Protein 2C7B (pdb70)

CATH classification: 3.40.50.1820

B-factor: mean 18.0, std 7.68, range [2.54, 51.83]

Structure (mmCIF, N/CA/C/O backbone):
data_2C7B
#
_entry.id   2C7B
#
_cell.length_a   73.710
_cell.length_b   73.710
_cell.length_c   234.230
_cell.angle_alpha   90.00
_cell.angle_beta   90.00
_cell.angle_gamma   90.00
#
_symmetry.space_group_name_H-M   'P 41 21 2'
#
loop_
_entity.id
_entity.type
_entity.pdbx_description
1 polymer CARBOXYLESTERASE
2 water water
#
loop_
_atom_site.group_PDB
_atom_site.id
_atom_site.type_symbol
_atom_site.label_atom_id
_atom_site.label_alt_id
_atom_site.label_comp_id
_atom_site.label_asym_id
_atom_site.label_entity_id
_atom_site.label_seq_id
_atom_site.pdbx_PDB_ins_code
_atom_site.Cartn_x
_atom_site.Cartn_y
_atom_site.Cartn_z
_atom_site.occupancy
_atom_site.B_iso_or_equiv
_atom_site.auth_seq_id
_atom_site.auth_comp_id
_atom_site.auth_asym_id
_atom_site.auth_atom_id
_atom_site.pdbx_PDB_model_num
ATOM 1 N N . LEU A 1 17 ? 36.288 64.690 97.653 1.00 40.09 17 LEU A N 1
ATOM 2 C CA . LEU A 1 17 ? 36.955 64.835 96.332 1.00 39.96 17 LEU A CA 1
ATOM 3 C C . LEU A 1 17 ? 36.047 64.603 95.139 1.00 40.52 17 LEU A C 1
ATOM 4 O O . LEU A 1 17 ? 35.549 65.569 94.544 1.00 42.22 17 LEU A O 1
ATOM 9 N N . SER A 1 18 ? 35.864 63.325 94.800 1.00 39.76 18 SER A N 1
ATOM 10 C CA . SER A 1 18 ? 35.049 62.858 93.670 1.00 39.18 18 SER A CA 1
ATOM 11 C C . SER A 1 18 ? 35.863 62.550 92.421 1.00 37.86 18 SER A C 1
ATOM 12 O O . SER A 1 18 ? 36.197 63.449 91.637 1.00 38.27 18 SER A O 1
ATOM 15 N N . ILE A 1 19 ? 36.145 61.262 92.237 1.00 35.62 19 ILE A N 1
ATOM 16 C CA . ILE A 1 19 ? 36.909 60.746 91.101 1.00 34.06 19 ILE A CA 1
ATOM 17 C C . ILE A 1 19 ? 35.982 60.773 89.878 1.00 32.26 19 ILE A C 1
ATOM 18 O O . ILE A 1 19 ? 36.377 60.454 88.739 1.00 31.65 19 ILE A O 1
ATOM 23 N N . ALA A 1 20 ? 34.714 61.090 90.142 1.00 29.80 20 ALA A N 1
ATOM 24 C CA . ALA A 1 20 ? 33.750 61.212 89.060 1.00 27.38 20 ALA A CA 1
ATOM 25 C C . ALA A 1 20 ? 34.388 62.281 88.143 1.00 26.00 20 ALA A C 1
ATOM 26 O O . ALA A 1 20 ? 34.228 62.244 86.914 1.00 24.53 20 ALA A O 1
ATOM 28 N N . ALA A 1 21 ? 35.136 63.210 88.748 1.00 24.00 21 ALA A N 1
ATOM 29 C CA . ALA A 1 21 ? 35.810 64.276 88.000 1.00 23.75 21 ALA A CA 1
ATOM 30 C C . ALA A 1 21 ? 37.173 63.834 87.437 1.00 21.74 21 ALA A C 1
ATOM 31 O O . ALA A 1 21 ? 37.712 62.796 87.849 1.00 22.82 21 ALA A O 1
ATOM 33 N N . SER A 1 22 ? 37.737 64.647 86.535 1.00 19.52 22 SER A N 1
ATOM 34 C CA . SER A 1 22 ? 39.035 64.350 85.914 1.00 18.50 22 SER A CA 1
ATOM 35 C C . SER A 1 22 ? 40.191 64.510 86.903 1.00 17.66 22 SER A C 1
ATOM 36 O O . SER A 1 22 ? 40.075 65.204 87.905 1.00 16.19 22 SER A O 1
ATOM 39 N N . PRO A 1 23 ? 41.332 63.865 86.613 1.00 18.16 23 PRO A N 1
ATOM 40 C CA . PRO A 1 23 ? 42.566 63.870 87.409 1.00 18.37 23 PRO A CA 1
ATOM 41 C C . PRO A 1 23 ? 43.165 65.270 87.501 1.00 18.74 23 PRO A C 1
ATOM 42 O O . PRO A 1 23 ? 43.614 65.708 88.559 1.00 19.44 23 PRO A O 1
ATOM 46 N N . GLN A 1 24 ? 43.161 65.974 86.379 1.00 19.90 24 GLN A N 1
ATOM 47 C CA . GLN A 1 24 ? 43.742 67.2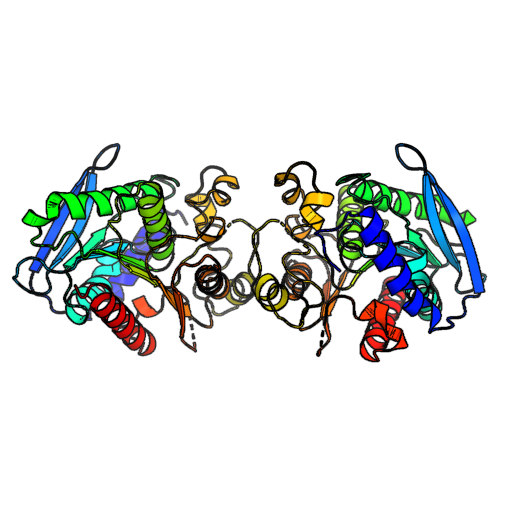98 86.344 1.00 20.71 24 GLN A CA 1
ATOM 48 C C . GLN A 1 24 ? 42.973 68.287 87.217 1.00 22.46 24 GLN A C 1
ATOM 49 O O . GLN A 1 24 ? 43.552 69.164 87.881 1.00 22.83 24 GLN A O 1
ATOM 55 N N . GLU A 1 25 ? 41.654 68.168 87.213 1.00 23.18 25 GLU A N 1
ATOM 56 C CA . GLU A 1 25 ? 40.882 69.089 88.023 1.00 23.44 25 GLU A CA 1
ATOM 57 C C . GLU A 1 25 ? 40.939 68.645 89.470 1.00 22.10 25 GLU A C 1
ATOM 58 O O . GLU A 1 25 ? 40.863 69.468 90.393 1.00 20.60 25 GLU A O 1
ATOM 64 N N . LEU A 1 26 ? 41.078 67.341 89.682 1.00 20.81 26 LEU A N 1
ATOM 65 C CA . LEU A 1 26 ? 41.154 66.847 91.042 1.00 19.77 26 LEU A CA 1
ATOM 66 C C . LEU A 1 26 ? 42.549 67.264 91.535 1.00 18.76 26 LEU A C 1
ATOM 67 O O . LEU A 1 26 ? 42.753 67.563 92.719 1.00 17.69 26 LEU A O 1
ATOM 72 N N . ARG A 1 27 ? 43.503 67.320 90.614 1.00 16.49 27 ARG A N 1
ATOM 73 C CA . ARG A 1 27 ? 44.842 67.712 90.989 1.00 17.53 27 ARG A CA 1
ATOM 74 C C . ARG A 1 27 ? 44.858 69.157 91.441 1.00 18.90 27 ARG A C 1
ATOM 75 O O . ARG A 1 27 ? 45.713 69.571 92.229 1.00 20.29 27 ARG A O 1
ATOM 83 N N . ARG A 1 28 ? 43.913 69.923 90.911 1.00 20.37 28 ARG A N 1
ATOM 84 C CA . ARG A 1 28 ? 43.807 71.332 91.214 1.00 21.06 28 ARG A CA 1
ATOM 85 C C . ARG A 1 28 ? 43.152 71.575 92.536 1.00 20.32 28 ARG A C 1
ATOM 86 O O . ARG A 1 28 ? 43.596 72.426 93.297 1.00 21.28 28 ARG A O 1
ATOM 94 N N . GLN A 1 29 ? 42.077 70.842 92.798 1.00 19.56 29 GLN A N 1
ATOM 95 C CA . GLN A 1 29 ? 41.346 70.991 94.047 1.00 18.63 29 GLN A CA 1
ATOM 96 C C . GLN A 1 29 ? 42.310 70.616 95.185 1.00 19.30 29 GLN A C 1
ATOM 97 O O . GLN A 1 29 ? 42.387 71.289 96.216 1.00 19.42 29 GLN A O 1
ATOM 103 N N . VAL A 1 30 ? 43.058 69.545 94.966 1.00 17.86 30 VAL A N 1
ATOM 104 C CA . VAL A 1 30 ? 44.019 69.071 95.937 1.00 18.35 30 VAL A CA 1
ATOM 105 C C . VAL A 1 30 ? 45.133 70.101 96.164 1.00 18.27 30 VAL A C 1
ATOM 106 O O . VAL A 1 30 ? 45.518 70.370 97.302 1.00 16.53 30 VAL A O 1
ATOM 110 N N . GLU A 1 31 ? 45.638 70.678 95.077 1.00 18.81 31 GLU A N 1
ATOM 111 C CA . GLU A 1 31 ? 46.698 71.672 95.151 1.00 20.12 31 GLU A CA 1
ATOM 112 C C . GLU A 1 31 ? 46.264 72.861 96.038 1.00 21.21 31 GLU A C 1
ATOM 113 O O . GLU A 1 31 ? 47.031 73.294 96.918 1.00 21.88 31 GLU A O 1
ATOM 119 N N . GLU A 1 32 ? 45.058 73.399 95.800 1.00 21.76 32 GLU A N 1
ATOM 120 C CA . GLU A 1 32 ? 44.523 74.506 96.591 1.00 24.03 32 GLU A CA 1
ATOM 121 C C . GLU A 1 32 ? 44.382 74.032 98.053 1.00 23.19 32 GLU A C 1
ATOM 122 O O . GLU A 1 32 ? 44.864 74.692 98.971 1.00 22.99 32 GLU A O 1
ATOM 128 N N . GLN A 1 33 ? 43.737 72.886 98.260 1.00 24.08 33 GLN A N 1
ATOM 129 C CA . GLN A 1 33 ? 43.543 72.312 99.578 1.00 24.11 33 GLN A CA 1
ATOM 130 C C . GLN A 1 33 ? 44.847 72.217 100.393 1.00 22.11 33 GLN A C 1
ATOM 131 O O . GLN A 1 33 ? 44.869 72.603 101.586 1.00 20.73 33 GLN A O 1
ATOM 137 N N . SER A 1 34 ? 45.906 71.653 99.777 1.00 20.31 34 SER A N 1
ATOM 138 C CA . SER A 1 34 ? 47.186 71.436 100.436 1.00 20.68 34 SER A CA 1
ATOM 139 C C . SER A 1 34 ? 47.849 72.788 100.692 1.00 20.56 34 SER A C 1
ATOM 140 O O . SER A 1 34 ? 48.469 72.898 101.802 1.00 20.28 34 SER A O 1
ATOM 143 N N . ARG A 1 35 ? 47.818 73.784 99.758 1.00 20.81 35 ARG A N 1
ATOM 144 C CA . ARG A 1 35 ? 48.483 75.017 100.078 1.00 22.15 35 ARG A CA 1
ATOM 145 C C . ARG A 1 35 ? 47.895 75.860 101.202 1.00 21.56 35 ARG A C 1
ATOM 146 O O . ARG A 1 35 ? 48.574 76.789 101.657 1.00 20.64 35 ARG A O 1
ATOM 154 N N . LEU A 1 36 ? 46.637 75.586 101.606 1.00 21.32 36 LEU A N 1
ATOM 155 C CA . LEU A 1 36 ? 46.009 76.269 102.761 1.00 21.61 36 LEU A CA 1
ATOM 156 C C . LEU A 1 36 ? 46.857 75.739 103.953 1.00 21.95 36 LEU A C 1
ATOM 157 O O . LEU A 1 36 ? 47.103 76.449 104.956 1.00 22.69 36 LEU A O 1
ATOM 162 N N . LEU A 1 37 ? 47.334 74.495 103.821 1.00 20.52 37 LEU A N 1
ATOM 163 C CA . LEU A 1 37 ? 48.196 73.904 104.838 1.00 20.09 37 LEU A CA 1
ATOM 164 C C . LEU A 1 37 ? 49.574 74.579 104.906 1.00 19.82 37 LEU A C 1
ATOM 165 O O . LEU A 1 37 ? 50.011 74.927 105.996 1.00 18.69 37 LEU A O 1
ATOM 170 N N . THR A 1 38 ? 50.281 74.731 103.782 1.00 20.52 38 THR A N 1
ATOM 171 C CA . THR A 1 38 ? 51.599 75.374 103.818 1.00 20.28 38 THR A CA 1
ATOM 172 C C . THR A 1 38 ? 51.473 76.844 104.202 1.00 20.13 38 THR A C 1
ATOM 173 O O . THR A 1 38 ? 52.425 77.472 104.638 1.00 18.53 38 THR A O 1
ATOM 177 N N . ALA A 1 39 ? 50.295 77.406 104.003 1.00 19.66 39 ALA A N 1
ATOM 178 C CA . ALA A 1 39 ? 50.109 78.819 104.317 1.00 19.47 39 ALA A CA 1
ATOM 179 C C . ALA A 1 39 ? 50.084 79.127 105.817 1.00 19.58 39 ALA A C 1
ATOM 180 O O . ALA A 1 39 ? 50.579 80.157 106.285 1.00 17.60 39 ALA A O 1
ATOM 182 N N . ALA A 1 40 ? 49.552 78.184 106.571 1.00 20.70 40 ALA A N 1
ATOM 183 C CA . ALA A 1 40 ? 49.408 78.335 108.008 1.00 21.85 40 ALA A CA 1
ATOM 184 C C . ALA A 1 40 ? 50.701 78.384 108.825 1.00 23.43 40 ALA A C 1
ATOM 185 O O . ALA A 1 40 ? 50.710 78.879 109.949 1.00 23.41 40 ALA A O 1
ATOM 187 N N . VAL A 1 41 ? 51.800 77.905 108.258 1.00 23.88 41 VAL A N 1
ATOM 188 C CA . VAL A 1 41 ? 53.040 77.864 109.014 1.00 23.85 41 VAL A CA 1
ATOM 189 C C . VAL A 1 41 ? 54.220 78.588 108.391 1.00 25.53 41 VAL A C 1
ATOM 190 O O . VAL A 1 41 ? 54.451 78.518 107.175 1.00 25.06 41 VAL A O 1
ATOM 194 N N . GLN A 1 42 ? 54.953 79.301 109.236 1.00 27.07 42 GLN A N 1
ATOM 195 C CA . GLN A 1 42 ? 56.139 80.008 108.800 1.00 28.75 42 GLN A CA 1
ATOM 196 C C . GLN A 1 42 ? 57.281 79.135 109.300 1.00 28.56 42 GLN A C 1
ATOM 197 O O . GLN A 1 42 ? 57.443 78.923 110.510 1.00 28.49 42 GLN A O 1
ATOM 203 N N . GLU A 1 43 ? 58.045 78.588 108.369 1.00 27.28 43 GLU A N 1
ATOM 204 C CA . GLU A 1 43 ? 59.160 77.737 108.723 1.00 26.35 43 GLU A CA 1
ATOM 205 C C . GLU A 1 43 ? 60.427 78.366 108.176 1.00 27.24 43 GLU A C 1
ATOM 206 O O . GLU A 1 43 ? 60.643 78.348 106.976 1.00 28.47 43 GLU A O 1
ATOM 212 N N . PRO A 1 44 ? 61.278 78.948 109.042 1.00 27.45 44 PRO A N 1
ATOM 213 C CA . PRO A 1 44 ? 62.507 79.557 108.528 1.00 27.17 44 PRO A CA 1
ATOM 214 C C . PRO A 1 44 ? 63.481 78.575 107.896 1.00 26.61 44 PRO A C 1
ATOM 215 O O . PRO A 1 44 ? 63.564 77.419 108.311 1.00 26.31 44 PRO A O 1
ATOM 219 N N . ILE A 1 45 ? 64.231 79.044 106.906 1.00 26.07 45 ILE A N 1
ATOM 220 C CA . ILE A 1 45 ? 65.227 78.216 106.242 1.00 26.24 45 ILE A CA 1
ATOM 221 C C . ILE A 1 45 ? 66.249 79.222 105.705 1.00 27.52 45 ILE A C 1
ATOM 222 O O . ILE A 1 45 ? 65.883 80.269 105.154 1.00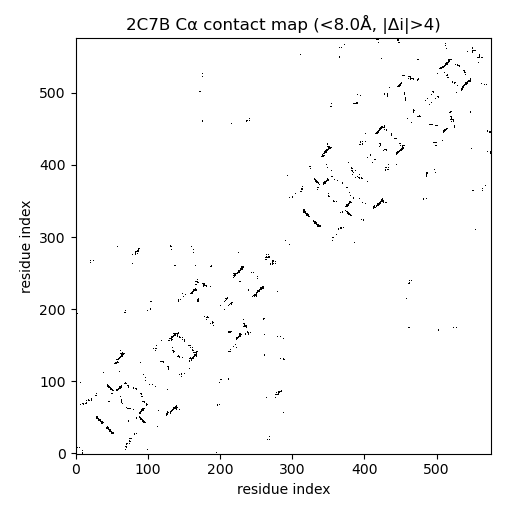 27.38 45 ILE A O 1
ATOM 227 N N . ALA A 1 46 ? 67.531 78.935 105.891 1.00 27.36 46 ALA A N 1
ATOM 228 C CA . ALA A 1 46 ? 68.554 79.854 105.439 1.00 27.99 46 ALA A CA 1
ATOM 229 C C . ALA A 1 46 ? 68.456 80.178 103.954 1.00 29.59 46 ALA A C 1
ATOM 230 O O . ALA A 1 46 ? 68.838 81.267 103.537 1.00 29.62 46 ALA A O 1
ATOM 232 N N . GLU A 1 47 ? 67.919 79.271 103.142 1.00 30.22 47 GLU A N 1
ATOM 233 C CA . GLU A 1 47 ? 67.896 79.568 101.710 1.00 30.15 47 GLU A CA 1
ATOM 234 C C . GLU A 1 47 ? 67.149 78.567 100.821 1.00 29.21 47 GLU A C 1
ATOM 235 O O . GLU A 1 47 ? 66.865 77.451 101.247 1.00 29.02 47 GLU A O 1
ATOM 241 N N . THR A 1 48 ? 66.834 78.960 99.587 1.00 28.80 48 THR A N 1
ATOM 242 C CA . THR A 1 48 ? 66.220 78.025 98.625 1.00 28.73 48 THR A CA 1
ATOM 243 C C . THR A 1 48 ? 66.732 78.328 97.249 1.00 28.59 48 THR A C 1
ATOM 244 O O . THR A 1 48 ? 67.181 79.444 97.003 1.00 28.05 48 THR A O 1
ATOM 248 N N . ARG A 1 49 ? 66.639 77.347 96.357 1.00 28.96 49 ARG A N 1
ATOM 249 C CA . ARG A 1 49 ? 67.102 77.499 94.989 1.00 29.23 49 ARG A CA 1
ATOM 250 C C . ARG A 1 49 ? 66.176 76.551 94.233 1.00 29.91 49 ARG A C 1
ATOM 251 O O . ARG A 1 49 ? 66.104 75.363 94.583 1.00 29.73 49 ARG A O 1
ATOM 259 N N . ASP A 1 50 ? 65.420 77.054 93.254 1.00 29.34 50 ASP A N 1
ATOM 260 C CA . ASP A 1 50 ? 64.582 76.161 92.444 1.00 28.61 50 ASP A CA 1
ATOM 261 C C . ASP A 1 50 ? 65.503 75.654 91.357 1.00 27.88 50 ASP A C 1
ATOM 262 O O . ASP A 1 50 ? 66.193 76.438 90.694 1.00 25.89 50 ASP A O 1
ATOM 267 N N . VAL A 1 51 ? 65.557 74.339 91.196 1.00 26.95 51 VAL A N 1
ATOM 268 C CA . VAL A 1 51 ? 66.434 73.776 90.187 1.00 24.93 51 VAL A CA 1
ATOM 269 C C . VAL A 1 51 ? 65.692 72.977 89.132 1.00 24.67 51 VAL A C 1
ATOM 270 O O . VAL A 1 51 ? 64.513 72.600 89.296 1.00 24.44 51 VAL A O 1
ATOM 274 N N . HIS A 1 52 ? 66.409 72.709 88.040 1.00 23.67 52 HIS A N 1
ATOM 275 C CA . HIS A 1 52 ? 65.883 71.916 86.928 1.00 22.29 52 HIS A CA 1
ATOM 276 C C . HIS A 1 52 ? 66.762 70.685 86.660 1.00 21.09 52 HIS A C 1
ATOM 277 O O . HIS A 1 52 ? 67.891 70.779 86.190 1.00 20.21 52 HIS A O 1
ATOM 284 N N . ILE A 1 53 ? 66.201 69.519 86.958 1.00 18.85 53 ILE A N 1
ATOM 285 C CA . ILE A 1 53 ? 66.911 68.262 86.821 1.00 18.32 53 ILE A CA 1
ATOM 286 C C . ILE A 1 53 ? 66.630 67.519 85.525 1.00 18.29 53 ILE A C 1
ATOM 287 O O . ILE A 1 53 ? 65.479 67.271 85.157 1.00 18.88 53 ILE A O 1
ATOM 292 N N . PRO A 1 54 ? 67.697 67.154 84.815 1.00 17.66 54 PRO A N 1
ATOM 293 C CA . PRO A 1 54 ? 67.571 66.431 83.550 1.00 18.48 54 PRO A CA 1
ATOM 294 C C . PRO A 1 54 ? 67.044 65.011 83.756 1.00 18.89 54 PRO A C 1
ATOM 295 O O . PRO A 1 54 ? 67.542 64.314 84.635 1.00 19.40 54 PRO A O 1
ATOM 299 N N . VAL A 1 55 ? 66.050 64.584 82.968 1.00 18.92 55 VAL A N 1
ATOM 300 C CA . VAL A 1 55 ? 65.501 63.201 83.023 1.00 19.20 55 VAL A CA 1
ATOM 301 C C . VAL A 1 55 ? 65.205 62.813 81.578 1.00 21.16 55 VAL A C 1
ATOM 302 O O . VAL A 1 55 ? 65.354 63.663 80.692 1.00 21.92 55 VAL A O 1
ATOM 306 N N . SER A 1 56 ? 64.798 61.556 81.341 1.00 22.92 56 SER A N 1
ATOM 307 C CA . SER A 1 56 ? 64.498 61.071 79.987 1.00 24.90 56 SER A CA 1
ATOM 308 C C . SER A 1 56 ? 63.315 61.851 79.498 1.00 24.97 56 SER A C 1
ATOM 309 O O . SER A 1 56 ? 62.265 61.828 80.110 1.00 25.73 56 SER A O 1
ATOM 312 N N . GLY A 1 57 ? 63.490 62.563 78.399 1.00 26.67 57 GLY A N 1
ATOM 313 C CA . GLY A 1 57 ? 62.393 63.343 77.859 1.00 27.23 57 GLY A CA 1
ATOM 314 C C . GLY A 1 57 ? 62.360 64.788 78.332 1.00 27.27 57 GLY A C 1
ATOM 315 O O . GLY A 1 57 ? 61.413 65.499 78.017 1.00 29.68 57 GLY A O 1
ATOM 316 N N . GLY A 1 58 ? 63.373 65.238 79.072 1.00 25.88 58 GLY A N 1
ATOM 317 C CA . GLY A 1 58 ? 63.390 66.618 79.529 1.00 24.27 58 GLY A CA 1
ATOM 318 C C . GLY A 1 58 ? 63.886 66.801 80.948 1.00 23.19 58 GLY A C 1
ATOM 319 O O . GLY A 1 58 ? 64.849 66.173 81.385 1.00 24.45 58 GLY A O 1
ATOM 320 N N . SER A 1 59 ? 63.197 67.661 81.687 1.00 21.96 59 SER A N 1
ATOM 321 C CA . SER A 1 59 ? 63.572 67.950 83.059 1.00 20.19 59 SER A CA 1
ATOM 322 C C . SER A 1 59 ? 62.387 68.061 84.010 1.00 17.65 59 SER A C 1
ATOM 323 O O . SER A 1 59 ? 61.235 68.297 83.602 1.00 18.10 59 SER A O 1
ATOM 326 N N . ILE A 1 60 ? 62.673 67.899 85.289 1.00 13.96 60 ILE A N 1
ATOM 327 C CA . ILE A 1 60 ? 61.628 68.014 86.287 1.00 13.16 60 ILE A CA 1
ATOM 328 C C . ILE A 1 60 ? 62.135 69.072 87.242 1.00 12.87 60 ILE A C 1
ATOM 329 O O . ILE A 1 60 ? 63.338 69.308 87.333 1.00 10.38 60 ILE A O 1
ATOM 334 N N . ARG A 1 61 ? 61.232 69.755 87.924 1.00 14.79 61 ARG A N 1
ATOM 335 C CA . ARG A 1 61 ? 61.656 70.757 88.894 1.00 17.07 61 ARG A CA 1
ATOM 336 C C . ARG A 1 61 ? 62.072 70.054 90.191 1.00 16.38 61 ARG A C 1
ATOM 337 O O . ARG A 1 61 ? 61.698 68.896 90.425 1.00 14.76 61 ARG A O 1
ATOM 345 N N . ALA A 1 62 ? 62.821 70.782 91.020 1.00 15.30 62 ALA A N 1
ATOM 346 C CA . ALA A 1 62 ? 63.276 70.344 92.348 1.00 16.88 62 ALA A CA 1
ATOM 347 C C . ALA A 1 62 ? 63.542 71.643 93.096 1.00 17.13 62 ALA A C 1
ATOM 348 O O . ALA A 1 62 ? 63.892 72.665 92.477 1.00 16.53 62 ALA A O 1
ATOM 350 N N . ARG A 1 63 ? 63.343 71.618 94.408 1.00 16.68 63 ARG A N 1
ATOM 351 C CA . ARG A 1 63 ? 63.566 72.788 95.243 1.00 17.35 63 ARG A CA 1
ATOM 352 C C . ARG A 1 63 ? 64.592 72.349 96.278 1.00 16.85 63 ARG A C 1
ATOM 353 O O . ARG A 1 63 ? 64.374 71.390 97.006 1.00 16.60 63 ARG A O 1
ATOM 361 N N . VAL A 1 64 ? 65.722 73.034 96.311 1.00 16.93 64 VAL A N 1
ATOM 362 C CA . VAL A 1 64 ? 66.768 72.731 97.263 1.00 15.39 64 VAL A CA 1
ATOM 363 C C . VAL A 1 64 ? 66.608 73.645 98.471 1.00 16.42 64 VAL A C 1
ATOM 364 O O . VAL A 1 64 ? 66.537 74.864 98.334 1.00 15.93 64 VAL A O 1
ATOM 368 N N . TYR A 1 65 ? 66.537 73.030 99.651 1.00 15.36 65 TYR A N 1
ATOM 369 C CA . TYR A 1 65 ? 66.400 73.751 100.920 1.00 15.43 65 TYR A CA 1
ATOM 370 C C . TYR A 1 65 ? 67.710 73.698 101.683 1.00 16.01 65 TYR A C 1
ATOM 371 O O . TYR A 1 65 ? 68.185 72.627 102.039 1.00 17.63 65 TYR A O 1
ATOM 380 N N . PHE A 1 66 ? 68.302 74.859 101.901 1.00 17.15 66 PHE A N 1
ATOM 381 C CA . PHE A 1 66 ? 69.555 74.963 102.629 1.00 17.35 66 PHE A CA 1
ATOM 382 C C . PHE A 1 66 ? 69.262 75.396 104.080 1.00 17.72 66 PHE A C 1
ATOM 383 O O . PHE A 1 66 ? 68.694 76.462 104.307 1.00 16.33 66 PHE A O 1
ATOM 391 N N . PRO A 1 67 ? 69.631 74.555 105.073 1.00 19.03 67 PRO A N 1
ATOM 392 C CA . PRO A 1 67 ? 69.453 74.755 106.526 1.00 19.68 67 PRO A CA 1
ATOM 393 C C . PRO A 1 67 ? 70.400 75.830 107.060 1.00 21.82 67 PRO A C 1
ATOM 394 O O . PRO A 1 67 ? 70.028 76.631 107.919 1.00 20.04 67 PRO A O 1
ATOM 398 N N . LYS A 1 68 ? 71.630 75.809 106.559 1.00 23.70 68 LYS A N 1
ATOM 399 C CA . LYS A 1 68 ? 72.638 76.790 106.923 1.00 26.22 68 LYS A CA 1
ATOM 400 C C . LYS A 1 68 ? 73.512 76.974 105.706 1.00 27.68 68 LYS A C 1
ATOM 401 O O . LYS A 1 68 ? 73.235 76.432 104.638 1.00 27.39 68 LYS A O 1
ATOM 407 N N . LYS A 1 69 ? 74.519 77.824 105.869 1.00 28.57 69 LYS A N 1
ATOM 408 C CA . LYS A 1 69 ? 75.477 78.019 104.798 1.00 29.08 69 LYS A CA 1
ATOM 409 C C . LYS A 1 69 ? 76.782 77.368 105.157 1.00 28.56 69 LYS A C 1
ATOM 410 O O . LYS A 1 69 ? 77.591 77.919 105.888 1.00 28.33 69 LYS A O 1
ATOM 416 N N . ALA A 1 70 ? 76.968 76.162 104.649 1.00 27.37 70 ALA A N 1
ATOM 417 C CA . ALA A 1 70 ? 78.190 75.439 104.938 1.00 27.69 70 ALA A CA 1
ATOM 418 C C . ALA A 1 70 ? 78.466 74.385 103.831 1.00 27.22 70 ALA A C 1
ATOM 419 O O . ALA A 1 70 ? 77.653 74.143 102.939 1.00 26.63 70 ALA A O 1
ATOM 421 N N . ALA A 1 71 ? 79.651 73.788 103.930 1.00 26.88 71 ALA A N 1
ATOM 422 C CA . ALA A 1 71 ? 80.158 72.740 103.026 1.00 25.67 71 ALA A CA 1
ATOM 423 C C . ALA A 1 71 ? 80.074 71.399 103.677 1.00 23.98 71 ALA A C 1
ATOM 424 O O . ALA A 1 71 ? 80.016 71.312 104.875 1.00 23.75 71 ALA A O 1
ATOM 426 N N . GLY A 1 72 ? 80.068 70.368 102.852 1.00 21.16 72 GLY A N 1
ATOM 427 C CA . GLY A 1 72 ? 79.963 69.015 103.355 1.00 19.53 72 GLY A CA 1
ATOM 428 C C . GLY A 1 72 ? 78.675 68.711 104.112 1.00 18.39 72 GLY A C 1
ATOM 429 O O . GLY A 1 72 ? 78.684 67.933 105.050 1.00 16.65 72 GLY A O 1
ATOM 430 N N . LEU A 1 73 ? 77.560 69.315 103.729 1.00 17.59 73 LEU A N 1
ATOM 431 C CA . LEU A 1 73 ? 76.329 69.039 104.466 1.00 17.22 73 LEU A CA 1
ATOM 432 C C . LEU A 1 73 ? 75.633 67.718 104.037 1.00 15.61 73 LEU A C 1
ATOM 433 O O . LEU A 1 73 ? 75.821 67.241 102.914 1.00 16.45 73 LEU A O 1
ATOM 438 N N . PRO A 1 74 ? 74.877 67.087 104.968 1.00 14.02 74 PRO A N 1
ATOM 439 C CA . PRO A 1 74 ? 74.148 65.853 104.714 1.00 13.62 74 PRO A CA 1
ATOM 440 C C . PRO A 1 74 ? 72.932 66.269 103.897 1.00 12.71 74 PRO A C 1
ATOM 441 O O . PRO A 1 74 ? 72.506 67.390 103.977 1.00 10.91 74 PRO A O 1
ATOM 445 N N . ALA A 1 75 ? 72.387 65.372 103.106 1.00 11.85 75 ALA A N 1
ATOM 446 C CA . ALA A 1 75 ? 71.271 65.746 102.258 1.00 10.31 75 ALA A CA 1
ATOM 447 C C . ALA A 1 75 ? 70.243 64.684 102.230 1.00 9.79 75 ALA A C 1
ATOM 448 O O . ALA A 1 75 ? 70.552 63.528 102.485 1.00 8.77 75 ALA A O 1
ATOM 450 N N . VAL A 1 76 ? 69.007 65.103 101.982 1.00 9.41 76 VAL A N 1
ATOM 451 C CA . VAL A 1 76 ? 67.879 64.204 101.921 1.00 8.50 76 VAL A CA 1
ATOM 452 C C . VAL A 1 76 ? 67.037 64.446 100.677 1.00 10.48 76 VAL A C 1
ATOM 453 O O . VAL A 1 76 ? 66.618 65.578 100.414 1.00 11.20 76 VAL A O 1
ATOM 457 N N . LEU A 1 77 ? 66.793 63.391 99.904 1.00 9.99 77 LEU A N 1
ATOM 458 C CA . LEU A 1 77 ? 65.931 63.511 98.734 1.00 10.26 77 LEU A CA 1
ATOM 459 C C . LEU A 1 77 ? 64.531 63.377 99.313 1.00 10.97 77 LEU A C 1
ATOM 460 O O . LEU A 1 77 ? 64.292 62.475 100.118 1.00 11.85 77 LEU A O 1
ATOM 465 N N . TYR A 1 78 ? 63.610 64.262 98.948 1.00 10.62 78 TYR A N 1
ATOM 466 C CA . TYR A 1 78 ? 62.242 64.116 99.448 1.00 10.21 78 TYR A CA 1
ATOM 467 C C . TYR A 1 78 ? 61.255 63.942 98.286 1.00 10.63 78 TYR A C 1
ATOM 468 O O . TYR A 1 78 ? 61.308 64.696 97.318 1.00 11.56 78 TYR A O 1
ATOM 477 N N . TYR A 1 79 ? 60.380 62.942 98.376 1.00 8.82 79 TYR A N 1
ATOM 478 C CA . TYR A 1 79 ? 59.382 62.710 97.344 1.00 8.29 79 TYR A CA 1
ATOM 479 C C . TYR A 1 79 ? 57.996 62.864 97.966 1.00 9.21 79 TYR A C 1
ATOM 480 O O . TYR A 1 79 ? 57.615 62.103 98.857 1.00 10.29 79 TYR A O 1
ATOM 489 N N . HIS A 1 80 ? 57.260 63.863 97.482 1.00 10.25 80 HIS A N 1
ATOM 490 C CA . HIS A 1 80 ? 55.910 64.210 97.937 1.00 10.24 80 HIS A CA 1
ATOM 491 C C . HIS A 1 80 ? 54.878 63.121 97.644 1.00 9.71 80 HIS A C 1
ATOM 492 O O . HIS A 1 80 ? 55.028 62.376 96.691 1.00 10.22 80 HIS A O 1
ATOM 499 N N . GLY A 1 81 ? 53.830 63.043 98.460 1.00 10.98 81 GLY A N 1
ATOM 500 C CA . GLY A 1 81 ? 52.782 62.057 98.229 1.00 10.13 81 GLY A CA 1
ATOM 501 C C . GLY A 1 81 ? 51.731 62.627 97.289 1.00 10.87 81 GLY A C 1
ATOM 502 O O . GLY A 1 81 ? 51.887 63.751 96.808 1.00 11.84 81 GLY A O 1
ATOM 503 N N . GLY A 1 82 ? 50.655 61.879 97.035 1.00 11.08 82 GLY A N 1
ATOM 504 C CA . GLY A 1 82 ? 49.624 62.352 96.125 1.00 12.69 82 GLY A CA 1
ATOM 505 C C . GLY A 1 82 ? 49.064 61.233 95.251 1.00 14.22 82 GLY A C 1
ATOM 506 O O . GLY A 1 82 ? 48.403 61.487 94.236 1.00 13.40 82 GLY A O 1
ATOM 507 N N . GLY A 1 83 ? 49.344 59.991 95.642 1.00 13.48 83 GLY A N 1
ATOM 508 C CA . GLY A 1 83 ? 48.836 58.841 94.919 1.00 13.44 83 GLY A CA 1
ATOM 509 C C . GLY A 1 83 ? 49.371 58.687 93.517 1.00 12.54 83 GLY A C 1
ATOM 510 O O . GLY A 1 83 ? 48.753 58.018 92.686 1.00 13.00 83 GLY A O 1
ATOM 511 N N . PHE A 1 84 ? 50.525 59.304 93.272 1.00 13.53 84 PHE A N 1
ATOM 512 C CA . PHE A 1 84 ? 51.208 59.288 91.967 1.00 13.34 84 PHE A CA 1
ATOM 513 C C . PHE A 1 84 ? 50.493 60.229 90.978 1.00 13.86 84 PHE A C 1
ATOM 514 O O . PHE A 1 84 ? 50.931 60.420 89.841 1.00 12.90 84 PHE A O 1
ATOM 522 N N . VAL A 1 85 ? 49.405 60.843 91.423 1.00 13.41 85 VAL A N 1
ATOM 523 C CA . VAL A 1 85 ? 48.659 61.731 90.546 1.00 13.69 85 VAL A CA 1
ATOM 524 C C . VAL A 1 85 ? 48.639 63.179 91.031 1.00 14.86 85 VAL A C 1
ATOM 525 O O . VAL A 1 85 ? 48.594 64.111 90.225 1.00 15.70 85 VAL A O 1
ATOM 529 N N . PHE A 1 86 ? 48.666 63.369 92.346 1.00 15.22 86 PHE A N 1
ATOM 530 C CA . PHE A 1 86 ? 48.629 64.715 92.923 1.00 16.07 86 PHE A CA 1
ATOM 531 C C . PHE A 1 86 ? 49.934 65.101 93.591 1.00 16.93 86 PHE A C 1
ATOM 532 O O . PHE A 1 86 ? 50.891 64.313 93.675 1.00 15.44 86 PHE A O 1
ATOM 540 N N . GLY A 1 87 ? 49.926 66.325 94.114 1.00 16.05 87 GLY A N 1
ATOM 541 C CA . GLY A 1 87 ? 51.071 66.832 94.840 1.00 15.07 87 GLY A CA 1
ATOM 542 C C . GLY A 1 87 ? 52.094 67.551 94.002 1.00 14.89 87 GLY A C 1
ATOM 543 O O . GLY A 1 87 ? 52.171 67.333 92.794 1.00 13.93 87 GLY A O 1
ATOM 544 N N . SER A 1 88 ? 52.903 68.377 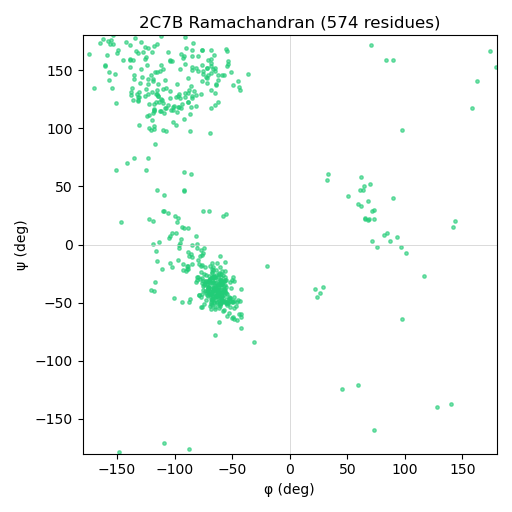94.658 1.00 13.13 88 SER A N 1
ATOM 545 C CA . SER A 1 88 ? 53.914 69.160 93.972 1.00 14.06 88 SER A CA 1
ATOM 546 C C . SER A 1 88 ? 54.909 69.612 95.012 1.00 14.64 88 SER A C 1
ATOM 547 O O . SER A 1 88 ? 54.744 69.336 96.194 1.00 13.94 88 SER A O 1
ATOM 550 N N . ILE A 1 89 ? 55.952 70.299 94.568 1.00 14.67 89 ILE A N 1
ATOM 551 C CA . ILE A 1 89 ? 56.944 70.789 95.502 1.00 15.73 89 ILE A CA 1
ATOM 552 C C . ILE A 1 89 ? 56.280 71.755 96.456 1.00 16.22 89 ILE A C 1
ATOM 553 O O . ILE A 1 89 ? 56.586 71.798 97.646 1.00 16.81 89 ILE A O 1
ATOM 558 N N . GLU A 1 90 ? 55.340 72.520 95.930 1.00 16.13 90 GLU A N 1
ATOM 559 C CA . GLU A 1 90 ? 54.666 73.510 96.746 1.00 19.26 90 GLU A CA 1
ATOM 560 C C . GLU A 1 90 ? 53.823 72.892 97.829 1.00 18.85 90 GLU A C 1
ATOM 561 O O . GLU A 1 90 ? 53.717 73.409 98.931 1.00 18.34 90 GLU A O 1
ATOM 567 N N . THR A 1 91 ? 53.181 71.799 97.470 1.00 18.21 91 THR A N 1
ATOM 568 C CA . THR A 1 91 ? 52.279 71.089 98.338 1.00 18.48 91 THR A CA 1
ATOM 569 C C . THR A 1 91 ? 52.943 70.589 99.633 1.00 17.72 91 THR A C 1
ATOM 570 O O . THR A 1 91 ? 52.302 70.513 100.692 1.00 17.91 91 THR A O 1
ATOM 574 N N . HIS A 1 92 ? 54.235 70.289 99.561 1.00 16.96 92 HIS A N 1
ATOM 575 C CA . HIS A 1 92 ? 54.968 69.796 100.733 1.00 16.03 92 HIS A CA 1
ATOM 576 C C . HIS A 1 92 ? 56.124 70.694 101.153 1.00 14.85 92 HIS A C 1
ATOM 577 O O . HIS A 1 92 ? 57.028 70.243 101.852 1.00 14.74 92 HIS A O 1
ATOM 584 N N . ASP A 1 93 ? 56.087 71.957 100.728 1.00 13.26 93 ASP A N 1
ATOM 585 C CA . ASP A 1 93 ? 57.125 72.935 101.048 1.00 11.14 93 ASP A CA 1
ATOM 586 C C . ASP A 1 93 ? 57.385 73.156 102.559 1.00 11.30 93 ASP A C 1
ATOM 587 O O . ASP A 1 93 ? 58.524 73.338 102.948 1.00 11.89 93 ASP A O 1
ATOM 592 N N . HIS A 1 94 ? 56.334 73.147 103.389 1.00 8.89 94 HIS A N 1
ATOM 593 C CA . HIS A 1 94 ? 56.447 73.312 104.838 1.00 10.19 94 HIS A CA 1
ATOM 594 C C . HIS A 1 94 ? 57.158 72.099 105.436 1.00 11.13 94 HIS A C 1
ATOM 595 O O . HIS A 1 94 ? 58.123 72.226 106.190 1.00 11.69 94 HIS A O 1
ATOM 602 N N . ILE A 1 95 ? 56.674 70.911 105.126 1.00 11.21 95 ILE A N 1
ATOM 603 C CA . ILE A 1 95 ? 57.349 69.714 105.635 1.00 8.62 95 ILE A CA 1
ATOM 604 C C . ILE A 1 95 ? 58.851 69.742 105.319 1.00 9.33 95 ILE A C 1
ATOM 605 O O . ILE A 1 95 ? 59.691 69.513 106.193 1.00 7.89 95 ILE A O 1
ATOM 610 N N . CYS A 1 96 ? 59.200 70.035 104.069 1.00 8.66 96 CYS A N 1
ATOM 611 C CA . CYS A 1 96 ? 60.611 70.044 103.702 1.00 10.17 96 CYS A CA 1
ATOM 612 C C . CYS A 1 96 ? 61.456 71.101 104.393 1.00 10.60 96 CYS A C 1
ATOM 613 O O . CYS A 1 96 ? 62.615 70.844 104.724 1.00 10.15 96 CYS A O 1
ATOM 616 N N . ARG A 1 97 ? 60.899 72.285 104.603 1.00 11.52 97 ARG A N 1
ATOM 617 C CA . ARG A 1 97 ? 61.645 73.338 105.276 1.00 13.69 97 ARG A CA 1
ATOM 618 C C . ARG A 1 97 ? 61.916 72.915 106.709 1.00 14.67 97 ARG A C 1
ATOM 619 O O . ARG A 1 97 ? 63.044 72.997 107.189 1.00 15.60 97 ARG A O 1
ATOM 627 N N . ARG A 1 98 ? 60.869 72.479 107.401 1.00 15.04 98 ARG A N 1
ATOM 628 C CA . ARG A 1 98 ? 60.999 72.060 108.791 1.00 15.51 98 ARG A CA 1
ATOM 629 C C . ARG A 1 98 ? 61.992 70.887 108.897 1.00 14.11 98 ARG A C 1
ATOM 630 O O . ARG A 1 98 ? 62.859 70.842 109.759 1.00 13.64 98 ARG A O 1
ATOM 638 N N . LEU A 1 99 ? 61.837 69.925 108.007 1.00 14.70 99 LEU A N 1
ATOM 639 C CA . LEU A 1 99 ? 62.695 68.768 107.976 1.00 15.27 99 LEU A CA 1
ATOM 640 C C . LEU A 1 99 ? 64.112 69.255 107.789 1.00 15.31 99 LEU A C 1
ATOM 641 O O . LEU A 1 99 ? 65.046 68.807 108.460 1.00 15.41 99 LEU A O 1
ATOM 646 N N . SER A 1 100 ? 64.277 70.191 106.873 1.00 15.51 100 SER A N 1
ATOM 647 C CA . SER A 1 100 ? 65.603 70.676 106.625 1.00 16.96 100 SER A CA 1
ATOM 648 C C . SER A 1 100 ? 66.246 71.312 107.847 1.00 18.25 100 SER A C 1
ATOM 649 O O . SER A 1 100 ? 67.365 70.942 108.225 1.00 18.24 100 SER A O 1
ATOM 652 N N . ARG A 1 101 ? 65.543 72.238 108.490 1.00 18.34 101 ARG A N 1
ATOM 653 C CA . ARG A 1 101 ? 66.138 72.923 109.621 1.00 19.74 101 ARG A CA 1
ATOM 654 C C . ARG A 1 101 ? 66.326 72.090 110.877 1.00 17.94 101 ARG A C 1
ATOM 655 O O . ARG A 1 101 ? 67.232 72.371 111.652 1.00 19.16 101 ARG A O 1
ATOM 663 N N . LEU A 1 102 ? 65.501 71.067 111.085 1.00 15.69 102 LEU A N 1
ATOM 664 C CA . LEU A 1 102 ? 65.662 70.233 112.279 1.00 14.47 102 LEU A CA 1
ATOM 665 C C . LEU A 1 102 ? 66.752 69.185 112.149 1.00 13.91 102 LEU A C 1
ATOM 666 O O . LEU A 1 102 ? 67.353 68.797 113.151 1.00 13.42 102 LEU A O 1
ATOM 671 N N . SER A 1 103 ? 66.991 68.699 110.934 1.00 12.46 103 SER A N 1
ATOM 672 C CA . SER A 1 103 ? 68.048 67.708 110.741 1.00 14.76 103 SER A CA 1
ATOM 673 C C . SER A 1 103 ? 69.353 68.396 110.368 1.00 14.61 103 SER A C 1
ATOM 674 O O . SER A 1 103 ? 70.416 67.803 110.467 1.00 15.01 103 SER A O 1
ATOM 677 N N . ASP A 1 104 ? 69.281 69.650 109.948 1.00 16.98 104 ASP A N 1
ATOM 678 C CA . ASP A 1 104 ? 70.493 70.328 109.512 1.00 17.75 104 ASP A CA 1
ATOM 679 C C . ASP A 1 104 ? 71.020 69.586 108.291 1.00 16.02 104 ASP A C 1
ATOM 680 O O . ASP A 1 104 ? 72.194 69.268 108.204 1.00 15.47 104 ASP A O 1
ATOM 685 N N . SER A 1 105 ? 70.113 69.296 107.368 1.00 15.45 105 SER A N 1
ATOM 686 C CA . SER A 1 105 ? 70.432 68.606 106.122 1.00 14.26 105 SER A CA 1
ATOM 687 C C . SER A 1 105 ? 69.929 69.447 104.968 1.00 13.15 105 SER A C 1
ATOM 688 O O . SER A 1 105 ? 69.082 70.320 105.139 1.00 14.16 105 SER A O 1
ATOM 691 N N . VAL A 1 106 ? 70.490 69.188 103.796 1.00 13.05 106 VAL A N 1
ATOM 692 C CA . VAL A 1 106 ? 70.052 69.863 102.599 1.00 11.44 106 VAL A CA 1
ATOM 693 C C . VAL A 1 106 ? 68.950 68.971 102.144 1.00 12.06 106 VAL A C 1
ATOM 694 O O . VAL A 1 106 ? 69.167 67.761 102.021 1.00 12.61 106 VAL A O 1
ATOM 698 N N . VAL A 1 107 ? 67.750 69.521 101.990 1.00 11.73 107 VAL A N 1
ATOM 699 C CA . VAL A 1 107 ? 66.674 68.693 101.514 1.00 12.93 107 VAL A CA 1
ATOM 700 C C . VAL A 1 107 ? 66.360 69.102 100.073 1.00 14.20 107 VAL A C 1
ATOM 701 O O . VAL A 1 107 ? 66.290 70.331 99.760 1.00 16.10 107 VAL A O 1
ATOM 705 N N . VAL A 1 108 ? 66.194 68.123 99.175 1.00 13.39 108 VAL A N 1
ATOM 706 C CA . VAL A 1 108 ? 65.838 68.488 97.817 1.00 13.22 108 VAL A CA 1
ATOM 707 C C . VAL A 1 108 ? 64.540 67.756 97.465 1.00 12.36 108 VAL A C 1
ATOM 708 O O . VAL A 1 108 ? 64.513 66.520 97.272 1.00 12.64 108 VAL A O 1
ATOM 712 N N . SER A 1 109 ? 63.467 68.533 97.345 1.00 11.04 109 SER A N 1
ATOM 713 C CA . SER A 1 109 ? 62.157 67.959 97.055 1.00 12.75 109 SER A CA 1
ATOM 714 C C . SER A 1 109 ? 61.987 67.769 95.546 1.00 12.44 109 SER A C 1
ATOM 715 O O . SER A 1 109 ? 62.162 68.707 94.773 1.00 12.45 109 SER A O 1
ATOM 718 N N . VAL A 1 110 ? 61.644 66.556 95.128 1.00 13.08 110 VAL A N 1
ATOM 719 C CA . VAL A 1 110 ? 61.517 66.284 93.707 1.00 14.46 110 VAL A CA 1
ATOM 720 C C . VAL A 1 110 ? 60.120 66.365 93.119 1.00 15.23 110 VAL A C 1
ATOM 721 O O . VAL A 1 110 ? 59.175 65.757 93.628 1.00 14.18 110 VAL A O 1
ATOM 725 N N . ASP A 1 111 ? 60.006 67.122 92.031 1.00 16.62 111 ASP A N 1
ATOM 726 C CA . ASP A 1 111 ? 58.719 67.294 91.360 1.00 18.55 111 ASP A CA 1
ATOM 727 C C . ASP A 1 111 ? 58.608 66.222 90.288 1.00 17.91 111 ASP A C 1
ATOM 728 O O . ASP A 1 111 ? 58.539 66.518 89.106 1.00 18.52 111 ASP A O 1
ATOM 733 N N . TYR A 1 112 ? 58.616 64.965 90.713 1.00 16.74 112 TYR A N 1
ATOM 734 C CA . TYR A 1 112 ? 58.531 63.862 89.770 1.00 16.73 112 TYR A CA 1
ATOM 735 C C . TYR A 1 112 ? 57.250 63.941 88.928 1.00 16.37 112 TYR A C 1
ATOM 736 O O . TYR A 1 112 ? 56.197 64.388 89.402 1.00 16.47 112 TYR A O 1
ATOM 745 N N . ARG A 1 113 ? 57.357 63.511 87.675 1.00 15.88 113 ARG A N 1
ATOM 746 C CA . ARG A 1 113 ? 56.227 63.518 86.753 1.00 15.82 113 ARG A CA 1
ATOM 747 C C . ARG A 1 113 ? 55.075 62.629 87.195 1.00 15.28 113 ARG A C 1
ATOM 748 O O . ARG A 1 113 ? 55.257 61.527 87.689 1.00 14.15 113 ARG A O 1
ATOM 756 N N . LEU A 1 114 ? 53.879 63.136 86.953 1.00 15.43 114 LEU A N 1
ATOM 757 C CA . LEU A 1 114 ? 52.651 62.508 87.387 1.00 15.71 114 LEU A CA 1
ATOM 758 C C . LEU A 1 114 ? 51.815 61.743 86.389 1.00 16.01 114 LEU A C 1
ATOM 759 O O . LEU A 1 114 ? 51.888 61.959 85.185 1.00 17.23 114 LEU A O 1
ATOM 764 N N . ALA A 1 115 ? 51.003 60.850 86.939 1.00 14.82 115 ALA A N 1
ATOM 765 C CA . ALA A 1 115 ? 50.061 60.066 86.156 1.00 15.04 115 ALA A CA 1
ATOM 766 C C . ALA A 1 115 ? 48.781 60.911 86.198 1.00 13.83 115 ALA A C 1
ATOM 767 O O . ALA A 1 115 ? 48.640 61.784 87.061 1.00 12.45 115 ALA A O 1
ATOM 769 N N . PRO A 1 116 ? 47.833 60.665 85.280 1.00 14.76 116 PRO A N 1
ATOM 770 C CA . PRO A 1 116 ? 47.868 59.671 84.212 1.00 15.34 116 PRO A CA 1
ATOM 771 C C . PRO A 1 116 ? 48.739 60.087 83.052 1.00 16.97 116 PRO A C 1
ATOM 772 O O . PRO A 1 116 ? 49.119 59.251 82.251 1.00 18.16 116 PRO A O 1
ATOM 776 N N . GLU A 1 117 ? 49.053 61.377 82.955 1.00 19.35 117 GLU A N 1
ATOM 777 C CA . GLU A 1 117 ? 49.876 61.876 81.855 1.00 19.32 117 GLU A CA 1
ATOM 778 C C . GLU A 1 117 ? 51.107 61.021 81.673 1.00 20.38 117 GLU A C 1
ATOM 779 O O . GLU A 1 117 ? 51.280 60.390 80.638 1.00 21.09 117 GLU A O 1
ATOM 785 N N . TYR A 1 118 ? 51.979 61.008 82.668 1.00 20.72 118 TYR A N 1
ATOM 786 C CA . TYR A 1 118 ? 53.176 60.182 82.592 1.00 21.09 118 TYR A CA 1
ATOM 787 C C . TYR A 1 118 ? 52.894 58.950 83.451 1.00 20.96 118 TYR A C 1
ATOM 788 O O . TYR A 1 118 ? 52.706 59.063 84.670 1.00 21.30 118 TYR A O 1
ATOM 797 N N . LYS A 1 119 ? 52.852 57.769 82.836 1.00 19.14 119 LYS A N 1
ATOM 798 C CA . LYS A 1 119 ? 52.572 56.552 83.614 1.00 18.85 119 LYS A CA 1
ATOM 799 C C . LYS A 1 119 ? 53.739 55.791 84.218 1.00 18.79 119 LYS A C 1
ATOM 800 O O . LYS A 1 119 ? 54.939 56.104 83.939 1.00 19.32 119 LYS A O 1
ATOM 806 N N . PHE A 1 120 ? 53.337 54.847 85.084 1.00 18.89 120 PHE A N 1
ATOM 807 C CA . PHE A 1 120 ? 54.219 54.021 85.866 1.00 19.03 120 PHE A CA 1
ATOM 808 C C . PHE A 1 120 ? 55.379 53.496 85.086 1.00 20.14 120 PHE A C 1
ATOM 809 O O . PHE A 1 120 ? 55.033 52.849 84.003 1.00 19.33 120 PHE A O 1
ATOM 817 N N . PRO A 1 121 ? 56.640 53.593 85.628 1.00 19.54 121 PRO A N 1
ATOM 818 C CA . PRO A 1 121 ? 58.013 53.665 86.150 1.00 20.10 121 PRO A CA 1
ATOM 819 C C . PRO A 1 121 ? 58.580 55.055 85.943 1.00 19.32 121 PRO A C 1
ATOM 820 O O . PRO A 1 121 ? 59.745 55.329 86.341 1.00 20.98 121 PRO A O 1
ATOM 824 N N . THR A 1 122 ? 57.802 55.870 85.213 1.00 16.17 122 THR A N 1
ATOM 825 C CA . THR A 1 122 ? 58.267 57.199 84.929 1.00 15.92 122 THR A CA 1
ATOM 826 C C . THR A 1 122 ? 58.714 57.853 86.264 1.00 14.52 122 THR A C 1
ATOM 827 O O . THR A 1 122 ? 59.882 58.274 86.412 1.00 13.42 122 THR A O 1
ATOM 831 N N . ALA A 1 123 ? 57.748 58.027 87.165 1.00 11.46 123 ALA A N 1
ATOM 832 C CA . ALA A 1 123 ? 57.976 58.684 88.419 1.00 10.09 123 ALA A CA 1
ATOM 833 C C . ALA A 1 123 ? 59.155 58.029 89.093 1.00 10.82 123 ALA A C 1
ATOM 834 O O . ALA A 1 123 ? 60.043 58.715 89.625 1.00 7.94 123 ALA A O 1
ATOM 836 N N . VAL A 1 124 ? 59.151 56.694 89.098 1.00 10.83 124 VAL A N 1
ATOM 837 C CA . VAL A 1 124 ? 60.222 55.942 89.748 1.00 11.66 124 VAL A CA 1
ATOM 838 C C . VAL A 1 124 ? 61.543 56.321 89.098 1.00 13.59 124 VAL A C 1
ATOM 839 O O . VAL A 1 124 ? 62.562 56.552 89.764 1.00 12.82 124 VAL A O 1
ATOM 843 N N . GLU A 1 125 ? 61.514 56.389 87.776 1.00 15.33 125 GLU A N 1
ATOM 844 C CA . GLU A 1 125 ? 62.703 56.747 87.035 1.00 15.54 125 GLU A CA 1
ATOM 845 C C . GLU A 1 125 ? 63.077 58.200 87.330 1.00 13.98 125 GLU A C 1
ATOM 846 O O . GLU A 1 125 ? 64.257 58.492 87.486 1.00 12.34 125 GLU A O 1
ATOM 852 N N . ASP A 1 126 ? 62.097 59.104 87.429 1.00 12.72 126 ASP A N 1
ATOM 853 C CA . ASP A 1 126 ? 62.422 60.506 87.728 1.00 12.53 126 ASP A CA 1
ATOM 854 C C . ASP A 1 126 ? 63.057 60.548 89.121 1.00 11.85 126 ASP A C 1
ATOM 855 O O . ASP A 1 126 ? 64.065 61.225 89.352 1.00 10.92 126 ASP A O 1
ATOM 860 N N . ALA A 1 127 ? 62.480 59.789 90.040 1.00 11.20 127 ALA A N 1
ATOM 861 C CA . ALA A 1 127 ? 62.981 59.769 91.401 1.00 12.00 127 ALA A CA 1
ATOM 862 C C . ALA A 1 127 ? 64.423 59.292 91.489 1.00 12.75 127 ALA A C 1
ATOM 863 O O . ALA A 1 127 ? 65.263 59.955 92.100 1.00 14.19 127 ALA A O 1
ATOM 865 N N . TYR A 1 128 ? 64.719 58.150 90.883 1.00 12.46 128 TYR A N 1
ATOM 866 C CA . TYR A 1 128 ? 66.072 57.625 90.948 1.00 13.01 128 TYR A CA 1
ATOM 867 C C . TYR A 1 128 ? 67.022 58.611 90.284 1.00 13.45 128 TYR A C 1
ATOM 868 O O . TYR A 1 128 ? 68.126 58.847 90.776 1.00 13.47 128 TYR A O 1
ATOM 877 N N . ALA A 1 129 ? 66.585 59.196 89.173 1.00 11.99 129 ALA A N 1
ATOM 878 C CA . ALA A 1 129 ? 67.402 60.169 88.458 1.00 12.84 129 ALA A CA 1
ATOM 879 C C . ALA A 1 129 ? 67.690 61.402 89.326 1.00 13.79 129 ALA A C 1
ATOM 880 O O . ALA A 1 129 ? 68.793 61.950 89.285 1.00 14.78 129 ALA A O 1
ATOM 882 N N . ALA A 1 130 ? 66.697 61.838 90.098 1.00 11.87 130 ALA A N 1
ATOM 883 C CA . ALA A 1 130 ? 66.868 62.989 90.972 1.00 12.88 130 ALA A CA 1
ATOM 884 C C . ALA A 1 130 ? 67.897 62.644 92.045 1.00 13.79 130 ALA A C 1
ATOM 885 O O . ALA A 1 130 ? 68.639 63.512 92.507 1.00 13.18 130 ALA A O 1
ATOM 887 N N . LEU A 1 131 ? 67.933 61.381 92.456 1.00 13.01 131 LEU A N 1
ATOM 888 C CA . LEU A 1 131 ? 68.896 60.974 93.467 1.00 14.51 131 LEU A CA 1
ATOM 889 C C . LEU A 1 131 ? 70.304 61.008 92.907 1.00 15.40 131 LEU A C 1
ATOM 890 O O . LEU A 1 131 ? 71.227 61.468 93.578 1.00 15.50 131 LEU A O 1
ATOM 895 N N . LYS A 1 132 ? 70.479 60.511 91.685 1.00 16.05 132 LYS A N 1
ATOM 896 C CA . LYS A 1 132 ? 71.809 60.513 91.088 1.00 17.53 132 LYS A CA 1
ATOM 897 C C . LYS A 1 132 ? 72.284 61.956 90.855 1.00 17.18 132 LYS A C 1
ATOM 898 O O . LYS A 1 132 ? 73.470 62.260 91.006 1.00 17.41 132 LYS A O 1
ATOM 904 N N . TRP A 1 133 ? 71.349 62.835 90.494 1.00 16.29 133 TRP A N 1
ATOM 905 C CA . TRP A 1 133 ? 71.646 64.237 90.221 1.00 15.15 133 TRP A CA 1
ATOM 906 C C . TRP A 1 133 ? 72.229 64.917 91.472 1.00 15.88 133 TRP A C 1
ATOM 907 O O . TRP A 1 133 ? 73.211 65.672 91.388 1.00 15.92 133 TRP A O 1
ATOM 918 N N . VAL A 1 134 ? 71.607 64.672 92.624 1.00 13.49 134 VAL A N 1
ATOM 919 C CA . VAL A 1 134 ? 72.096 65.227 93.869 1.00 13.69 134 VAL A CA 1
ATOM 920 C C . VAL A 1 134 ? 73.533 64.738 94.147 1.00 14.09 134 VAL A C 1
ATOM 921 O O . VAL A 1 134 ? 74.415 65.548 94.455 1.00 13.58 134 VAL A O 1
ATOM 925 N N . ALA A 1 135 ? 73.790 63.436 94.056 1.00 13.78 135 ALA A N 1
ATOM 926 C CA . ALA A 1 135 ? 75.138 62.962 94.365 1.00 14.91 135 ALA A CA 1
ATOM 927 C C . ALA A 1 135 ? 76.202 63.506 93.420 1.00 17.19 135 ALA A C 1
ATOM 928 O O . ALA A 1 135 ? 77.332 63.756 93.844 1.00 16.98 135 ALA A O 1
ATOM 930 N N . ASP A 1 136 ? 75.841 63.679 92.149 1.00 17.81 136 ASP A N 1
ATOM 931 C CA . ASP A 1 136 ? 76.760 64.189 91.144 1.00 19.28 136 ASP A CA 1
ATOM 932 C C . ASP A 1 136 ? 76.992 65.696 91.317 1.00 21.41 136 ASP A C 1
ATOM 933 O O . ASP A 1 136 ? 78.100 66.199 91.088 1.00 23.13 136 ASP A O 1
ATOM 938 N N . ARG A 1 137 ? 75.952 66.411 91.732 1.00 21.52 137 ARG A N 1
ATOM 939 C CA . ARG A 1 137 ? 76.046 67.855 91.922 1.00 23.08 137 ARG A CA 1
ATOM 940 C C . ARG A 1 137 ? 76.299 68.262 93.376 1.00 22.94 137 ARG A C 1
ATOM 941 O O . ARG A 1 137 ? 76.073 69.410 93.754 1.00 23.32 137 ARG A O 1
ATOM 949 N N . ALA A 1 138 ? 76.788 67.322 94.177 1.00 22.97 138 ALA A N 1
ATOM 950 C CA . ALA A 1 138 ? 77.017 67.579 95.593 1.00 23.14 138 ALA A CA 1
ATOM 951 C C . ALA A 1 138 ? 77.974 68.735 95.930 1.00 24.30 138 ALA A C 1
ATOM 952 O O . ALA A 1 138 ? 77.706 69.503 96.857 1.00 21.55 138 ALA A O 1
ATOM 954 N N . ASP A 1 139 ? 79.078 68.868 95.194 1.00 25.56 139 ASP A N 1
ATOM 955 C CA . ASP A 1 139 ? 79.987 69.982 95.449 1.00 28.07 139 ASP A CA 1
ATOM 956 C C . ASP A 1 139 ? 79.272 71.298 95.128 1.00 28.05 139 ASP A C 1
ATOM 957 O O . ASP A 1 139 ? 79.337 72.262 95.897 1.00 26.99 139 ASP A O 1
ATOM 962 N N . GLU A 1 140 ? 78.581 71.346 93.995 1.00 26.92 140 GLU A N 1
ATOM 963 C CA . GLU A 1 140 ? 77.847 72.564 93.654 1.00 27.02 140 GLU A CA 1
ATOM 964 C C . GLU A 1 140 ? 76.772 72.807 94.727 1.00 26.29 140 GLU A C 1
ATOM 965 O O . GLU A 1 140 ? 76.382 73.950 94.990 1.00 26.45 140 GLU A O 1
ATOM 971 N N . LEU A 1 141 ? 76.300 71.725 95.347 1.00 24.21 141 LEU A N 1
ATOM 972 C CA . LEU A 1 141 ? 75.249 71.824 96.362 1.00 22.35 141 LEU A CA 1
ATOM 973 C C . LEU A 1 141 ? 75.714 72.074 97.796 1.00 21.98 141 LEU A C 1
ATOM 974 O O . LEU A 1 141 ? 74.903 72.378 98.673 1.00 21.15 141 LEU A O 1
ATOM 979 N N . GLY A 1 142 ? 77.020 71.980 98.027 1.00 22.00 142 GLY A N 1
ATOM 980 C CA . GLY A 1 142 ? 77.530 72.129 99.376 1.00 20.61 142 GLY A CA 1
ATOM 981 C C . GLY A 1 142 ? 77.175 70.865 100.164 1.00 20.13 142 GLY A C 1
ATOM 982 O O . GLY A 1 142 ? 77.014 70.924 101.389 1.00 19.84 142 GLY A O 1
ATOM 983 N N . VAL A 1 143 ? 77.081 69.721 99.477 1.00 18.40 143 VAL A N 1
ATOM 984 C CA . VAL A 1 143 ? 76.681 68.437 100.075 1.00 18.10 143 VAL A CA 1
ATOM 985 C C . VAL A 1 143 ? 77.842 67.403 100.158 1.00 18.57 143 VAL A C 1
ATOM 986 O O . VAL A 1 143 ? 78.729 67.375 99.361 1.00 18.87 143 VAL A O 1
ATOM 990 N N . ASP A 1 144 ? 77.757 66.531 101.142 1.00 18.07 144 ASP A N 1
ATOM 991 C CA . ASP A 1 144 ? 78.732 65.461 101.349 1.00 17.43 144 ASP A CA 1
ATOM 992 C C . ASP A 1 144 ? 78.033 64.268 100.728 1.00 17.43 144 ASP A C 1
ATOM 993 O O . ASP A 1 144 ? 77.104 63.769 101.312 1.00 17.44 144 ASP A O 1
ATOM 998 N N . PRO A 1 145 ? 78.427 63.845 99.513 1.00 16.97 145 PRO A N 1
ATOM 999 C CA . PRO A 1 145 ? 77.885 62.715 98.737 1.00 16.77 145 PRO A CA 1
ATOM 1000 C C . PRO A 1 145 ? 77.773 61.411 99.525 1.00 16.67 145 PRO A C 1
ATOM 1001 O O . PRO A 1 145 ? 76.889 60.598 99.243 1.00 15.71 145 PRO A O 1
ATOM 1005 N N . ASP A 1 146 ? 78.640 61.236 100.525 1.00 16.49 146 ASP A N 1
ATOM 1006 C CA . ASP A 1 146 ? 78.621 60.035 101.351 1.00 19.06 146 ASP A CA 1
ATOM 1007 C C . ASP A 1 146 ? 77.540 60.099 102.439 1.00 17.58 146 ASP A C 1
ATOM 1008 O O . ASP A 1 146 ? 77.362 59.154 103.204 1.00 17.69 146 ASP A O 1
ATOM 1013 N N . ARG A 1 147 ? 76.834 61.220 102.512 1.00 16.50 147 ARG A N 1
ATOM 1014 C CA . ARG A 1 147 ? 75.817 61.409 103.543 1.00 16.23 147 ARG A CA 1
ATOM 1015 C C . ARG A 1 147 ? 74.451 61.763 102.976 1.00 15.37 147 ARG A C 1
ATOM 1016 O O . ARG A 1 147 ? 73.929 62.840 103.236 1.00 14.63 147 ARG A O 1
ATOM 1024 N N . ILE A 1 148 ? 73.857 60.851 102.222 1.00 14.24 148 ILE A N 1
ATOM 1025 C CA . ILE A 1 148 ? 72.552 61.120 101.637 1.00 12.85 148 ILE A CA 1
ATOM 1026 C C . ILE A 1 148 ? 71.486 60.136 102.066 1.00 11.75 148 ILE A C 1
ATOM 1027 O O . ILE A 1 148 ? 71.752 58.951 102.272 1.00 9.67 148 ILE A O 1
ATOM 1032 N N . ALA A 1 149 ? 70.269 60.647 102.197 1.00 11.17 149 ALA A N 1
ATOM 1033 C CA . ALA A 1 149 ? 69.146 59.825 102.591 1.00 10.74 149 ALA A CA 1
ATOM 1034 C C . ALA A 1 149 ? 67.984 60.154 101.654 1.00 9.98 149 ALA A C 1
ATOM 1035 O O . ALA A 1 149 ? 68.037 61.144 100.906 1.00 10.07 149 ALA A O 1
ATOM 1037 N N . VAL A 1 150 ? 66.951 59.321 101.676 1.00 8.45 150 VAL A N 1
ATOM 1038 C CA . VAL A 1 150 ? 65.775 59.536 100.840 1.00 7.82 150 VAL A CA 1
ATOM 1039 C C . VAL A 1 150 ? 64.563 59.435 101.766 1.00 9.10 150 VAL A C 1
ATOM 1040 O O . VAL A 1 150 ? 64.601 58.741 102.794 1.00 11.20 150 VAL A O 1
ATOM 1044 N N . ALA A 1 151 ? 63.496 60.143 101.418 1.00 9.62 151 ALA A N 1
ATOM 1045 C CA . ALA A 1 151 ? 62.299 60.139 102.229 1.00 10.12 151 ALA A CA 1
ATOM 1046 C C . ALA A 1 151 ? 61.086 60.569 101.424 1.00 12.10 151 ALA A C 1
ATOM 1047 O O . ALA A 1 151 ? 61.213 61.167 100.341 1.00 11.69 151 ALA A O 1
ATOM 1049 N N . GLY A 1 152 ? 59.907 60.266 101.969 1.00 11.32 152 GLY A N 1
ATOM 1050 C CA . GLY A 1 152 ? 58.668 60.616 101.299 1.00 11.98 152 GLY A CA 1
ATOM 1051 C C . GLY A 1 152 ? 57.429 60.058 101.985 1.00 12.36 152 GLY A C 1
ATOM 1052 O O . GLY A 1 152 ? 57.512 59.170 102.840 1.00 12.82 152 GLY A O 1
ATOM 1053 N N . ASP A 1 153 ? 56.266 60.561 101.586 1.00 12.33 153 ASP A N 1
ATOM 1054 C CA . ASP A 1 153 ? 55.001 60.134 102.177 1.00 12.50 153 ASP A CA 1
ATOM 1055 C C . ASP A 1 153 ? 54.007 59.588 101.144 1.00 12.96 153 ASP A C 1
ATOM 1056 O O . ASP A 1 153 ? 53.934 60.108 100.033 1.00 13.65 153 ASP A O 1
ATOM 1061 N N . SER A 1 154 ? 53.255 58.540 101.510 1.00 14.11 154 SER A N 1
ATOM 1062 C CA . SER A 1 154 ? 52.253 57.920 100.612 1.00 15.24 154 SER A CA 1
ATOM 1063 C C . SER A 1 154 ? 53.003 57.423 99.345 1.00 13.36 154 SER A C 1
ATOM 1064 O O . SER A 1 154 ? 53.925 56.606 99.458 1.00 13.11 154 SER A O 1
ATOM 1067 N N . ALA A 1 155 ? 52.633 57.907 98.161 1.00 10.94 155 ALA A N 1
ATOM 1068 C CA . ALA A 1 155 ? 53.318 57.496 96.933 1.00 10.28 155 ALA A CA 1
ATOM 1069 C C . ALA A 1 155 ? 54.790 57.896 97.042 1.00 10.22 155 ALA A C 1
ATOM 1070 O O . ALA A 1 155 ? 55.684 57.242 96.477 1.00 11.88 155 ALA A O 1
ATOM 1072 N N . GLY A 1 156 ? 55.033 58.985 97.768 1.00 10.04 156 GLY A N 1
ATOM 1073 C CA . GLY A 1 156 ? 56.392 59.445 97.973 1.00 9.45 156 GLY A CA 1
ATOM 1074 C C . GLY A 1 156 ? 57.227 58.415 98.733 1.00 9.21 156 GLY A C 1
ATOM 1075 O O . GLY A 1 156 ? 58.436 58.314 98.484 1.00 7.75 156 GLY A O 1
ATOM 1076 N N . GLY A 1 157 ? 56.604 57.674 99.661 1.00 8.61 157 GLY A N 1
ATOM 1077 C CA . GLY A 1 157 ? 57.314 56.648 100.426 1.00 8.32 157 GLY A CA 1
ATOM 1078 C C . GLY A 1 157 ? 57.642 55.459 99.532 1.00 8.65 157 GLY A C 1
ATOM 1079 O O . GLY A 1 157 ? 58.694 54.821 99.656 1.00 9.01 157 GLY A O 1
ATOM 1080 N N . ASN A 1 158 ? 56.718 55.167 98.624 1.00 7.65 158 ASN A N 1
ATOM 1081 C CA . ASN A 1 158 ? 56.885 54.098 97.647 1.00 9.07 158 ASN A CA 1
ATOM 1082 C C . ASN A 1 158 ? 58.164 54.426 96.853 1.00 8.75 158 ASN A C 1
ATOM 1083 O O . ASN A 1 158 ? 59.109 53.646 96.826 1.00 10.66 158 ASN A O 1
ATOM 1088 N N . LEU A 1 159 ? 58.196 55.608 96.245 1.00 9.56 159 LEU A N 1
ATOM 1089 C CA . LEU A 1 159 ? 59.350 56.056 95.472 1.00 9.32 159 LEU A CA 1
ATOM 1090 C C . LEU A 1 159 ? 60.660 55.936 96.256 1.00 9.89 159 LEU A C 1
ATOM 1091 O O . LEU A 1 159 ? 61.660 55.451 95.738 1.00 10.04 159 LEU A O 1
ATOM 1096 N N . ALA A 1 160 ? 60.639 56.381 97.506 1.00 10.34 160 ALA A N 1
ATOM 1097 C CA . ALA A 1 160 ? 61.805 56.307 98.385 1.00 10.51 160 ALA A CA 1
ATOM 1098 C C . ALA A 1 160 ? 62.202 54.851 98.619 1.00 10.67 160 ALA A C 1
ATOM 1099 O O . ALA A 1 160 ? 63.381 54.512 98.610 1.00 11.30 160 ALA A O 1
ATOM 1101 N N . ALA A 1 161 ? 61.225 53.979 98.829 1.00 10.71 161 ALA A N 1
ATOM 1102 C CA . ALA A 1 161 ? 61.564 52.576 99.066 1.00 11.31 161 ALA A CA 1
ATOM 1103 C C . ALA A 1 161 ? 62.124 51.924 97.798 1.00 10.80 161 ALA A C 1
ATOM 1104 O O . ALA A 1 161 ? 63.100 51.169 97.860 1.00 9.81 161 ALA A O 1
ATOM 1106 N N . VAL A 1 162 ? 61.498 52.220 96.659 1.00 9.77 162 VAL A N 1
ATOM 1107 C CA . VAL A 1 162 ? 61.916 51.666 95.370 1.00 9.96 162 VAL A CA 1
ATOM 1108 C C . VAL A 1 162 ? 63.282 52.241 95.015 1.00 11.00 162 VAL A C 1
ATOM 1109 O O . VAL A 1 162 ? 64.169 51.526 94.536 1.00 11.15 162 VAL A O 1
ATOM 1113 N N . VAL A 1 163 ? 63.453 53.536 95.242 1.00 10.84 163 VAL A N 1
ATOM 1114 C CA . VAL A 1 163 ? 64.731 54.154 94.944 1.00 12.58 163 VAL A CA 1
ATOM 1115 C C . VAL A 1 163 ? 65.836 53.456 95.746 1.00 12.11 163 VAL A C 1
ATOM 1116 O O . VAL A 1 163 ? 66.930 53.236 95.236 1.00 13.30 163 VAL A O 1
ATOM 1120 N N . SER A 1 164 ? 65.543 53.108 96.994 1.00 9.53 164 SER A N 1
ATOM 1121 C CA . SER A 1 164 ? 66.511 52.418 97.834 1.00 11.14 164 SER A CA 1
ATOM 1122 C C . SER A 1 164 ? 66.860 51.049 97.237 1.00 11.52 164 SER A C 1
ATOM 1123 O O . SER A 1 164 ? 68.022 50.636 97.250 1.00 11.45 164 SER A O 1
ATOM 1126 N N . ILE A 1 165 ? 65.861 50.359 96.696 1.00 11.58 165 ILE A N 1
ATOM 1127 C CA . ILE A 1 165 ? 66.099 49.061 96.080 1.00 13.01 165 ILE A CA 1
ATOM 1128 C C . ILE A 1 165 ? 66.959 49.220 94.833 1.00 14.03 165 ILE A C 1
ATOM 1129 O O . ILE A 1 165 ? 67.907 48.451 94.631 1.00 16.57 165 ILE A O 1
ATOM 1134 N N . LEU A 1 166 ? 66.637 50.215 94.007 1.00 13.29 166 LEU A N 1
ATOM 1135 C CA . LEU A 1 166 ? 67.408 50.481 92.793 1.00 12.63 166 LEU A CA 1
ATOM 1136 C C . LEU A 1 166 ? 68.825 50.831 93.177 1.00 13.10 166 LEU A C 1
ATOM 1137 O O . LEU A 1 166 ? 69.758 50.328 92.580 1.00 14.37 166 LEU A O 1
ATOM 1142 N N . ASP A 1 167 ? 68.986 51.703 94.169 1.00 12.88 167 ASP A N 1
ATOM 1143 C CA . ASP A 1 167 ? 70.321 52.108 94.611 1.00 13.47 167 ASP A CA 1
ATOM 1144 C C . ASP A 1 167 ? 71.099 50.889 95.100 1.00 13.84 167 ASP A C 1
ATOM 1145 O O . ASP A 1 167 ? 72.317 50.823 94.956 1.00 13.74 167 ASP A O 1
ATOM 1150 N N . ARG A 1 168 ? 70.391 49.926 95.683 1.00 14.41 168 ARG A N 1
ATOM 1151 C CA . ARG A 1 168 ? 71.028 48.710 96.175 1.00 14.66 168 ARG A CA 1
ATOM 1152 C C . ARG A 1 168 ? 71.419 47.791 95.017 1.00 15.87 168 ARG A C 1
ATOM 1153 O O . ARG A 1 168 ? 72.565 47.346 94.936 1.00 15.21 168 ARG A O 1
ATOM 1161 N N . ASN A 1 169 ? 70.475 47.500 94.123 1.00 15.25 169 ASN A N 1
ATOM 1162 C CA . ASN A 1 169 ? 70.781 46.616 92.995 1.00 17.08 169 ASN A CA 1
ATOM 1163 C C . ASN A 1 169 ? 71.964 47.118 92.183 1.00 17.84 169 ASN A C 1
ATOM 1164 O O . ASN A 1 169 ? 72.710 46.326 91.597 1.00 20.15 169 ASN A O 1
ATOM 1169 N N . SER A 1 170 ? 72.122 48.436 92.154 1.00 17.87 170 SER A N 1
ATOM 1170 C CA . SER A 1 170 ? 73.199 49.086 91.420 1.00 18.93 170 SER A CA 1
ATOM 1171 C C . SER A 1 170 ? 74.523 48.988 92.153 1.00 19.14 170 SER A C 1
ATOM 1172 O O . SER A 1 170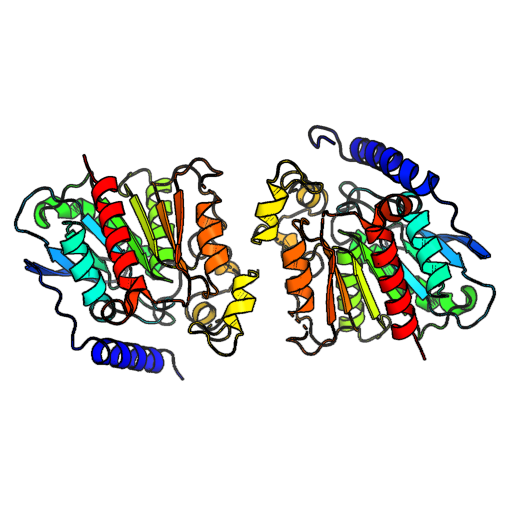 ? 75.579 49.207 91.561 1.00 20.48 170 SER A O 1
ATOM 1175 N N . GLY A 1 171 ? 74.462 48.708 93.449 1.00 19.07 171 GLY A N 1
ATOM 1176 C CA . GLY A 1 171 ? 75.668 48.589 94.235 1.00 19.01 171 GLY A CA 1
ATOM 1177 C C . GLY A 1 171 ? 76.420 49.891 94.445 1.00 21.08 171 GLY A C 1
ATOM 1178 O O . GLY A 1 171 ? 77.621 49.865 94.729 1.00 22.72 171 GLY A O 1
ATOM 1179 N N . GLU A 1 172 ? 75.742 51.032 94.313 1.00 20.61 172 GLU A N 1
ATOM 1180 C CA . GLU A 1 172 ? 76.404 52.318 94.514 1.00 19.89 172 GLU A CA 1
ATOM 1181 C C . GLU A 1 172 ? 76.356 52.786 95.963 1.00 18.97 172 GLU A C 1
ATOM 1182 O O . GLU A 1 172 ? 77.153 53.625 96.367 1.00 19.17 172 GLU A O 1
ATOM 1188 N N . LYS A 1 173 ? 75.424 52.271 96.748 1.00 19.03 173 LYS A N 1
ATOM 1189 C CA . LYS A 1 173 ? 75.331 52.683 98.152 1.00 19.60 173 LYS A CA 1
ATOM 1190 C C . LYS A 1 173 ? 75.100 54.190 98.353 1.00 17.39 173 LYS A C 1
ATOM 1191 O O . LYS A 1 173 ? 75.618 54.779 99.309 1.00 16.47 173 LYS A O 1
ATOM 1197 N N . LEU A 1 174 ? 74.339 54.823 97.467 1.00 15.45 174 LEU A N 1
ATOM 1198 C CA . LEU A 1 174 ? 74.066 56.249 97.629 1.00 13.68 174 LEU A CA 1
ATOM 1199 C C . LEU A 1 174 ? 73.125 56.513 98.807 1.00 12.80 174 LEU A C 1
ATOM 1200 O O . LEU A 1 174 ? 73.281 57.510 99.514 1.00 10.78 174 LEU A O 1
ATOM 1205 N N . VAL A 1 175 ? 72.152 55.620 99.013 1.00 12.92 175 VAL A N 1
ATOM 1206 C CA . VAL A 1 175 ? 71.181 55.785 100.092 1.00 11.65 175 VAL A CA 1
ATOM 1207 C C . VAL A 1 175 ? 71.698 55.196 101.405 1.00 13.30 175 VAL A C 1
ATOM 1208 O O . VAL A 1 175 ? 71.854 53.975 101.560 1.00 12.79 175 VAL A O 1
ATOM 1212 N N . LYS A 1 176 ? 71.958 56.086 102.353 1.00 14.19 176 LYS A N 1
ATOM 1213 C CA . LYS A 1 176 ? 72.475 55.694 103.649 1.00 15.34 176 LYS A CA 1
ATOM 1214 C C . LYS A 1 176 ? 71.364 55.420 104.632 1.00 15.04 176 LYS A C 1
ATOM 1215 O O . LYS A 1 176 ? 71.574 54.696 105.607 1.00 15.99 176 LYS A O 1
ATOM 1221 N N . LYS A 1 177 ? 70.193 56.000 104.377 1.00 13.90 177 LYS A N 1
ATOM 1222 C CA . LYS A 1 177 ? 69.031 55.829 105.244 1.00 14.54 177 LYS A CA 1
ATOM 122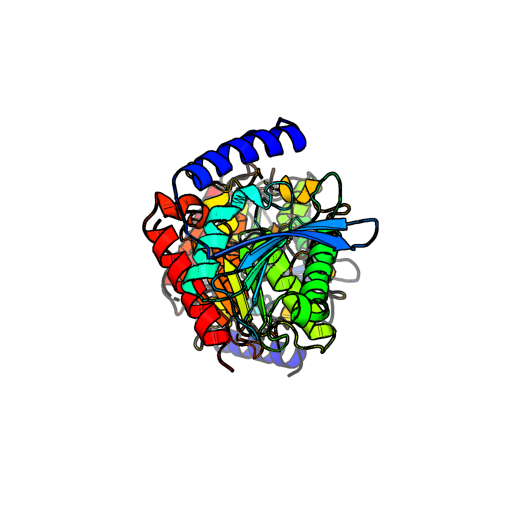3 C C . LYS A 1 177 ? 67.744 56.174 104.482 1.00 13.78 177 LYS A C 1
ATOM 1224 O O . LYS A 1 177 ? 67.782 56.951 103.534 1.00 14.29 177 LYS A O 1
ATOM 1230 N N . GLN A 1 178 ? 66.607 55.610 104.879 1.00 11.39 178 GLN A N 1
ATOM 1231 C CA . GLN A 1 178 ? 65.356 55.908 104.170 1.00 11.23 178 GLN A CA 1
ATOM 1232 C C . GLN A 1 178 ? 64.216 56.105 105.164 1.00 11.52 178 GLN A C 1
ATOM 1233 O O . GLN A 1 178 ? 64.015 55.294 106.070 1.00 12.37 178 GLN A O 1
ATOM 1239 N N . VAL A 1 179 ? 63.493 57.209 105.036 1.00 10.39 179 VAL A N 1
ATOM 1240 C CA . VAL A 1 179 ? 62.422 57.458 105.969 1.00 9.39 179 VAL A CA 1
ATOM 1241 C C . VAL A 1 179 ? 61.133 57.365 105.185 1.00 10.45 179 VAL A C 1
ATOM 1242 O O . VAL A 1 179 ? 60.853 58.169 104.285 1.00 9.96 179 VAL A O 1
ATOM 1246 N N . LEU A 1 180 ? 60.339 56.368 105.522 1.00 9.64 180 LEU A N 1
ATOM 1247 C CA . LEU A 1 180 ? 59.121 56.184 104.785 1.00 8.16 180 LEU A CA 1
ATOM 1248 C C . LEU A 1 180 ? 57.916 56.553 105.635 1.00 8.43 180 LEU A C 1
ATOM 1249 O O . LEU A 1 180 ? 57.647 55.862 106.620 1.00 8.10 180 LEU A O 1
ATOM 1254 N N . ILE A 1 181 ? 57.208 57.627 105.254 1.00 7.18 181 ILE A N 1
ATOM 1255 C CA . ILE A 1 181 ? 56.020 58.126 105.965 1.00 8.10 181 ILE A CA 1
ATOM 1256 C C . ILE A 1 181 ? 54.737 57.582 105.306 1.00 7.95 181 ILE A C 1
ATOM 1257 O O . ILE A 1 181 ? 54.445 57.891 104.152 1.00 6.43 181 ILE A O 1
ATOM 1262 N N . TYR A 1 182 ? 53.962 56.811 106.077 1.00 8.93 182 TYR A N 1
ATOM 1263 C CA . TYR A 1 182 ? 52.755 56.114 105.606 1.00 8.00 182 TYR A CA 1
ATOM 1264 C C . TYR A 1 182 ? 52.894 55.691 104.132 1.00 9.06 182 TYR A C 1
ATOM 1265 O O . TYR A 1 182 ? 52.048 55.965 103.274 1.00 9.19 182 TYR A O 1
ATOM 1274 N N . PRO A 1 183 ? 53.957 54.950 103.843 1.00 10.67 183 PRO A N 1
ATOM 1275 C CA . PRO A 1 183 ? 54.214 54.484 102.480 1.00 10.96 183 PRO A CA 1
ATOM 1276 C C . PRO A 1 183 ? 53.216 53.426 101.950 1.00 12.37 183 PRO A C 1
ATOM 1277 O O . PRO A 1 183 ? 52.663 52.627 102.729 1.00 9.99 183 PRO A O 1
ATOM 1281 N N . VAL A 1 184 ? 52.970 53.459 100.632 1.00 13.12 184 VAL A N 1
ATOM 1282 C CA . VAL A 1 184 ? 52.127 52.471 99.957 1.00 12.72 184 VAL A CA 1
ATOM 1283 C C . VAL A 1 184 ? 53.187 51.575 99.331 1.00 12.36 184 VAL A C 1
ATOM 1284 O O . VAL A 1 184 ? 53.974 52.043 98.516 1.00 14.37 184 VAL A O 1
ATOM 1288 N N . VAL A 1 185 ? 53.226 50.302 99.717 1.00 12.72 185 VAL A N 1
ATOM 1289 C CA . VAL A 1 185 ? 54.231 49.364 99.218 1.00 12.47 185 VAL A CA 1
ATOM 1290 C C . VAL A 1 185 ? 53.658 48.183 98.453 1.00 13.47 185 VAL A C 1
ATOM 1291 O O . VAL A 1 185 ? 54.406 47.321 97.994 1.00 13.62 185 VAL A O 1
ATOM 1295 N N . ASN A 1 186 ? 52.336 48.135 98.321 1.00 14.19 186 ASN A N 1
ATOM 1296 C CA . ASN A 1 186 ? 51.680 47.044 97.612 1.00 15.69 186 ASN A CA 1
ATOM 1297 C C . ASN A 1 186 ? 50.568 47.585 96.750 1.00 16.98 186 ASN A C 1
ATOM 1298 O O . ASN A 1 186 ? 49.580 48.133 97.241 1.00 17.93 186 ASN A O 1
ATOM 1311 N N . THR A 1 188 ? 48.811 45.652 94.445 1.00 24.50 188 THR A N 1
ATOM 1312 C CA . THR A 1 188 ? 48.062 44.527 93.850 1.00 24.58 188 THR A CA 1
ATOM 1313 C C . THR A 1 188 ? 46.680 44.518 94.542 1.00 26.58 188 THR A C 1
ATOM 1314 O O . THR A 1 188 ? 46.485 45.245 95.511 1.00 26.60 188 THR A O 1
ATOM 1318 N N . GLY A 1 189 ? 45.734 43.700 94.081 1.00 27.90 189 GLY A N 1
ATOM 1319 C CA . GLY A 1 189 ? 44.428 43.652 94.733 1.00 27.60 189 GLY A CA 1
ATOM 1320 C C . GLY A 1 189 ? 44.404 42.856 96.040 1.00 26.90 189 GLY A C 1
ATOM 1321 O O . GLY A 1 189 ? 43.378 42.796 96.723 1.00 28.15 189 GLY A O 1
ATOM 1322 N N . VAL A 1 190 ? 45.522 42.230 96.395 1.00 25.35 190 VAL A N 1
ATOM 1323 C CA . VAL A 1 190 ? 45.573 41.460 97.637 1.00 24.45 190 VAL A CA 1
ATOM 1324 C C . VAL A 1 190 ? 45.511 42.431 98.810 1.00 23.54 190 VAL A C 1
ATOM 1325 O O . VAL A 1 190 ? 46.535 42.947 99.272 1.00 23.56 190 VAL A O 1
ATOM 1329 N N . PRO A 1 191 ? 44.302 42.639 99.349 1.00 23.33 191 PRO A N 1
ATOM 1330 C CA . PRO A 1 191 ? 44.104 43.558 100.470 1.00 23.47 191 PRO A CA 1
ATOM 1331 C C . PRO A 1 191 ? 44.718 43.084 101.787 1.00 21.45 191 PRO A C 1
ATOM 1332 O O . PRO A 1 191 ? 45.121 41.947 101.917 1.00 22.08 191 PRO A O 1
ATOM 1336 N N . THR A 1 192 ? 44.797 43.977 102.757 1.00 19.96 192 THR A N 1
ATOM 1337 C CA . THR A 1 192 ? 45.278 43.615 104.082 1.00 18.54 192 THR A CA 1
ATOM 1338 C C . THR A 1 192 ? 44.025 43.849 104.917 1.00 15.80 192 THR A C 1
ATOM 1339 O O . THR A 1 192 ? 43.007 44.328 104.392 1.00 14.64 192 THR A O 1
ATOM 1343 N N . ALA A 1 193 ? 44.102 43.454 106.191 1.00 13.72 193 ALA A N 1
ATOM 1344 C CA . ALA A 1 193 ? 43.006 43.648 107.148 1.00 12.66 193 ALA A CA 1
ATOM 1345 C C . ALA A 1 193 ? 42.797 45.172 107.256 1.00 11.20 193 ALA A C 1
ATOM 1346 O O . ALA A 1 193 ? 41.664 45.662 107.167 1.00 11.99 193 ALA A O 1
ATOM 1348 N N . SER A 1 194 ? 43.891 45.918 107.444 1.00 10.61 194 SER A N 1
ATOM 1349 C CA . SER A 1 194 ? 43.774 47.378 107.552 1.00 10.79 194 SER A CA 1
ATOM 1350 C C . SER A 1 194 ? 43.313 48.013 106.243 1.00 11.29 194 SER A C 1
ATOM 1351 O O . SER A 1 194 ? 42.504 48.931 106.252 1.00 11.18 194 SER A O 1
ATOM 1354 N N . LEU A 1 195 ? 43.828 47.518 105.121 1.00 13.15 195 LEU A N 1
ATOM 1355 C CA . LEU A 1 195 ? 43.454 48.068 103.819 1.00 15.62 195 LEU A CA 1
ATOM 1356 C C . LEU A 1 195 ? 41.918 48.171 103.687 1.00 16.93 195 LEU A C 1
ATOM 1357 O O . LEU A 1 195 ? 41.384 49.233 103.347 1.00 16.17 195 LEU A O 1
ATOM 1362 N N . VAL A 1 196 ? 41.209 47.088 103.992 1.00 17.47 196 VAL A N 1
ATOM 1363 C CA . VAL A 1 196 ? 39.759 47.088 103.889 1.00 18.59 196 VAL A CA 1
ATOM 1364 C C . VAL A 1 196 ? 39.069 47.778 105.065 1.00 18.23 196 VAL A C 1
ATOM 1365 O O . VAL A 1 196 ? 38.140 48.539 104.896 1.00 18.33 196 VAL A O 1
ATOM 1369 N N . GLU A 1 197 ? 39.535 47.502 106.265 1.00 18.08 197 GLU A N 1
ATOM 1370 C CA . GLU A 1 197 ? 38.944 48.101 107.450 1.00 16.97 197 GLU A CA 1
ATOM 1371 C C . GLU A 1 197 ? 38.853 49.646 107.396 1.00 17.48 197 GLU A C 1
ATOM 1372 O O . GLU A 1 197 ? 37.807 50.225 107.693 1.00 17.66 197 GLU A O 1
ATOM 1378 N N . PHE A 1 198 ? 39.931 50.318 107.006 1.00 15.67 198 PHE A N 1
ATOM 1379 C CA . PHE A 1 198 ? 39.906 51.769 106.963 1.00 15.39 198 PHE A CA 1
ATOM 1380 C C . PHE A 1 198 ? 39.622 52.311 105.577 1.00 15.74 198 PHE A C 1
ATOM 1381 O O . PHE A 1 198 ? 39.321 53.496 105.413 1.00 16.13 198 PHE A O 1
ATOM 1389 N N . GLY A 1 199 ? 39.720 51.437 104.585 1.00 15.96 199 GLY A N 1
ATOM 1390 C CA . GLY A 1 199 ? 39.425 51.833 103.229 1.00 17.50 199 GLY A CA 1
ATOM 1391 C C . GLY A 1 199 ? 37.922 52.046 103.090 1.00 18.11 199 GLY A C 1
ATOM 1392 O O . GLY A 1 199 ? 37.481 52.982 102.431 1.00 16.60 199 GLY A O 1
ATOM 1393 N N . VAL A 1 200 ? 37.143 51.189 103.752 1.00 20.94 200 VAL A N 1
ATOM 1394 C CA . VAL A 1 200 ? 35.679 51.213 103.713 1.00 22.76 200 VAL A CA 1
ATOM 1395 C C . VAL A 1 200 ? 35.023 52.102 104.783 1.00 24.94 200 VAL A C 1
ATOM 1396 O O . VAL A 1 200 ? 33.849 52.474 104.643 1.00 24.63 200 VAL A O 1
ATOM 1400 N N . ALA A 1 201 ? 35.758 52.445 105.842 1.00 26.82 201 ALA A N 1
ATOM 1401 C CA . ALA A 1 201 ? 35.188 53.279 106.897 1.00 30.08 201 ALA A CA 1
ATOM 1402 C C . ALA A 1 201 ? 34.580 54.571 106.366 1.00 31.59 201 ALA A C 1
ATOM 1403 O O . ALA A 1 201 ? 34.963 55.057 105.303 1.00 32.20 201 ALA A O 1
ATOM 1405 N N . GLU A 1 202 ? 33.630 55.111 107.123 1.00 34.04 202 GLU A N 1
ATOM 1406 C CA . GLU A 1 202 ? 32.972 56.361 106.767 1.00 36.05 202 GLU A CA 1
ATOM 1407 C C . GLU A 1 202 ? 33.948 57.505 107.054 1.00 33.86 202 GLU A C 1
ATOM 1408 O O . GLU A 1 202 ? 34.011 58.482 106.319 1.00 33.55 202 GLU A O 1
ATOM 1414 N N . THR A 1 203 ? 34.731 57.350 108.110 1.00 33.59 203 THR A N 1
ATOM 1415 C CA . THR A 1 203 ? 35.716 58.343 108.527 1.00 34.76 203 THR A CA 1
ATOM 1416 C C . THR A 1 203 ? 37.107 58.103 107.935 1.00 34.33 203 THR A C 1
ATOM 1417 O O . THR A 1 203 ? 38.105 58.159 108.660 1.00 34.90 203 THR A O 1
ATOM 1421 N N . THR A 1 204 ? 37.199 57.849 106.633 1.00 33.61 204 THR A N 1
ATOM 1422 C CA . THR A 1 204 ? 38.523 57.585 106.072 1.00 31.12 204 THR A CA 1
ATOM 1423 C C . THR A 1 204 ? 39.063 58.701 105.208 1.00 30.15 204 THR A C 1
ATOM 1424 O O . THR A 1 204 ? 38.332 59.337 104.453 1.00 29.35 204 THR A O 1
ATOM 1428 N N . SER A 1 205 ? 40.360 58.937 105.336 1.00 29.67 205 SER A N 1
ATOM 1429 C CA . SER A 1 205 ? 41.010 59.971 104.556 1.00 29.19 205 SER A CA 1
ATOM 1430 C C . SER A 1 205 ? 41.621 59.301 103.338 1.00 27.70 205 SER A C 1
ATOM 1431 O O . SER A 1 205 ? 42.211 59.959 102.474 1.00 28.39 205 SER A O 1
ATOM 1434 N N . LEU A 1 206 ? 41.455 57.989 103.253 1.00 25.08 206 LEU A N 1
ATOM 1435 C CA . LEU A 1 206 ? 41.988 57.272 102.121 1.00 23.14 206 LEU A CA 1
ATOM 1436 C C . LEU A 1 206 ? 40.989 56.192 101.708 1.00 22.30 206 LEU A C 1
ATOM 1437 O O . LEU A 1 206 ? 41.246 54.994 101.891 1.00 20.14 206 LEU A O 1
ATOM 1442 N N . PRO A 1 207 ? 39.836 56.607 101.144 1.00 22.19 207 PRO A N 1
ATOM 1443 C CA . PRO A 1 207 ? 38.790 55.678 100.705 1.00 21.17 207 PRO A CA 1
ATOM 1444 C C . PRO A 1 207 ? 39.331 54.557 99.797 1.00 21.20 207 PRO A C 1
ATOM 1445 O O . PRO A 1 207 ? 40.285 54.783 99.033 1.00 19.64 207 PRO A O 1
ATOM 1449 N N . ILE A 1 208 ? 38.742 53.366 99.838 1.00 19.57 208 ILE A N 1
ATOM 1450 C CA . ILE A 1 208 ? 39.259 52.300 98.992 1.00 19.18 208 ILE A CA 1
ATOM 1451 C C . ILE A 1 208 ? 39.108 52.599 97.479 1.00 18.85 208 ILE A C 1
ATOM 1452 O O . ILE A 1 208 ? 39.963 52.235 96.656 1.00 18.84 208 ILE A O 1
ATOM 1457 N N . GLU A 1 209 ? 38.035 53.305 97.147 1.00 17.61 209 GLU A N 1
ATOM 1458 C CA . GLU A 1 209 ? 37.669 53.708 95.793 1.00 18.85 209 GLU A CA 1
ATOM 1459 C C . GLU A 1 209 ? 38.719 54.638 95.177 1.00 17.79 209 GLU A C 1
ATOM 1460 O O . GLU A 1 209 ? 39.085 54.518 93.998 1.00 17.62 209 GLU A O 1
ATOM 1466 N N . LEU A 1 210 ? 39.224 55.554 95.991 1.00 16.92 210 LEU A N 1
ATOM 1467 C CA . LEU A 1 210 ? 40.263 56.466 95.548 1.00 15.86 210 LEU A CA 1
ATOM 1468 C C . LEU A 1 210 ? 41.595 55.720 95.343 1.00 15.89 210 LEU A C 1
ATOM 1469 O O . LEU A 1 210 ? 42.347 56.026 94.426 1.00 15.57 210 LEU A O 1
ATOM 1482 N N . VAL A 1 212 ? 41.936 52.570 94.495 1.00 17.14 212 VAL A N 1
ATOM 1483 C CA . VAL A 1 212 ? 41.759 51.781 93.283 1.00 16.16 212 VAL A CA 1
ATOM 1484 C C . VAL A 1 212 ? 41.945 52.683 92.048 1.00 16.74 212 VAL A C 1
ATOM 1485 O O . VAL A 1 212 ? 42.596 52.307 91.064 1.00 16.60 212 VAL A O 1
ATOM 1489 N N . TRP A 1 213 ? 41.398 53.889 92.120 1.00 16.01 213 TRP A N 1
ATOM 1490 C CA . TRP A 1 213 ? 41.494 54.858 91.026 1.00 15.49 213 TRP A CA 1
ATOM 1491 C C . TRP A 1 213 ? 42.939 55.360 90.773 1.00 16.23 213 TRP A C 1
ATOM 1492 O O . TRP A 1 213 ? 43.346 55.600 89.622 1.00 15.62 213 TRP A O 1
ATOM 1503 N N . PHE A 1 214 ? 43.706 55.534 91.849 1.00 14.86 214 PHE A N 1
ATOM 1504 C CA . PHE A 1 214 ? 45.095 55.956 91.722 1.00 13.98 214 PHE A CA 1
ATOM 1505 C C . PHE A 1 214 ? 45.849 54.926 90.869 1.00 13.47 214 PHE A C 1
ATOM 1506 O O . PHE A 1 214 ? 46.597 55.282 89.952 1.00 11.27 214 PHE A O 1
ATOM 1514 N N . GLY A 1 215 ? 45.656 53.651 91.204 1.00 13.12 215 GLY A N 1
ATOM 1515 C CA . GLY A 1 215 ? 46.309 52.586 90.467 1.00 14.39 215 GLY A CA 1
ATOM 1516 C C . GLY A 1 215 ? 45.962 52.589 88.977 1.00 13.80 215 GLY A C 1
ATOM 1517 O O . GLY A 1 215 ? 46.837 52.353 88.157 1.00 12.93 215 GLY A O 1
ATOM 1518 N N . ARG A 1 216 ? 44.702 52.846 88.625 1.00 14.54 216 ARG A N 1
ATOM 1519 C CA . ARG A 1 216 ? 44.282 52.858 87.212 1.00 17.57 216 ARG A CA 1
ATOM 1520 C C . ARG A 1 216 ? 44.893 54.030 86.459 1.00 17.37 216 ARG A C 1
ATOM 1521 O O . ARG A 1 216 ? 45.095 53.964 85.234 1.00 20.30 216 ARG A O 1
ATOM 1529 N N . GLN A 1 217 ? 45.153 55.105 87.202 1.00 18.50 217 GLN A N 1
ATOM 1530 C CA . GLN A 1 217 ? 45.723 56.306 86.639 1.00 17.79 217 GLN A CA 1
ATOM 1531 C C . GLN A 1 217 ? 47.238 56.127 86.513 1.00 17.45 217 GLN A C 1
ATOM 1532 O O . GLN A 1 217 ? 47.864 56.637 85.574 1.00 18.03 217 GLN A O 1
ATOM 1538 N N . TYR A 1 218 ? 47.816 55.369 87.441 1.00 16.06 218 TYR A N 1
ATOM 1539 C CA . TYR A 1 218 ? 49.258 55.146 87.473 1.00 15.49 218 TYR A CA 1
ATOM 1540 C C . TYR A 1 218 ? 49.809 53.986 86.633 1.00 16.91 218 TYR A C 1
ATOM 1541 O O . TYR A 1 218 ? 50.816 54.134 85.932 1.00 15.94 218 TYR A O 1
ATOM 1550 N N . LEU A 1 219 ? 49.176 52.825 86.728 1.00 19.32 219 LEU A N 1
ATOM 1551 C CA . LEU A 1 219 ? 49.635 51.659 85.979 1.00 23.20 219 LEU A CA 1
ATOM 1552 C C . LEU A 1 219 ? 49.007 51.587 84.587 1.00 26.36 219 LEU A C 1
ATOM 1553 O O . LEU A 1 219 ? 47.841 51.931 84.427 1.00 27.92 219 LEU A O 1
ATOM 1558 N N . LYS A 1 220 ? 49.760 51.147 83.580 1.00 30.10 220 LYS A N 1
ATOM 1559 C CA . LYS A 1 220 ? 49.176 51.039 82.248 1.00 33.42 220 LYS A CA 1
ATOM 1560 C C . LYS A 1 220 ? 48.529 49.659 82.150 1.00 34.94 220 LYS A C 1
ATOM 1561 O O . LYS A 1 220 ? 47.376 49.534 81.770 1.00 34.68 220 LYS A O 1
ATOM 1567 N N . ARG A 1 221 ? 49.270 48.627 82.530 1.00 36.46 221 ARG A N 1
ATOM 1568 C CA . ARG A 1 221 ? 48.763 47.254 82.496 1.00 38.40 221 ARG A CA 1
ATOM 1569 C C . ARG A 1 221 ? 48.781 46.582 83.877 1.00 39.27 221 ARG A C 1
ATOM 1570 O O . ARG A 1 221 ? 49.817 46.089 84.285 1.00 41.18 221 ARG A O 1
ATOM 1578 N N . PRO A 1 222 ? 47.637 46.547 84.605 1.00 38.79 222 PRO A N 1
ATOM 1579 C CA . PRO A 1 222 ? 47.385 45.976 85.936 1.00 38.22 222 PRO A CA 1
ATOM 1580 C C . PRO A 1 222 ? 48.328 44.928 86.494 1.00 37.58 222 PRO A C 1
ATOM 1581 O O . PRO A 1 222 ? 48.361 44.701 87.706 1.00 39.04 222 PRO A O 1
ATOM 1585 N N . GLU A 1 223 ? 49.110 44.293 85.636 1.00 35.33 223 GLU A N 1
ATOM 1586 C CA . GLU A 1 223 ? 50.047 43.331 86.180 1.00 33.88 223 GLU A CA 1
ATOM 1587 C C . GLU A 1 223 ? 51.410 43.969 86.418 1.00 32.19 223 GLU A C 1
ATOM 1588 O O . GLU A 1 223 ? 52.361 43.292 86.796 1.00 32.26 223 GLU A O 1
ATOM 1594 N N . GLU A 1 224 ? 51.489 45.277 86.191 1.00 29.67 224 GLU A N 1
ATOM 1595 C CA . GLU A 1 224 ? 52.714 46.013 86.436 1.00 26.84 224 GLU A CA 1
ATOM 1596 C C . GLU A 1 224 ? 52.683 46.190 87.962 1.00 24.77 224 GLU A C 1
ATOM 1597 O O . GLU A 1 224 ? 53.698 46.470 88.605 1.00 24.51 224 GLU A O 1
ATOM 1603 N N . ALA A 1 225 ? 51.492 45.990 88.528 1.00 22.88 225 ALA A N 1
ATOM 1604 C CA . ALA A 1 225 ? 51.288 46.085 89.974 1.00 21.28 225 ALA A CA 1
ATOM 1605 C C . ALA A 1 225 ? 52.192 45.070 90.662 1.00 20.51 225 ALA A C 1
ATOM 1606 O O . ALA A 1 225 ? 52.529 45.207 91.839 1.00 17.62 225 ALA A O 1
ATOM 1608 N N . TYR A 1 226 ? 52.573 44.049 89.899 1.00 20.33 226 TYR A N 1
ATOM 1609 C CA . TYR A 1 226 ? 53.424 42.984 90.394 1.00 21.06 226 TYR A CA 1
ATOM 1610 C C . TYR A 1 226 ? 54.909 43.277 90.241 1.00 19.62 226 TYR A C 1
ATOM 1611 O O . TYR A 1 226 ? 55.755 42.541 90.741 1.00 18.27 226 TYR A O 1
ATOM 1620 N N . ASP A 1 227 ? 55.237 44.370 89.569 1.00 19.73 227 ASP A N 1
ATOM 1621 C CA . ASP A 1 227 ? 56.638 44.720 89.423 1.00 19.67 227 ASP A CA 1
ATOM 1622 C C . ASP A 1 227 ? 57.107 45.312 90.751 1.00 18.98 227 ASP A C 1
ATOM 1623 O O . ASP A 1 227 ? 56.369 46.067 91.392 1.00 19.70 227 ASP A O 1
ATOM 1628 N N . PHE A 1 228 ? 58.335 44.985 91.158 1.00 17.97 228 PHE A N 1
ATOM 1629 C CA . PHE A 1 228 ? 58.868 45.506 92.421 1.00 17.28 228 PHE A CA 1
ATOM 1630 C C . PHE A 1 228 ? 58.969 47.028 92.466 1.00 15.62 228 PHE A C 1
ATOM 1631 O O . PHE A 1 228 ? 58.941 47.600 93.545 1.00 16.04 228 PHE A O 1
ATOM 1639 N N . LYS A 1 229 ? 59.087 47.680 91.309 1.00 15.40 229 LYS A N 1
ATOM 1640 C CA . LYS A 1 229 ? 59.187 49.137 91.277 1.00 15.39 229 LYS A CA 1
ATOM 1641 C C . LYS A 1 229 ? 57.848 49.806 91.564 1.00 15.56 229 LYS A C 1
ATOM 1642 O O . LYS A 1 229 ? 57.764 51.027 91.608 1.00 16.60 229 LYS A O 1
ATOM 1648 N N . ALA A 1 230 ? 56.805 48.997 91.739 1.00 15.15 230 ALA A N 1
ATOM 1649 C CA . ALA A 1 230 ? 55.466 49.510 92.029 1.00 15.43 230 ALA A CA 1
ATOM 1650 C C . ALA A 1 230 ? 54.986 48.957 93.359 1.00 14.47 230 ALA A C 1
ATOM 1651 O O . ALA A 1 230 ? 54.341 49.658 94.139 1.00 12.87 230 ALA A O 1
ATOM 1653 N N . SER A 1 231 ? 55.310 47.686 93.595 1.00 13.24 231 SER A N 1
ATOM 1654 C CA . SER A 1 231 ? 54.950 46.990 94.822 1.00 13.12 231 SER A CA 1
ATOM 1655 C C . SER A 1 231 ? 56.240 46.474 95.453 1.00 13.02 231 SER A C 1
ATOM 1656 O O . SER A 1 231 ? 56.523 45.273 95.431 1.00 13.65 231 SER A O 1
ATOM 1659 N N . PRO A 1 232 ? 57.027 47.384 96.055 1.00 13.58 232 PRO A N 1
ATOM 1660 C CA . PRO A 1 232 ? 58.307 47.121 96.719 1.00 12.31 232 PRO A CA 1
ATOM 1661 C C . PRO A 1 232 ? 58.227 45.967 97.709 1.00 12.95 232 PRO A C 1
ATOM 1662 O O . PRO A 1 232 ? 59.217 45.274 97.929 1.00 13.97 232 PRO A O 1
ATOM 1666 N N . LEU A 1 233 ? 57.062 45.760 98.319 1.00 10.64 233 LEU A N 1
ATOM 1667 C CA . LEU A 1 233 ? 56.938 44.682 99.295 1.00 12.40 233 LEU A CA 1
ATOM 1668 C C . LEU A 1 233 ? 57.223 43.300 98.705 1.00 13.78 233 LEU A C 1
ATOM 1669 O O . LEU A 1 233 ? 57.502 42.369 99.445 1.00 14.49 233 LEU A O 1
ATOM 1674 N N . LEU A 1 234 ? 57.140 43.184 97.379 1.00 15.41 234 LEU A N 1
ATOM 1675 C CA . LEU A 1 234 ? 57.330 41.911 96.666 1.00 15.85 234 LEU A CA 1
ATOM 1676 C C . LEU A 1 234 ? 58.787 41.571 96.369 1.00 16.43 234 LEU A C 1
ATOM 1677 O O . LEU A 1 234 ? 59.110 40.458 95.948 1.00 16.32 234 LEU A O 1
ATOM 1682 N N . ALA A 1 235 ? 59.658 42.546 96.586 1.00 16.21 235 ALA A N 1
ATOM 1683 C CA . ALA A 1 235 ? 61.084 42.377 96.353 1.00 16.93 235 ALA A CA 1
ATOM 1684 C C . ALA A 1 235 ? 61.760 41.731 97.552 1.00 17.40 235 ALA A C 1
ATOM 1685 O O . ALA A 1 235 ? 61.136 41.523 98.593 1.00 18.89 235 ALA A O 1
ATOM 1687 N N . ASP A 1 236 ? 63.039 41.415 97.376 1.00 17.59 236 ASP A N 1
ATOM 1688 C CA . ASP A 1 236 ? 63.884 40.825 98.419 1.00 18.29 236 ASP A CA 1
ATOM 1689 C C . ASP A 1 236 ? 64.323 42.104 99.100 1.00 16.98 236 ASP A C 1
ATOM 1690 O O . ASP A 1 236 ? 64.950 42.975 98.481 1.00 15.26 236 ASP A O 1
ATOM 1695 N N . LEU A 1 237 ? 63.958 42.227 100.362 1.00 14.85 237 LEU A N 1
ATOM 1696 C CA . LEU A 1 237 ? 64.284 43.428 101.073 1.00 13.28 237 LEU A CA 1
ATOM 1697 C C . LEU A 1 237 ? 65.547 43.284 101.900 1.00 11.90 237 LEU A C 1
ATOM 1698 O O . LEU A 1 237 ? 65.734 44.020 102.854 1.00 10.42 237 LEU A O 1
ATOM 1703 N N . GLY A 1 238 ? 66.417 42.339 101.545 1.00 12.95 238 GLY A N 1
ATOM 1704 C CA . GLY A 1 238 ? 67.655 42.179 102.303 1.00 13.19 238 GLY A CA 1
ATOM 1705 C C . GLY A 1 238 ? 68.737 43.138 101.812 1.00 15.05 238 GLY A C 1
ATOM 1706 O O . GLY A 1 238 ? 68.722 43.529 100.645 1.00 15.71 238 GLY A O 1
ATOM 1707 N N . GLY A 1 239 ? 69.656 43.581 102.664 1.00 15.73 239 GLY A N 1
ATOM 1708 C CA . GLY A 1 239 ? 70.699 44.456 102.144 1.00 14.36 239 GLY A CA 1
ATOM 1709 C C . GLY A 1 239 ? 70.326 45.880 101.802 1.00 14.19 239 GLY A C 1
ATOM 1710 O O . GLY A 1 239 ? 71.026 46.537 101.022 1.00 14.66 239 GLY A O 1
ATOM 1711 N N . LEU A 1 240 ? 69.237 46.362 102.401 1.00 13.77 240 LEU A N 1
ATOM 1712 C CA . LEU A 1 240 ? 68.775 47.725 102.171 1.00 13.25 240 LEU A CA 1
ATOM 1713 C C . LEU A 1 240 ? 69.312 48.682 103.227 1.00 13.38 240 LEU A C 1
ATOM 1714 O O . LEU A 1 240 ? 69.801 48.277 104.284 1.00 14.29 240 LEU A O 1
ATOM 1719 N N . PRO A 1 241 ? 69.233 49.981 102.939 1.00 13.79 241 PRO A N 1
ATOM 1720 C CA . PRO A 1 241 ? 69.723 50.971 103.890 1.00 12.85 241 PRO A CA 1
ATOM 1721 C C . PRO A 1 241 ? 68.749 51.015 105.055 1.00 12.67 241 PRO A C 1
ATOM 1722 O O . PRO A 1 241 ? 67.550 50.741 104.910 1.00 10.86 241 PRO A O 1
ATOM 1726 N N . PRO A 1 242 ? 69.256 51.379 106.229 1.00 13.07 242 PRO A N 1
ATOM 1727 C CA . PRO A 1 242 ? 68.387 51.450 107.402 1.00 10.87 242 PRO A CA 1
ATOM 1728 C C . PRO A 1 242 ? 67.051 52.125 107.100 1.00 10.94 242 PRO A C 1
ATOM 1729 O O . PRO A 1 242 ? 67.020 53.170 106.469 1.00 10.28 242 PRO A O 1
ATOM 1733 N N . ALA A 1 243 ? 65.954 51.554 107.584 1.00 11.47 243 ALA A N 1
ATOM 1734 C CA . ALA A 1 243 ? 64.646 52.165 107.364 1.00 10.80 243 ALA A CA 1
ATOM 1735 C C . ALA A 1 243 ? 63.892 52.583 108.640 1.00 10.88 243 ALA A C 1
ATOM 1736 O O . ALA A 1 243 ? 63.928 51.892 109.666 1.00 9.86 243 ALA A O 1
ATOM 1738 N N . LEU A 1 244 ? 63.232 53.744 108.562 1.00 10.42 244 LEU A N 1
ATOM 1739 C CA . LEU A 1 244 ? 62.385 54.251 109.647 1.00 10.23 244 LEU A CA 1
ATOM 1740 C C . LEU A 1 244 ? 61.014 54.283 108.957 1.00 10.37 244 LEU A C 1
ATOM 1741 O O . LEU A 1 244 ? 60.835 55.008 107.969 1.00 10.02 244 LEU A O 1
ATOM 1746 N N . VAL A 1 245 ? 60.062 53.479 109.430 1.00 9.33 245 VAL A N 1
ATOM 1747 C CA . VAL A 1 245 ? 58.740 53.467 108.807 1.00 11.19 245 VAL A CA 1
ATOM 1748 C C . VAL A 1 245 ? 57.705 54.046 109.756 1.00 11.76 245 VAL A C 1
ATOM 1749 O O . VAL A 1 245 ? 57.552 53.607 110.896 1.00 11.57 245 VAL A O 1
ATOM 1753 N N . VAL A 1 246 ? 56.993 55.052 109.272 1.00 14.25 246 VAL A N 1
ATOM 1754 C CA . VAL A 1 246 ? 55.972 55.704 110.075 1.00 13.86 246 VAL A CA 1
ATOM 1755 C C . VAL A 1 246 ? 54.566 55.415 109.549 1.00 14.02 246 VAL A C 1
ATOM 1756 O O . VAL A 1 246 ? 54.274 55.645 108.378 1.00 14.65 246 VAL A O 1
ATOM 1760 N N . THR A 1 247 ? 53.705 54.887 110.410 1.00 13.04 247 THR A N 1
ATOM 1761 C CA . THR A 1 247 ? 52.333 54.608 110.012 1.00 12.68 247 THR A CA 1
ATOM 1762 C C . THR A 1 247 ? 51.330 55.274 110.946 1.00 12.52 247 THR A C 1
ATOM 1763 O O . THR A 1 247 ? 51.680 55.807 112.012 1.00 12.03 247 THR A O 1
ATOM 1767 N N . ALA A 1 248 ? 50.070 55.235 110.528 1.00 10.85 248 ALA A N 1
ATOM 1768 C CA . ALA A 1 248 ? 48.974 55.822 111.298 1.00 10.25 248 ALA A CA 1
ATOM 1769 C C . ALA A 1 248 ? 47.997 54.712 111.670 1.00 8.99 248 ALA A C 1
ATOM 1770 O O . ALA A 1 248 ? 47.749 53.812 110.876 1.00 9.12 248 ALA A O 1
ATOM 1772 N N . GLU A 1 249 ? 47.445 54.786 112.874 1.00 9.35 249 GLU A N 1
ATOM 1773 C CA . GLU A 1 249 ? 46.495 53.791 113.374 1.00 10.52 249 GLU A CA 1
ATOM 1774 C C . GLU A 1 249 ? 45.259 53.554 112.499 1.00 10.33 249 GLU A C 1
ATOM 1775 O O . GLU A 1 249 ? 44.789 52.426 112.387 1.00 10.32 249 GLU A O 1
ATOM 1781 N N . TYR A 1 250 ? 44.726 54.588 111.869 1.00 10.82 250 TYR A N 1
ATOM 1782 C CA . TYR A 1 250 ? 43.544 54.363 111.042 1.00 13.42 250 TYR A CA 1
ATOM 1783 C C . TYR A 1 250 ? 43.836 54.513 109.565 1.00 12.98 250 TYR A C 1
ATOM 1784 O O . TYR A 1 250 ? 42.957 54.869 108.785 1.00 13.60 250 TYR A O 1
ATOM 1793 N N . ASP A 1 251 ? 45.074 54.237 109.183 1.00 11.74 251 ASP A N 1
ATOM 1794 C CA . ASP A 1 251 ? 45.462 54.343 107.790 1.00 11.95 251 ASP A CA 1
ATOM 1795 C C . ASP A 1 251 ? 45.243 52.982 107.105 1.00 11.50 251 ASP A C 1
ATOM 1796 O O . ASP A 1 251 ? 45.631 51.940 107.642 1.00 11.99 251 ASP A O 1
ATOM 1801 N N . PRO A 1 252 ? 44.558 52.961 105.948 1.00 10.36 252 PRO A N 1
ATOM 1802 C CA . PRO A 1 252 ? 44.403 51.641 105.343 1.00 10.39 252 PRO A CA 1
ATOM 1803 C C . PRO A 1 252 ? 45.742 51.012 104.991 1.00 9.85 252 PRO A C 1
ATOM 1804 O O . PRO A 1 252 ? 45.849 49.786 104.912 1.00 8.88 252 PRO A O 1
ATOM 1808 N N . LEU A 1 253 ? 46.750 51.865 104.788 1.00 10.48 253 LEU A N 1
ATOM 1809 C CA . LEU A 1 253 ? 48.115 51.448 104.448 1.00 11.37 253 LEU A CA 1
ATOM 1810 C C . LEU A 1 253 ? 48.910 50.946 105.649 1.00 12.01 253 LEU A C 1
ATOM 1811 O O . LEU A 1 253 ? 50.017 50.425 105.477 1.00 11.57 253 LEU A O 1
ATOM 1816 N N . ARG A 1 254 ? 48.359 51.133 106.851 1.00 11.75 254 ARG A N 1
ATOM 1817 C CA . ARG A 1 254 ? 49.013 50.735 108.092 1.00 12.20 254 ARG A CA 1
ATOM 1818 C C . ARG A 1 254 ? 49.705 49.373 108.051 1.00 12.70 254 ARG A C 1
ATOM 1819 O O . ARG A 1 254 ? 50.920 49.283 108.273 1.00 13.01 254 ARG A O 1
ATOM 1827 N N . ASP A 1 255 ? 48.936 48.319 107.776 1.00 12.94 255 ASP A N 1
ATOM 1828 C CA . ASP A 1 255 ? 49.480 46.954 107.761 1.00 13.20 255 ASP A CA 1
ATOM 1829 C C . ASP A 1 255 ? 50.608 46.759 106.736 1.00 13.84 255 ASP A C 1
ATOM 1830 O O . ASP A 1 255 ? 51.671 46.225 107.066 1.00 14.53 255 ASP A O 1
ATOM 1835 N N . GLU A 1 256 ? 50.414 47.198 105.501 1.00 12.97 256 GLU A N 1
ATOM 1836 C CA . GLU A 1 256 ? 51.483 47.008 104.536 1.00 13.93 256 GLU A CA 1
ATOM 1837 C C . GLU A 1 256 ? 52.736 47.792 104.937 1.00 13.56 256 GLU A C 1
ATOM 1838 O O . GLU A 1 256 ? 53.852 47.386 104.602 1.00 12.84 256 GLU A O 1
ATOM 1844 N N . GLY A 1 257 ? 52.551 48.894 105.667 1.00 12.30 257 GLY A N 1
ATOM 1845 C CA . GLY A 1 257 ? 53.690 49.694 106.091 1.00 12.00 257 GLY A CA 1
ATOM 1846 C C . GLY A 1 257 ? 54.527 48.931 107.099 1.00 13.88 257 GLY A C 1
ATOM 1847 O O . GLY A 1 257 ? 55.757 48.838 106.984 1.00 13.45 257 GLY A O 1
ATOM 1848 N N . GLU A 1 258 ? 53.852 48.370 108.093 1.00 13.48 258 GLU A N 1
ATOM 1849 C CA . GLU A 1 258 ? 54.523 47.608 109.121 1.00 14.63 258 GLU A CA 1
ATOM 1850 C C . GLU A 1 258 ? 55.023 46.290 108.539 1.00 14.40 258 GLU A C 1
ATOM 1851 O O . GLU A 1 258 ? 56.100 45.835 108.897 1.00 15.63 258 GLU A O 1
ATOM 1857 N N . LEU A 1 259 ? 54.248 45.687 107.639 1.00 13.06 259 LEU A N 1
ATOM 1858 C CA . LEU A 1 259 ? 54.648 44.428 107.012 1.00 14.12 259 LEU A CA 1
ATOM 1859 C C . LEU A 1 259 ? 56.002 44.669 106.332 1.00 14.49 259 LEU A C 1
ATOM 1860 O O . LEU A 1 259 ? 56.910 43.830 106.353 1.00 11.60 259 LEU A O 1
ATOM 1865 N N . TYR A 1 260 ? 56.122 45.841 105.721 1.00 13.06 260 TYR A N 1
ATOM 1866 C CA . TYR A 1 260 ? 57.342 46.193 105.044 1.00 12.17 260 TYR A CA 1
ATOM 1867 C C . TYR A 1 260 ? 58.528 46.288 106.011 1.00 12.22 260 TYR A C 1
ATOM 1868 O O . TYR A 1 260 ? 59.611 45.789 105.703 1.00 11.92 260 TYR A O 1
ATOM 1877 N N . ALA A 1 261 ? 58.350 46.922 107.171 1.00 11.65 261 ALA A N 1
ATOM 1878 C CA . ALA A 1 261 ? 59.468 47.030 108.119 1.00 12.63 261 ALA A CA 1
ATOM 1879 C C . ALA A 1 261 ? 59.864 45.637 108.620 1.00 12.99 261 ALA A C 1
ATOM 1880 O O . ALA A 1 261 ? 61.058 45.309 108.718 1.00 11.99 261 ALA A O 1
ATOM 1882 N N . TYR A 1 262 ? 58.868 44.814 108.937 1.00 12.39 262 TYR A N 1
ATOM 1883 C CA . TYR A 1 262 ? 59.167 43.472 109.422 1.00 14.12 262 TYR A CA 1
ATOM 1884 C C . TYR A 1 262 ? 59.945 42.670 108.388 1.00 12.79 262 TYR A C 1
ATOM 1885 O O . TYR A 1 262 ? 60.972 42.064 108.696 1.00 11.24 262 TYR A O 1
ATOM 1894 N N . LYS A 1 263 ? 59.430 42.653 107.165 1.00 11.70 263 LYS A N 1
ATOM 1895 C CA . LYS A 1 263 ? 60.065 41.908 106.094 1.00 12.47 263 LYS A CA 1
ATOM 1896 C C . LYS A 1 263 ? 61.522 42.336 105.929 1.00 13.35 263 LYS A C 1
ATOM 1897 O O . LYS A 1 263 ? 62.410 41.496 105.807 1.00 14.27 263 LYS A O 1
ATOM 1911 N N . LYS A 1 265 ? 63.566 43.632 108.172 1.00 16.54 265 LYS A N 1
ATOM 1912 C CA . LYS A 1 265 ? 64.290 43.068 109.319 1.00 16.75 265 LYS A CA 1
ATOM 1913 C C . LYS A 1 265 ? 64.538 41.570 109.217 1.00 16.55 265 LYS A C 1
ATOM 1914 O O . LYS A 1 265 ? 65.627 41.091 109.489 1.00 15.91 265 LYS A O 1
ATOM 1920 N N . ALA A 1 266 ? 63.516 40.843 108.824 1.00 13.88 266 ALA A N 1
ATOM 1921 C CA . ALA A 1 266 ? 63.631 39.401 108.640 1.00 14.53 266 ALA A CA 1
ATOM 1922 C C . ALA A 1 266 ? 64.633 39.036 107.540 1.00 16.78 266 ALA A C 1
ATOM 1923 O O . ALA A 1 266 ? 65.107 37.911 107.457 1.00 16.62 266 ALA A O 1
ATOM 1925 N N . SER A 1 267 ? 64.987 40.010 106.715 1.00 15.11 267 SER A N 1
ATOM 1926 C CA . SER A 1 267 ? 65.900 39.735 105.605 1.00 14.14 267 SER A CA 1
ATOM 1927 C C . SER A 1 267 ? 67.278 40.242 105.857 1.00 14.31 267 SER A C 1
ATOM 1928 O O . SER A 1 267 ? 68.099 40.265 104.959 1.00 14.11 267 SER A O 1
ATOM 1931 N N . GLY A 1 268 ? 67.509 40.710 107.062 1.00 12.97 268 GLY A N 1
ATOM 1932 C CA . GLY A 1 268 ? 68.821 41.223 107.372 1.00 14.31 268 GLY A CA 1
ATOM 1933 C C . GLY A 1 268 ? 69.024 42.719 107.258 1.00 15.66 268 GLY A C 1
ATOM 1934 O O . GLY A 1 268 ? 70.131 43.175 107.532 1.00 16.66 268 GLY A O 1
ATOM 1935 N N . SER A 1 269 ? 68.013 43.477 106.836 1.00 14.63 269 SER A N 1
ATOM 1936 C CA . SER A 1 269 ? 68.143 44.933 106.716 1.00 16.67 269 SER A CA 1
ATOM 1937 C C . SER A 1 269 ? 67.582 45.548 108.016 1.00 18.63 269 SER A C 1
ATOM 1938 O O . SER A 1 269 ? 66.706 44.949 108.663 1.00 20.05 269 SER A O 1
ATOM 1941 N N . ARG A 1 270 ? 68.088 46.715 108.418 1.00 19.02 270 ARG A N 1
ATOM 1942 C CA . ARG A 1 270 ? 67.584 47.355 109.634 1.00 19.03 270 ARG A CA 1
ATOM 1943 C C . ARG A 1 270 ? 66.379 48.249 109.353 1.00 17.59 270 ARG A C 1
ATOM 1944 O O . ARG A 1 270 ? 66.372 49.060 108.419 1.00 16.89 270 ARG A O 1
ATOM 1952 N N . ALA A 1 271 ? 65.359 48.086 110.183 1.00 14.56 271 ALA A N 1
ATOM 1953 C CA . ALA A 1 271 ? 64.121 48.811 110.037 1.00 13.72 271 ALA A CA 1
ATOM 1954 C C . ALA A 1 271 ? 63.410 49.007 111.380 1.00 14.97 271 ALA A C 1
ATOM 1955 O O . ALA A 1 271 ? 63.496 48.181 112.286 1.00 14.90 271 ALA A O 1
ATOM 1957 N N . VAL A 1 272 ? 62.726 50.130 111.517 1.00 14.83 272 VAL A N 1
ATOM 1958 C CA . VAL A 1 272 ? 62.000 50.413 112.738 1.00 13.42 272 VAL A CA 1
ATOM 1959 C C . VAL A 1 272 ? 60.681 50.997 112.311 1.00 14.59 272 VAL A C 1
ATOM 1960 O O . VAL A 1 272 ? 60.653 51.904 111.479 1.00 15.04 272 VAL A O 1
ATOM 1964 N N . ALA A 1 273 ? 59.592 50.477 112.871 1.00 12.64 273 ALA A N 1
ATOM 1965 C CA . ALA A 1 273 ? 58.259 50.942 112.504 1.00 12.52 273 ALA A CA 1
ATOM 1966 C C . ALA A 1 273 ? 57.568 51.616 113.697 1.00 13.33 273 ALA A C 1
ATOM 1967 O O . ALA A 1 273 ? 57.558 51.077 114.806 1.00 12.02 273 ALA A O 1
ATOM 1969 N N . VAL A 1 274 ? 56.976 52.784 113.468 1.00 13.17 274 VAL A N 1
ATOM 1970 C CA . VAL A 1 274 ? 56.334 53.519 114.548 1.00 14.24 274 VAL A CA 1
ATOM 1971 C C . VAL A 1 274 ? 54.876 53.781 114.195 1.00 14.40 274 VAL A C 1
ATOM 1972 O O . VAL A 1 274 ? 54.581 54.283 113.109 1.00 15.89 274 VAL A O 1
ATOM 1976 N N . ARG A 1 275 ? 53.953 53.466 115.095 1.00 12.91 275 ARG A N 1
ATOM 1977 C CA . ARG A 1 275 ? 52.556 53.675 114.762 1.00 10.84 275 ARG A CA 1
ATOM 1978 C C . ARG A 1 275 ? 52.010 54.810 115.589 1.00 10.87 275 ARG A C 1
ATOM 1979 O O . ARG A 1 275 ? 52.050 54.740 116.811 1.00 10.33 275 ARG A O 1
ATOM 1987 N N . PHE A 1 276 ? 51.501 55.850 114.930 1.00 8.94 276 PHE A N 1
ATOM 1988 C CA . PHE A 1 276 ? 50.949 56.985 115.641 1.00 7.12 276 PHE A CA 1
ATOM 1989 C C . PHE A 1 276 ? 49.484 56.769 115.935 1.00 7.73 276 PHE A C 1
ATOM 1990 O O . PHE A 1 276 ? 48.677 56.542 115.032 1.00 7.42 276 PHE A O 1
ATOM 1998 N N . ALA A 1 277 ? 49.148 56.822 117.219 1.00 6.36 277 ALA A N 1
ATOM 1999 C CA . ALA A 1 277 ? 47.778 56.599 117.659 1.00 7.95 277 ALA A CA 1
ATOM 2000 C C . ALA A 1 277 ? 46.854 57.725 117.282 1.00 8.08 277 ALA A C 1
ATOM 2001 O O . ALA A 1 277 ? 47.246 58.891 117.246 1.00 8.96 277 ALA A O 1
ATOM 2003 N N . GLY A 1 278 ? 45.618 57.349 116.992 1.00 8.42 278 GLY A N 1
ATOM 2004 C CA . GLY A 1 278 ? 44.615 58.332 116.646 1.00 9.91 278 GLY A CA 1
ATOM 2005 C C . GLY A 1 278 ? 44.756 59.036 115.321 1.00 11.18 278 GLY A C 1
ATOM 2006 O O . GLY A 1 278 ? 43.913 59.864 115.024 1.00 10.88 278 GLY A O 1
ATOM 2015 N N . VAL A 1 280 ? 45.275 59.389 110.937 1.00 13.94 280 VAL A N 1
ATOM 2016 C CA . VAL A 1 280 ? 44.739 58.901 109.676 1.00 13.80 280 VAL A CA 1
ATOM 2017 C C . VAL A 1 280 ? 45.844 59.110 108.657 1.00 14.21 280 VAL A C 1
ATOM 2018 O O . VAL A 1 280 ? 46.904 59.683 108.967 1.00 15.77 280 VAL A O 1
ATOM 2022 N N . HIS A 1 281 ? 45.612 58.636 107.446 1.00 12.85 281 HIS A N 1
ATOM 2023 C CA . HIS A 1 281 ? 46.598 58.797 106.401 1.00 12.32 281 HIS A CA 1
ATOM 2024 C C . HIS A 1 281 ? 46.773 60.296 106.105 1.00 11.78 281 HIS A C 1
ATOM 2025 O O . HIS A 1 281 ? 45.790 61.043 106.081 1.00 12.10 281 HIS A O 1
ATOM 2032 N N . GLY A 1 282 ? 48.022 60.724 105.917 1.00 11.39 282 GLY A N 1
ATOM 2033 C CA . GLY A 1 282 ? 48.309 62.114 105.586 1.00 10.53 282 GLY A CA 1
ATOM 2034 C C . GLY A 1 282 ? 48.418 63.115 106.726 1.00 9.73 282 GLY A C 1
ATOM 2035 O O . GLY A 1 282 ? 48.525 64.329 106.470 1.00 11.72 282 GLY A O 1
ATOM 2036 N N . PHE A 1 283 ? 48.447 62.630 107.967 1.00 6.71 283 PHE A N 1
ATOM 2037 C CA . PHE A 1 283 ? 48.483 63.534 109.105 1.00 6.34 283 PHE A CA 1
ATOM 2038 C C . PHE A 1 283 ? 49.733 64.377 109.177 1.00 6.15 283 PHE A C 1
ATOM 2039 O O . PHE A 1 283 ? 49.690 65.472 109.711 1.00 7.26 283 PHE A O 1
ATOM 2047 N N . VAL A 1 284 ? 50.836 63.916 108.616 1.00 5.38 284 VAL A N 1
ATOM 2048 C CA . VAL A 1 284 ? 52.026 64.738 108.681 1.00 8.31 284 VAL A CA 1
ATOM 2049 C C . VAL A 1 284 ? 51.856 66.049 107.931 1.00 11.52 284 VAL A C 1
ATOM 2050 O O . VAL A 1 284 ? 52.361 67.085 108.371 1.00 14.21 284 VAL A O 1
ATOM 2054 N N . SER A 1 285 ? 51.157 66.015 106.803 1.00 10.49 285 SER A N 1
ATOM 2055 C CA . SER A 1 285 ? 50.930 67.224 106.030 1.00 11.35 285 SER A CA 1
ATOM 2056 C C . SER A 1 285 ? 50.191 68.266 106.864 1.00 12.69 285 SER A C 1
ATOM 2057 O O . SER A 1 285 ? 50.299 69.472 106.623 1.00 12.70 285 SER A O 1
ATOM 2060 N N . PHE A 1 286 ? 49.410 67.795 107.827 1.00 13.68 286 PHE A N 1
ATOM 2061 C CA . PHE A 1 286 ? 48.637 68.698 108.664 1.00 13.64 286 PHE A CA 1
ATOM 2062 C C . PHE A 1 286 ? 49.356 69.076 109.950 1.00 14.64 286 PHE A C 1
ATOM 2063 O O . PHE A 1 286 ? 48.738 69.615 110.861 1.00 15.60 286 PHE A O 1
ATOM 2071 N N . TYR A 1 287 ? 50.662 68.825 110.012 1.00 15.29 287 TYR A N 1
ATOM 2072 C CA . TYR A 1 287 ? 51.450 69.132 111.207 1.00 15.04 287 TYR A CA 1
ATOM 2073 C C . TYR A 1 287 ? 51.179 70.479 111.895 1.00 16.60 287 TYR A C 1
ATOM 2074 O O . TYR A 1 287 ? 51.159 70.541 113.118 1.00 16.80 287 TYR A O 1
ATOM 2083 N N . PRO A 1 288 ? 50.930 71.561 111.135 1.00 16.89 288 PRO A N 1
ATOM 2084 C CA . PRO A 1 288 ? 50.686 72.842 111.816 1.00 18.00 288 PRO A CA 1
ATOM 2085 C C . PRO A 1 288 ? 49.502 72.797 112.767 1.00 17.32 288 PRO A C 1
ATOM 2086 O O . PRO A 1 288 ? 49.472 73.494 113.781 1.00 16.97 288 PRO A O 1
ATOM 2090 N N . PHE A 1 289 ? 48.530 71.969 112.400 1.00 17.73 289 PHE A N 1
ATOM 2091 C CA . PHE A 1 289 ? 47.278 71.794 113.139 1.00 17.48 289 PHE A CA 1
ATOM 2092 C C . PHE A 1 289 ? 47.174 70.541 113.999 1.00 15.71 289 PHE A C 1
ATOM 2093 O O . PHE A 1 289 ? 46.323 70.462 114.887 1.00 16.27 289 PHE A O 1
ATOM 2101 N N . VAL A 1 290 ? 48.007 69.544 113.728 1.00 14.60 290 VAL A N 1
ATOM 2102 C CA . VAL A 1 290 ? 47.935 68.298 114.497 1.00 12.87 290 VAL A CA 1
ATOM 2103 C C . VAL A 1 290 ? 49.236 68.036 115.240 1.00 12.21 290 VAL A C 1
ATOM 2104 O O . VAL A 1 290 ? 50.263 67.772 114.623 1.00 12.27 290 VAL A O 1
ATOM 2108 N N . ASP A 1 291 ? 49.196 68.092 116.564 1.00 12.27 291 ASP A N 1
ATOM 2109 C CA . ASP A 1 291 ? 50.402 67.875 117.367 1.00 12.92 291 ASP A CA 1
ATOM 2110 C C . ASP A 1 291 ? 51.158 66.626 116.919 1.00 11.76 291 ASP A C 1
ATOM 2111 O O . ASP A 1 291 ? 52.371 66.643 116.751 1.00 11.97 291 ASP A O 1
ATOM 2116 N N . ALA A 1 292 ? 50.439 65.542 116.702 1.00 10.73 292 ALA A N 1
ATOM 2117 C CA . ALA A 1 292 ? 51.070 64.301 116.272 1.00 11.21 292 ALA A CA 1
ATOM 2118 C C . ALA A 1 292 ? 51.841 64.436 114.933 1.00 11.51 292 ALA A C 1
ATOM 2119 O O . ALA A 1 292 ? 52.864 63.777 114.742 1.00 11.67 292 ALA A O 1
ATOM 2121 N N . GLY A 1 293 ? 51.375 65.287 114.018 1.00 10.83 293 GLY A N 1
ATOM 2122 C CA . GLY A 1 293 ? 52.079 65.447 112.754 1.00 10.45 293 GLY A CA 1
ATOM 2123 C C . GLY A 1 293 ? 53.431 66.058 113.056 1.00 10.17 293 GLY A C 1
ATOM 2124 O O . GLY A 1 293 ? 54.457 65.715 112.463 1.00 10.38 293 GLY A O 1
ATOM 2125 N N . ARG A 1 294 ? 53.423 66.958 114.028 1.00 11.24 294 ARG A N 1
ATOM 2126 C CA . ARG A 1 294 ? 54.628 67.640 114.449 1.00 12.48 294 ARG A CA 1
ATOM 2127 C C . ARG A 1 294 ? 55.593 66.690 115.184 1.00 12.66 294 ARG A C 1
ATOM 2128 O O . ARG A 1 294 ? 56.803 66.741 114.951 1.00 12.65 294 ARG A O 1
ATOM 2136 N N . GLU A 1 295 ? 55.075 65.823 116.059 1.00 9.20 295 GLU A N 1
ATOM 2137 C CA . GLU A 1 295 ? 55.944 64.872 116.750 1.00 8.50 295 GLU A CA 1
ATOM 2138 C C . GLU A 1 295 ? 56.529 63.909 115.710 1.00 7.57 295 GLU A C 1
ATOM 2139 O O . GLU A 1 295 ? 57.702 63.546 115.778 1.00 5.04 295 GLU A O 1
ATOM 2145 N N . ALA A 1 296 ? 55.714 63.503 114.738 1.00 8.19 296 ALA A N 1
ATOM 2146 C CA . ALA A 1 296 ? 56.186 62.587 113.699 1.00 10.54 296 ALA A CA 1
ATOM 2147 C C . ALA A 1 296 ? 57.334 63.198 112.895 1.00 12.82 296 ALA A C 1
ATOM 2148 O O . ALA A 1 296 ? 58.332 62.537 112.594 1.00 12.23 296 ALA A O 1
ATOM 2150 N N . LEU A 1 297 ? 57.181 64.469 112.554 1.00 14.21 297 LEU A N 1
ATOM 2151 C CA . LEU A 1 297 ? 58.179 65.192 111.780 1.00 16.96 297 LEU A CA 1
ATOM 2152 C C . LEU A 1 297 ? 59.501 65.311 112.541 1.00 18.83 297 LEU A C 1
ATOM 2153 O O . LEU A 1 297 ? 60.584 65.224 111.958 1.00 18.68 297 LEU A O 1
ATOM 2158 N N . ASP A 1 298 ? 59.403 65.518 113.846 1.00 20.03 298 ASP A N 1
ATOM 2159 C CA . ASP A 1 298 ? 60.589 65.643 114.678 1.00 21.46 298 ASP A CA 1
ATOM 2160 C C . ASP A 1 298 ? 61.308 64.291 114.821 1.00 18.50 298 ASP A C 1
ATOM 2161 O O . ASP A 1 298 ? 62.529 64.240 114.933 1.00 18.54 298 ASP A O 1
ATOM 2166 N N . LEU A 1 299 ? 60.557 63.197 114.810 1.00 16.40 299 LEU A N 1
ATOM 2167 C CA . LEU A 1 299 ? 61.184 61.888 114.908 1.00 14.09 299 LEU A CA 1
ATOM 2168 C C . LEU A 1 299 ? 61.962 61.684 113.599 1.00 13.72 299 LEU A C 1
ATOM 2169 O O . LEU A 1 299 ? 63.146 61.326 113.612 1.00 13.45 299 LEU A O 1
ATOM 2174 N N . ALA A 1 300 ? 61.289 61.934 112.475 1.00 13.18 300 ALA A N 1
ATOM 2175 C CA . ALA A 1 300 ? 61.897 61.794 111.153 1.00 13.21 300 ALA A CA 1
ATOM 2176 C C . ALA A 1 300 ? 63.174 62.627 111.050 1.00 12.33 300 ALA A C 1
ATOM 2177 O O . ALA A 1 300 ? 64.209 62.116 110.634 1.00 14.13 300 ALA A O 1
ATOM 2179 N N . ALA A 1 301 ? 63.111 63.903 111.413 1.00 10.93 301 ALA A N 1
ATOM 2180 C CA . ALA A 1 301 ? 64.308 64.741 111.329 1.00 12.56 301 ALA A CA 1
ATOM 2181 C C . ALA A 1 301 ? 65.417 64.220 112.261 1.00 11.88 301 ALA A C 1
ATOM 2182 O O . ALA A 1 301 ? 66.601 64.278 111.926 1.00 11.15 301 ALA A O 1
ATOM 2184 N N . ALA A 1 302 ? 65.037 63.695 113.418 1.00 10.44 302 ALA A N 1
ATOM 2185 C CA . ALA A 1 302 ? 66.040 63.192 114.338 1.00 11.23 302 ALA A CA 1
ATOM 2186 C C . ALA A 1 302 ? 66.614 61.872 113.822 1.00 11.64 302 ALA A C 1
ATOM 2187 O O . ALA A 1 302 ? 67.796 61.584 114.004 1.00 11.27 302 ALA A O 1
ATOM 2189 N N . SER A 1 303 ? 65.770 61.084 113.167 1.00 12.16 303 SER A N 1
ATOM 2190 C CA . SER A 1 303 ? 66.175 59.798 112.621 1.00 12.35 303 SER A CA 1
ATOM 2191 C C . SER A 1 303 ? 67.161 60.036 111.468 1.00 13.08 303 SER A C 1
ATOM 2192 O O . SER A 1 303 ? 68.161 59.335 111.328 1.00 13.30 303 SER A O 1
ATOM 2195 N N . ILE A 1 304 ? 66.885 61.031 110.641 1.00 12.77 304 ILE A N 1
ATOM 2196 C CA . ILE A 1 304 ? 67.807 61.334 109.556 1.00 13.91 304 ILE A CA 1
ATOM 2197 C C . ILE A 1 304 ? 69.138 61.839 110.124 1.00 14.70 304 ILE A C 1
ATOM 2198 O O . ILE A 1 304 ? 70.205 61.350 109.746 1.00 14.41 304 ILE A O 1
ATOM 2203 N N . ARG A 1 305 ? 69.065 62.812 111.033 1.00 14.39 305 ARG A N 1
ATOM 2204 C CA . ARG A 1 305 ? 70.254 63.408 111.627 1.00 16.32 305 ARG A CA 1
ATOM 2205 C C . ARG A 1 305 ? 71.198 62.317 112.106 1.00 16.55 305 ARG A C 1
ATOM 2206 O O . ARG A 1 305 ? 72.372 62.270 111.712 1.00 15.88 305 ARG A O 1
ATOM 2214 N N . SER A 1 306 ? 70.674 61.427 112.943 1.00 15.86 306 SER A N 1
ATOM 2215 C CA . SER A 1 306 ? 71.472 60.332 113.467 1.00 17.06 306 SER A CA 1
ATOM 2216 C C . SER A 1 306 ? 71.914 59.342 112.383 1.00 17.49 306 SER A C 1
ATOM 2217 O O . SER A 1 306 ? 73.032 58.825 112.438 1.00 18.20 306 SER A O 1
ATOM 2220 N N . GLY A 1 307 ? 71.045 59.063 111.411 1.00 16.46 307 GLY A N 1
ATOM 2221 C CA . GLY A 1 307 ? 71.411 58.116 110.370 1.00 15.81 307 GLY A CA 1
ATOM 2222 C C . GLY A 1 307 ? 72.513 58.615 109.456 1.00 14.80 307 GLY A C 1
ATOM 2223 O O . GLY A 1 307 ? 73.240 57.825 108.862 1.00 15.24 307 GLY A O 1
ATOM 2224 N N . LEU A 1 308 ? 72.647 59.934 109.364 1.00 14.90 308 LEU A N 1
ATOM 2225 C CA . LEU A 1 308 ? 73.646 60.552 108.508 1.00 16.43 308 LEU A CA 1
ATOM 2226 C C . LEU A 1 308 ? 74.938 61.016 109.209 1.00 18.06 308 LEU A C 1
ATOM 2227 O O . LEU A 1 308 ? 75.765 61.699 108.603 1.00 18.38 308 LEU A O 1
ATOM 2232 N N . GLN A 1 309 ? 75.118 60.641 110.472 1.00 20.64 309 GLN A N 1
ATOM 2233 C CA . GLN A 1 309 ? 76.339 61.006 111.189 1.00 23.83 309 GLN A CA 1
ATOM 2234 C C . GLN A 1 309 ? 77.503 60.308 110.487 1.00 26.35 309 GLN A C 1
ATOM 2235 O O . GLN A 1 309 ? 77.395 59.127 110.118 1.00 26.73 309 GLN A O 1
ATOM 2241 N N . PRO A 1 310 ? 78.631 61.017 110.287 1.00 28.03 310 PRO A N 1
ATOM 2242 C CA . PRO A 1 310 ? 79.754 60.361 109.608 1.00 29.02 310 PRO A CA 1
ATOM 2243 C C . PRO A 1 310 ? 80.179 59.059 110.267 1.00 30.81 310 PRO A C 1
ATOM 2244 O O . PRO A 1 310 ? 79.975 58.923 111.496 1.00 30.71 310 PRO A O 1
ATOM 2248 N N . SER A 1 311 ? 80.729 58.201 109.541 1.00 32.77 311 SER A N 1
ATOM 2249 N N . ALA B 1 21 ? 62.503 16.776 104.787 1.00 0.00 21 ALA B N 1
ATOM 2250 C CA . ALA B 1 21 ? 61.936 15.549 104.345 1.00 0.00 21 ALA B CA 1
ATOM 2251 C C . ALA B 1 21 ? 61.000 15.750 103.246 1.00 0.00 21 ALA B C 1
ATOM 2252 O O . ALA B 1 21 ? 60.424 16.798 102.988 1.00 0.00 21 ALA B O 1
ATOM 2254 N N . SER B 1 22 ? 60.905 14.632 102.582 1.00 0.00 22 SER B N 1
ATOM 2255 C CA . SER B 1 22 ? 60.121 14.511 101.381 1.00 0.00 22 SER B CA 1
ATOM 2256 C C . SER B 1 22 ? 58.656 14.539 101.669 1.00 0.00 22 SER B C 1
ATOM 2257 O O . SER B 1 22 ? 58.169 13.982 102.650 1.00 0.00 22 SER B O 1
ATOM 2260 N N . PRO B 1 23 ? 57.932 15.179 100.743 1.00 0.00 23 PRO B N 1
ATOM 2261 C CA . PRO B 1 23 ? 56.546 15.216 100.956 1.00 0.00 23 PRO B CA 1
ATOM 2262 C C . PRO B 1 23 ? 55.950 13.854 101.290 1.00 0.00 23 PRO B C 1
ATOM 2263 O O . PRO B 1 23 ? 54.956 13.781 102.033 1.00 0.00 23 PRO B O 1
ATOM 2267 N N . GLN B 1 24 ? 56.505 12.778 100.773 1.00 0.00 24 GLN B N 1
ATOM 2268 C CA . GLN B 1 24 ? 55.858 11.477 101.023 1.00 0.00 24 GLN B CA 1
ATOM 2269 C C . GLN B 1 24 ? 55.998 11.036 102.472 1.00 0.00 24 GLN B C 1
ATOM 2270 O O . GLN B 1 24 ? 55.117 10.434 103.072 1.00 0.00 24 GLN B O 1
ATOM 2276 N N . GLU B 1 25 ? 57.161 11.367 103.014 1.00 0.00 25 GLU B N 1
ATOM 2277 C CA . GLU B 1 25 ? 57.417 11.067 104.370 1.00 0.00 25 GLU B CA 1
ATOM 2278 C C . GLU B 1 25 ? 56.710 12.042 105.289 1.00 0.00 25 GLU B C 1
ATOM 2279 O O . GLU B 1 25 ? 56.448 11.711 106.435 1.00 0.00 25 GLU B O 1
ATOM 2285 N N . LEU B 1 26 ? 56.375 13.248 104.862 1.00 0.00 26 LEU B N 1
ATOM 2286 C CA . LEU B 1 26 ? 55.667 14.048 105.858 1.00 0.00 26 LEU B CA 1
ATOM 2287 C C . LEU B 1 26 ? 54.215 13.592 105.881 1.00 0.00 26 LEU B C 1
ATOM 2288 O O . LEU B 1 26 ? 53.533 13.683 106.902 1.00 0.00 26 LEU B O 1
ATOM 2293 N N . ARG B 1 27 ? 53.786 13.102 104.736 1.00 0.00 27 ARG B N 1
ATOM 2294 C CA . ARG B 1 27 ? 52.422 12.624 104.597 1.00 0.00 27 ARG B CA 1
ATOM 2295 C C . ARG B 1 27 ? 52.132 11.407 105.476 1.00 0.00 27 ARG B C 1
ATOM 2296 O O . ARG B 1 27 ? 51.040 11.282 106.038 1.00 0.00 27 ARG B O 1
ATOM 2304 N N . ARG B 1 28 ? 53.130 10.475 105.587 1.00 0.00 28 ARG B N 1
ATOM 2305 C CA . ARG B 1 28 ? 53.034 9.189 106.349 1.00 0.00 28 ARG B CA 1
ATOM 2306 C C . ARG B 1 28 ? 53.106 9.372 107.846 1.00 0.00 28 ARG B C 1
ATOM 2307 O O . ARG B 1 28 ? 52.591 8.585 108.626 1.00 0.00 28 ARG B O 1
ATOM 2315 N N . GLN B 1 29 ? 53.760 10.475 108.218 1.00 0.00 29 GLN B N 1
ATOM 2316 C CA . GLN B 1 29 ? 53.932 10.957 109.585 1.00 0.00 29 GLN B CA 1
ATOM 2317 C C . GLN B 1 29 ? 52.629 11.604 110.066 1.00 0.00 29 GLN B C 1
ATOM 2318 O O . GLN B 1 29 ? 52.109 11.228 111.110 1.00 0.00 29 GLN B O 1
ATOM 2324 N N . VAL B 1 30 ? 52.100 12.577 109.295 1.00 0.00 30 VAL B N 1
ATOM 2325 C CA . VAL B 1 30 ? 50.856 13.292 109.663 1.00 0.00 30 VAL B CA 1
ATOM 2326 C C . VAL B 1 30 ? 49.682 12.299 109.868 1.00 0.00 30 VAL B C 1
ATOM 2327 O O . VAL B 1 30 ? 48.807 12.469 110.716 1.00 0.00 30 VAL B O 1
ATOM 2331 N N . GLU B 1 31 ? 49.712 11.244 109.028 1.00 0.00 31 GLU B N 1
ATOM 2332 C CA . GLU B 1 31 ? 48.712 10.183 109.026 1.00 0.00 31 GLU B CA 1
ATOM 2333 C C . GLU B 1 31 ? 48.881 9.387 110.319 1.00 0.00 31 GLU B C 1
ATOM 2334 O O . GLU B 1 31 ? 47.919 9.193 111.069 1.00 0.00 31 GLU B O 1
ATOM 2340 N N . GLU B 1 32 ? 50.109 8.928 110.572 1.00 0.00 32 GLU B N 1
ATOM 2341 C CA . GLU B 1 32 ? 50.425 8.144 111.801 1.00 0.00 32 GLU B CA 1
ATOM 2342 C C . GLU B 1 32 ? 50.101 8.941 113.030 1.00 0.00 32 GLU B C 1
ATOM 2343 O O . GLU B 1 32 ? 49.409 8.493 113.944 1.00 0.00 32 GLU B O 1
ATOM 2349 N N . GLN B 1 33 ? 50.610 10.162 112.963 1.00 0.00 33 GLN B N 1
ATOM 2350 C CA . GLN B 1 33 ? 50.360 11.137 114.011 1.00 0.00 33 GLN B CA 1
ATOM 2351 C C . GLN B 1 33 ? 48.831 11.212 114.348 1.00 0.00 33 GLN B C 1
ATOM 2352 O O . GLN B 1 33 ? 48.455 10.909 115.474 1.00 0.00 33 GLN B O 1
ATOM 2358 N N . SER B 1 34 ? 47.995 11.599 113.374 1.00 0.00 34 SER B N 1
ATOM 2359 C CA . SER B 1 34 ? 46.524 11.790 113.526 1.00 0.00 34 SER B CA 1
ATOM 2360 C C . SER B 1 34 ? 45.737 10.560 113.982 1.00 0.00 34 SER B C 1
ATOM 2361 O O . SER B 1 34 ? 44.887 10.660 114.870 1.00 0.00 34 SER B O 1
ATOM 2364 N N . ARG B 1 35 ? 46.038 9.394 113.405 1.00 0.00 35 ARG B N 1
ATOM 2365 C CA . ARG B 1 35 ? 45.316 8.185 113.798 1.00 0.00 35 ARG B CA 1
ATOM 2366 C C . ARG B 1 35 ? 45.707 7.846 115.174 1.00 0.00 35 ARG B C 1
ATOM 2367 O O . ARG B 1 35 ? 44.891 7.492 116.028 1.00 0.00 35 ARG B O 1
ATOM 2375 N N . LEU B 1 36 ? 46.965 7.985 115.365 1.00 0.00 36 LEU B N 1
ATOM 2376 C CA . LEU B 1 36 ? 47.570 7.746 116.642 1.00 0.00 36 LEU B CA 1
ATOM 2377 C C . LEU B 1 36 ? 47.003 8.665 117.702 1.00 0.00 36 LEU B C 1
ATOM 2378 O O . LEU B 1 36 ? 46.714 8.263 118.833 1.00 0.00 36 LEU B O 1
ATOM 2383 N N . LEU B 1 37 ? 46.833 9.888 117.270 1.00 0.00 37 LEU B N 1
ATOM 2384 C CA . LEU B 1 37 ? 46.249 10.869 118.145 1.00 0.00 37 LEU B CA 1
ATOM 2385 C C . LEU B 1 37 ? 44.705 10.594 118.410 1.00 0.00 37 LEU B C 1
ATOM 2386 O O . LEU B 1 37 ? 44.205 10.969 119.484 1.00 0.00 37 LEU B O 1
ATOM 2391 N N . THR B 1 38 ? 43.927 9.975 117.430 1.00 0.00 38 THR B N 1
ATOM 2392 C CA . THR B 1 38 ? 42.435 9.738 117.516 1.00 0.00 38 THR B CA 1
ATOM 2393 C C . THR B 1 38 ? 42.006 8.311 117.553 1.00 0.00 38 THR B C 1
ATOM 2394 O O . THR B 1 38 ? 41.109 7.856 116.849 1.00 0.00 38 THR B O 1
ATOM 2398 N N . ALA B 1 39 ? 42.719 7.670 118.406 1.00 0.00 39 ALA B N 1
ATOM 2399 C CA . ALA B 1 39 ? 42.452 6.295 118.716 1.00 0.00 39 ALA B CA 1
ATOM 2400 C C . ALA B 1 39 ? 41.513 6.385 119.884 1.00 0.00 39 ALA B C 1
ATOM 2401 O O . ALA B 1 39 ? 41.653 5.692 120.877 1.00 0.00 39 ALA B O 1
ATOM 2403 N N . ALA B 1 40 ? 40.553 7.241 119.747 1.00 0.00 40 ALA B N 1
ATOM 2404 C CA . ALA B 1 40 ? 39.645 7.470 120.849 1.00 0.00 40 ALA B CA 1
ATOM 2405 C C . ALA B 1 40 ? 39.062 8.800 120.610 1.00 0.00 40 ALA B C 1
ATOM 2406 O O . ALA B 1 40 ? 39.692 9.858 120.560 1.00 0.00 40 ALA B O 1
ATOM 2408 N N . VAL B 1 41 ? 37.802 8.619 120.450 1.00 0.00 41 VAL B N 1
ATOM 2409 C CA . VAL B 1 41 ? 36.757 9.482 120.095 1.00 0.00 41 VAL B CA 1
ATOM 2410 C C . VAL B 1 41 ? 35.901 8.359 119.765 1.00 0.00 41 VAL B C 1
ATOM 2411 O O . VAL B 1 41 ? 36.359 7.372 119.193 1.00 0.00 41 VAL B O 1
ATOM 2415 N N . GLN B 1 42 ? 34.734 8.439 120.080 1.00 0.00 42 GLN B N 1
ATOM 2416 C CA . GLN B 1 42 ? 34.020 7.411 119.516 1.00 0.00 42 GLN B CA 1
ATOM 2417 C C . GLN B 1 42 ? 32.896 8.111 118.936 1.00 0.00 42 GLN B C 1
ATOM 2418 O O . GLN B 1 42 ? 31.975 8.539 119.633 1.00 0.00 42 GLN B O 1
ATOM 2424 N N . GLU B 1 43 ? 32.970 8.268 117.682 1.00 0.00 43 GLU B N 1
ATOM 2425 C CA . GLU B 1 43 ? 31.853 8.979 117.135 1.00 0.00 43 GLU B CA 1
ATOM 2426 C C . GLU B 1 43 ? 30.871 8.039 116.487 1.00 0.00 43 GLU B C 1
ATOM 2427 O O . GLU B 1 43 ? 31.089 7.537 115.377 1.00 0.00 43 GLU B O 1
ATOM 2433 N N . PRO B 1 44 ? 29.754 7.828 117.185 1.00 0.00 44 PRO B N 1
ATOM 2434 C CA . PRO B 1 44 ? 28.694 6.950 116.701 1.00 0.00 44 PRO B CA 1
ATOM 2435 C C . PRO B 1 44 ? 28.058 7.407 115.404 1.00 0.00 44 PRO B C 1
ATOM 2436 O O . PRO B 1 44 ? 27.908 8.598 115.110 1.00 0.00 44 PRO B O 1
ATOM 2440 N N . ILE B 1 45 ? 27.688 6.376 114.619 1.00 0.00 45 ILE B N 1
ATOM 2441 C CA . ILE B 1 45 ? 26.997 6.563 113.380 1.00 0.00 45 ILE B CA 1
ATOM 2442 C C . ILE B 1 45 ? 26.469 5.267 112.785 1.00 0.00 45 ILE B C 1
ATOM 2443 O O . ILE B 1 45 ? 27.050 4.178 112.790 1.00 0.00 45 ILE B O 1
ATOM 2448 N N . ALA B 1 46 ? 25.340 5.517 112.446 1.00 0.00 46 ALA B N 1
ATOM 2449 C CA . ALA B 1 46 ? 24.271 4.948 111.620 1.00 0.00 46 ALA B CA 1
ATOM 2450 C C . ALA B 1 46 ? 24.864 4.136 110.428 1.00 0.00 46 ALA B C 1
ATOM 2451 O O . ALA B 1 46 ? 24.964 2.915 110.546 1.00 0.00 46 ALA B O 1
ATOM 2453 N N . GLU B 1 47 ? 25.287 4.446 109.267 1.00 0.00 47 GLU B N 1
ATOM 2454 C CA . GLU B 1 47 ? 25.989 3.616 108.293 1.00 0.00 47 GLU B CA 1
ATOM 2455 C C . GLU B 1 47 ? 27.103 4.455 107.666 1.00 0.00 47 GLU B C 1
ATOM 2456 O O . GLU B 1 47 ? 27.065 5.699 107.721 1.00 0.00 47 GLU B O 1
ATOM 2462 N N . THR B 1 48 ? 28.123 3.831 107.086 1.00 0.00 48 THR B N 1
ATOM 2463 C CA . THR B 1 48 ? 29.213 4.487 106.400 1.00 0.00 48 THR B CA 1
ATOM 2464 C C . THR B 1 48 ? 29.420 3.635 105.135 1.00 0.00 48 THR B C 1
ATOM 2465 O O . THR B 1 48 ? 29.434 2.418 105.237 1.00 0.00 48 THR B O 1
ATOM 2469 N N . ARG B 1 49 ? 29.572 4.234 103.982 1.00 0.00 49 ARG B N 1
ATOM 2470 C CA . ARG B 1 49 ? 29.665 3.474 102.722 1.00 0.00 49 ARG B CA 1
ATOM 2471 C C . ARG B 1 49 ? 30.867 4.053 102.025 1.00 0.00 49 ARG B C 1
ATOM 2472 O O . ARG B 1 49 ? 30.990 5.280 101.963 1.00 0.00 49 ARG B O 1
ATOM 2480 N N . ASP B 1 50 ? 31.745 3.290 101.726 1.00 0.00 50 ASP B N 1
ATOM 2481 C CA . ASP B 1 50 ? 32.905 3.802 101.020 1.00 0.00 50 ASP B CA 1
ATOM 2482 C C . ASP B 1 50 ? 32.673 3.696 99.539 1.00 0.00 50 ASP B C 1
ATOM 2483 O O . ASP B 1 50 ? 32.514 2.602 98.996 1.00 0.00 50 ASP B O 1
ATOM 2488 N N . VAL B 1 51 ? 32.830 4.864 98.709 1.00 0.00 51 VAL B N 1
ATOM 2489 C CA . VAL B 1 51 ? 32.587 4.939 97.277 1.00 0.00 51 VAL B CA 1
ATOM 2490 C C . VAL B 1 51 ? 33.831 5.283 96.454 1.00 0.00 51 VAL B C 1
ATOM 2491 O O . VAL B 1 51 ? 34.910 5.601 96.987 1.00 0.00 51 VAL B O 1
ATOM 2495 N N . HIS B 1 52 ? 33.501 5.108 95.124 1.00 0.00 52 HIS B N 1
ATOM 2496 C CA . HIS B 1 52 ? 34.586 5.445 94.216 1.00 0.00 52 HIS B CA 1
ATOM 2497 C C . HIS B 1 52 ? 34.028 6.458 93.238 1.00 0.00 52 HIS B C 1
ATOM 2498 O O . HIS B 1 52 ? 32.996 6.215 92.629 1.00 0.00 52 HIS B O 1
ATOM 2505 N N . ILE B 1 53 ? 34.715 7.593 93.087 1.00 0.00 53 ILE B N 1
ATOM 2506 C CA . ILE B 1 53 ? 34.238 8.634 92.189 1.00 0.00 53 ILE B CA 1
ATOM 2507 C C . ILE B 1 53 ? 35.134 8.870 90.974 1.00 0.00 53 ILE B C 1
ATOM 2508 O O . ILE B 1 53 ? 36.329 9.160 91.092 1.00 0.00 53 ILE B O 1
ATOM 2513 N N . PRO B 1 54 ? 34.507 8.725 89.801 1.00 0.00 54 PRO B N 1
ATOM 2514 C CA . PRO B 1 54 ? 35.157 8.920 88.516 1.00 0.00 54 PRO B CA 1
ATOM 2515 C C . PRO B 1 54 ? 35.653 10.344 88.317 1.00 0.00 54 PRO B C 1
ATOM 2516 O O . PRO B 1 54 ? 34.858 11.283 88.398 1.00 0.00 54 PRO B O 1
ATOM 2520 N N . VAL B 1 55 ? 36.936 10.489 88.061 1.00 0.00 55 VAL B N 1
ATOM 2521 C CA . VAL B 1 55 ? 37.478 11.823 87.836 1.00 0.00 55 VAL B CA 1
ATOM 2522 C C . VAL B 1 55 ? 38.265 11.765 86.546 1.00 0.00 55 VAL B C 1
ATOM 2523 O O . VAL B 1 55 ? 38.426 10.661 85.990 1.00 0.00 55 VAL B O 1
ATOM 2527 N N . SER B 1 56 ? 38.784 12.876 86.015 1.00 0.00 56 SER B N 1
ATOM 2528 C CA . SER B 1 56 ? 39.551 12.770 84.763 1.00 0.00 56 SER B CA 1
ATOM 2529 C C . SER B 1 56 ? 40.851 12.036 85.015 1.00 0.00 56 SER B C 1
ATOM 2530 O O . SER B 1 56 ? 41.697 12.508 85.760 1.00 0.00 56 SER B O 1
ATOM 2533 N N . GLY B 1 57 ? 41.020 10.901 84.373 1.00 0.00 57 GLY B N 1
ATOM 2534 C CA . GLY B 1 57 ? 42.199 10.115 84.540 1.00 0.00 57 GLY B CA 1
ATOM 2535 C C . GLY B 1 57 ? 42.055 9.122 85.676 1.00 0.00 57 GLY B C 1
ATOM 2536 O O . GLY B 1 57 ? 43.004 8.894 86.437 1.00 0.00 57 GLY B O 1
ATOM 2537 N N . GLY B 1 58 ? 40.903 8.507 85.825 1.00 0.00 58 GLY B N 1
ATOM 2538 C CA . GLY B 1 58 ? 40.798 7.501 86.873 1.00 0.00 58 GLY B CA 1
ATOM 2539 C C . GLY B 1 58 ? 39.629 7.682 87.820 1.00 0.00 58 GLY B C 1
ATOM 2540 O O . GLY B 1 58 ? 38.539 8.053 87.399 1.00 0.00 58 GLY B O 1
ATOM 2541 N N . SER B 1 59 ? 39.864 7.440 89.094 1.00 0.00 59 SER B N 1
ATOM 2542 C CA . SER B 1 59 ? 38.812 7.539 90.129 1.00 0.00 59 SER B CA 1
ATOM 2543 C C . SER B 1 59 ? 39.405 7.959 91.459 1.00 0.00 59 SER B C 1
ATOM 2544 O O . SER B 1 59 ? 40.635 7.918 91.613 1.00 0.00 59 SER B O 1
ATOM 2547 N N . ILE B 1 60 ? 38.564 8.344 92.409 1.00 0.00 60 ILE B N 1
ATOM 2548 C CA . ILE B 1 60 ? 39.075 8.669 93.732 1.00 0.00 60 ILE B CA 1
ATOM 2549 C C . ILE B 1 60 ? 38.173 7.993 94.700 1.00 0.00 60 ILE B C 1
ATOM 2550 O O . ILE B 1 60 ? 37.188 7.379 94.324 1.00 0.00 60 ILE B O 1
ATOM 2555 N N . ARG B 1 61 ? 38.508 8.127 95.927 1.00 0.00 61 ARG B N 1
ATOM 2556 C CA . ARG B 1 61 ? 37.756 7.484 96.913 1.00 0.00 61 ARG B CA 1
ATOM 2557 C C . ARG B 1 61 ? 37.007 8.529 97.749 1.00 0.00 61 ARG B C 1
ATOM 2558 O O . ARG B 1 61 ? 37.418 9.695 97.852 1.00 0.00 61 ARG B O 1
ATOM 2566 N N . ALA B 1 62 ? 35.895 8.116 98.354 1.00 0.00 62 ALA B N 1
ATOM 2567 C CA . ALA B 1 62 ? 35.125 9.008 99.200 1.00 0.00 62 ALA B CA 1
ATOM 2568 C C . ALA B 1 62 ? 34.471 8.117 100.243 1.00 0.00 62 ALA B C 1
ATOM 2569 O O . ALA B 1 62 ? 34.451 6.894 100.124 1.00 0.00 62 ALA B O 1
ATOM 2571 N N . ARG B 1 63 ? 33.968 8.727 101.299 1.00 0.00 63 ARG B N 1
ATOM 2572 C CA . ARG B 1 63 ? 33.322 7.951 102.318 1.00 0.00 63 ARG B CA 1
ATOM 2573 C C . ARG B 1 63 ? 32.060 8.662 102.708 1.00 0.00 63 ARG B C 1
ATOM 2574 O O . ARG B 1 63 ? 32.081 9.818 103.098 1.00 0.00 63 ARG B O 1
ATOM 2582 N N . VAL B 1 64 ? 30.947 7.953 102.614 1.00 0.00 64 VAL B N 1
ATOM 2583 C CA . VAL B 1 64 ? 29.688 8.553 102.953 1.00 0.00 64 VAL B CA 1
ATOM 2584 C C . VAL B 1 64 ? 29.224 8.066 104.314 1.00 0.00 64 VAL B C 1
ATOM 2585 O O . VAL B 1 64 ? 29.277 6.875 104.641 1.00 0.00 64 VAL B O 1
ATOM 2589 N N . TYR B 1 65 ? 28.827 9.049 105.117 1.00 0.00 65 TYR B N 1
ATOM 2590 C CA . TYR B 1 65 ? 28.357 8.862 106.463 1.00 0.00 65 TYR B CA 1
ATOM 2591 C C . TYR B 1 65 ? 26.868 9.113 106.527 1.00 0.00 65 TYR B C 1
ATOM 2592 O O . TYR B 1 65 ? 26.403 10.228 106.288 1.00 0.00 65 TYR B O 1
ATOM 2601 N N . PHE B 1 66 ? 26.128 8.079 106.891 1.00 0.00 66 PHE B N 1
ATOM 2602 C CA . PHE B 1 66 ? 24.690 8.180 107.001 1.00 0.00 66 PHE B CA 1
ATOM 2603 C C . PHE B 1 66 ? 24.355 8.385 108.459 1.00 0.00 66 PHE B C 1
ATOM 2604 O O . PHE B 1 66 ? 24.807 7.633 109.344 1.00 0.00 66 PHE B O 1
ATOM 2612 N N . PRO B 1 67 ? 23.585 9.439 108.746 1.00 0.00 67 PRO B N 1
ATOM 2613 C CA . PRO B 1 67 ? 23.180 9.769 110.116 1.00 0.00 67 PRO B CA 1
ATOM 2614 C C . PRO B 1 67 ? 21.993 8.937 110.602 1.00 0.00 67 PRO B C 1
ATOM 2615 O O . PRO B 1 67 ? 21.810 8.720 111.798 1.00 0.00 67 PRO B O 1
ATOM 2619 N N . LYS B 1 68 ? 21.180 8.518 109.656 1.00 0.00 68 LYS B N 1
ATOM 2620 C CA . LYS B 1 68 ? 19.943 7.781 109.942 1.00 0.00 68 LYS B CA 1
ATOM 2621 C C . LYS B 1 68 ? 19.660 6.991 108.723 1.00 0.00 68 LYS B C 1
ATOM 2622 O O . LYS B 1 68 ? 20.354 7.141 107.709 1.00 0.00 68 LYS B O 1
ATOM 2628 N N . LYS B 1 69 ? 18.623 6.158 108.762 1.00 0.00 69 LYS B N 1
ATOM 2629 C CA . LYS B 1 69 ? 18.246 5.457 107.560 1.00 0.00 69 LYS B CA 1
ATOM 2630 C C . LYS B 1 69 ? 16.925 6.017 107.075 1.00 0.00 69 LYS B C 1
ATOM 2631 O O . LYS B 1 69 ? 15.838 5.693 107.573 1.00 0.00 69 LYS B O 1
ATOM 2637 N N . ALA B 1 70 ? 17.109 6.902 106.113 1.00 0.00 70 ALA B N 1
ATOM 2638 C CA . ALA B 1 70 ? 16.003 7.637 105.586 1.00 0.00 70 ALA B CA 1
ATOM 2639 C C . ALA B 1 70 ? 16.187 8.093 104.176 1.00 0.00 70 ALA B C 1
ATOM 2640 O O . ALA B 1 70 ? 17.198 7.836 103.525 1.00 0.00 70 ALA B O 1
ATOM 2642 N N . ALA B 1 71 ? 15.157 8.778 103.682 1.00 0.00 71 ALA B N 1
ATOM 2643 C CA . ALA B 1 71 ? 15.176 9.278 102.334 1.00 0.00 71 ALA B CA 1
ATOM 2644 C C . ALA B 1 71 ? 15.124 10.786 102.221 1.00 0.00 71 ALA B C 1
ATOM 2645 O O . ALA B 1 71 ? 14.524 11.439 103.063 1.00 0.00 71 ALA B O 1
ATOM 2647 N N . GLY B 1 72 ? 15.751 11.340 101.187 1.00 0.00 72 GLY B N 1
ATOM 2648 C CA . GLY B 1 72 ? 15.755 12.796 100.986 1.00 0.00 72 GLY B CA 1
ATOM 2649 C C . GLY B 1 72 ? 16.396 13.579 102.117 1.00 0.00 72 GLY B C 1
ATOM 2650 O O . GLY B 1 72 ? 15.841 14.573 102.598 1.00 0.00 72 GLY B O 1
ATOM 2651 N N . LEU B 1 73 ? 17.582 13.136 102.567 1.00 0.00 73 LEU B N 1
ATOM 2652 C CA . LEU B 1 73 ? 18.303 13.838 103.651 1.00 0.00 73 LEU B CA 1
ATOM 2653 C C . LEU B 1 73 ? 19.243 14.883 103.048 1.00 0.00 73 LEU B C 1
ATOM 2654 O O . LEU B 1 73 ? 19.665 14.761 101.903 1.00 0.00 73 LEU B O 1
ATOM 2659 N N . PRO B 1 74 ? 19.572 15.921 103.812 1.00 0.00 74 PRO B N 1
ATOM 2660 C CA . PRO B 1 74 ? 20.472 16.955 103.309 1.00 0.00 74 PRO B CA 1
ATOM 2661 C C . PRO B 1 74 ? 21.816 16.279 103.178 1.00 0.00 74 PRO B C 1
ATOM 2662 O O . PRO B 1 74 ? 22.041 15.223 103.790 1.00 0.00 74 PRO B O 1
ATOM 2666 N N . ALA B 1 75 ? 22.702 16.851 102.375 1.00 0.00 75 ALA B N 1
ATOM 2667 C CA . ALA B 1 75 ? 24.031 16.271 102.222 1.00 0.00 75 ALA B CA 1
ATOM 2668 C C . ALA B 1 75 ? 25.105 17.340 102.289 1.00 0.00 75 ALA B C 1
ATOM 2669 O O . ALA B 1 75 ? 24.918 18.471 101.834 1.00 0.00 75 ALA B O 1
ATOM 2671 N N . VAL B 1 76 ? 26.242 16.961 102.859 1.00 0.00 76 VAL B N 1
ATOM 2672 C CA . VAL B 1 76 ? 27.374 17.865 102.989 1.00 0.00 76 VAL B CA 1
ATOM 2673 C C . VAL B 1 76 ? 28.629 17.261 102.361 1.00 0.00 76 VAL B C 1
ATOM 2674 O O . VAL B 1 76 ? 28.929 16.091 102.562 1.00 0.00 76 VAL B O 1
ATOM 2678 N N . LEU B 1 77 ? 29.354 18.047 101.580 1.00 0.00 77 LEU B N 1
ATOM 2679 C CA . LEU B 1 77 ? 30.574 17.548 100.975 1.00 0.00 77 LEU B CA 1
ATOM 2680 C C . LEU B 1 77 ? 31.711 18.020 101.882 1.00 0.00 77 LEU B C 1
ATOM 2681 O O . LEU B 1 77 ? 31.883 19.221 102.078 1.00 0.00 77 LEU B O 1
ATOM 2686 N N . TYR B 1 78 ? 32.466 17.094 102.468 1.00 0.00 78 TYR B N 1
ATOM 2687 C CA . TYR B 1 78 ? 33.558 17.526 103.319 1.00 0.00 78 TYR B CA 1
ATOM 2688 C C . TYR B 1 78 ? 34.881 17.351 102.602 1.00 0.00 78 TYR B C 1
ATOM 2689 O O . TYR B 1 78 ? 35.187 16.286 102.080 1.00 0.00 78 TYR B O 1
ATOM 2698 N N . TYR B 1 79 ? 35.649 18.431 102.539 1.00 0.00 79 TYR B N 1
ATOM 2699 C CA . TYR B 1 79 ? 36.953 18.381 101.911 1.00 0.00 79 TYR B CA 1
ATOM 2700 C C . TYR B 1 79 ? 37.965 18.561 103.053 1.00 0.00 79 TYR B C 1
ATOM 2701 O O . TYR B 1 79 ? 38.013 19.607 103.694 1.00 0.00 79 TYR B O 1
ATOM 2710 N N . HIS B 1 80 ? 38.754 17.511 103.307 1.00 0.00 80 HIS B N 1
ATOM 2711 C CA . HIS B 1 80 ? 39.752 17.492 104.383 1.00 0.00 80 HIS B CA 1
ATOM 2712 C C . HIS B 1 80 ? 40.930 18.427 104.141 1.00 0.00 80 HIS B C 1
ATOM 2713 O O . HIS B 1 80 ? 41.279 18.717 103.004 1.00 0.00 80 HIS B O 1
ATOM 2720 N N . GLY B 1 81 ? 41.557 18.873 105.222 1.00 0.00 81 GLY B N 1
ATOM 2721 C CA . GLY B 1 81 ? 42.705 19.750 105.082 1.00 0.00 81 GLY B CA 1
ATOM 2722 C C . GLY B 1 81 ? 44.043 19.019 105.021 1.00 0.00 81 GLY B C 1
ATOM 2723 O O . GLY B 1 81 ? 44.106 17.791 105.114 1.00 0.00 81 GLY B O 1
ATOM 2724 N N . GLY B 1 82 ? 45.127 19.774 104.865 1.00 0.00 82 GLY B N 1
ATOM 2725 C CA . GLY B 1 82 ? 46.441 19.157 104.800 1.00 0.00 82 GLY B CA 1
ATOM 2726 C C . GLY B 1 82 ? 47.404 19.824 103.825 1.00 0.00 82 GLY B C 1
ATOM 2727 O O . GLY B 1 82 ? 48.387 19.217 103.383 1.00 0.00 82 GLY B O 1
ATOM 2728 N N . GLY B 1 83 ? 47.107 21.081 103.496 1.00 0.00 83 GLY B N 1
ATOM 2729 C CA . GLY B 1 83 ? 47.935 21.861 102.590 1.00 0.00 83 GLY B CA 1
ATOM 2730 C C . GLY B 1 83 ? 48.016 21.388 101.151 1.00 0.00 83 GLY B C 1
ATOM 2731 O O . GLY B 1 83 ? 48.965 21.734 100.445 1.00 0.00 83 GLY B O 1
ATOM 2732 N N . PHE B 1 84 ? 47.024 20.622 100.703 1.00 0.00 84 PHE B N 1
ATOM 2733 C CA . PHE B 1 84 ? 47.017 20.090 99.336 1.00 0.00 84 PHE B CA 1
ATOM 2734 C C . PHE B 1 84 ? 48.074 19.002 99.208 1.00 0.00 84 PHE B C 1
ATOM 2735 O O . PHE B 1 84 ? 48.283 18.462 98.123 1.00 0.00 84 PHE B O 1
ATOM 2743 N N . VAL B 1 85 ? 48.746 18.694 100.313 1.00 0.00 85 VAL B N 1
ATOM 2744 C CA . VAL B 1 85 ? 49.772 17.663 100.307 1.00 0.00 85 VAL B CA 1
ATOM 2745 C C . VAL B 1 85 ? 49.433 16.481 101.239 1.00 0.00 85 VAL B C 1
ATOM 2746 O O . VAL B 1 85 ? 49.633 15.317 100.884 1.00 0.00 85 VAL B O 1
ATOM 2750 N N . PHE B 1 86 ? 48.876 16.790 102.409 1.00 0.00 86 PHE B N 1
ATOM 2751 C CA . PHE B 1 86 ? 48.537 15.782 103.413 1.00 0.00 86 PHE B CA 1
ATOM 2752 C C . PHE B 1 86 ? 47.034 15.555 103.588 1.00 0.00 86 PHE B C 1
ATOM 2753 O O . PHE B 1 86 ? 46.219 16.084 102.840 1.00 0.00 86 PHE B O 1
ATOM 2761 N N . GLY B 1 87 ? 46.690 14.792 104.623 1.00 0.00 87 GLY B N 1
ATOM 2762 C CA . GLY B 1 87 ? 45.304 14.506 104.921 1.00 0.00 87 GLY B CA 1
ATOM 2763 C C . GLY B 1 87 ? 44.727 13.357 104.121 1.00 0.00 87 GLY B C 1
ATOM 2764 O O . GLY B 1 87 ? 45.233 12.998 103.053 1.00 0.00 87 GLY B O 1
ATOM 2765 N N . SER B 1 88 ? 43.651 12.782 104.643 1.00 0.00 88 SER B N 1
ATOM 2766 C CA . SER B 1 88 ? 42.983 11.675 103.988 1.00 0.00 88 SER B CA 1
ATOM 2767 C C . SER B 1 88 ? 41.631 11.538 104.626 1.00 0.00 88 SER B C 1
ATOM 2768 O O . SER B 1 88 ? 41.336 12.207 105.619 1.00 0.00 88 SER B O 1
ATOM 2771 N N . ILE B 1 89 ? 40.822 10.646 104.060 1.00 0.00 89 ILE B N 1
ATOM 2772 C CA . ILE B 1 89 ? 39.495 10.360 104.574 1.00 0.00 89 ILE B CA 1
ATOM 2773 C C . ILE B 1 89 ? 39.594 9.957 106.049 1.00 0.00 89 ILE B C 1
ATOM 2774 O O . ILE B 1 89 ? 38.868 10.484 106.906 1.00 0.00 89 ILE B O 1
ATOM 2779 N N . GLU B 1 90 ? 40.499 9.027 106.330 1.00 0.00 90 GLU B N 1
ATOM 2780 C CA . GLU B 1 90 ? 40.727 8.521 107.682 1.00 0.00 90 GLU B CA 1
ATOM 2781 C C . GLU B 1 90 ? 41.195 9.609 108.645 1.00 0.00 90 GLU B C 1
ATOM 2782 O O . GLU B 1 90 ? 40.907 9.581 109.841 1.00 0.00 90 GLU B O 1
ATOM 2788 N N . THR B 1 91 ? 41.917 10.574 108.100 1.00 0.00 91 THR B N 1
ATOM 2789 C CA . THR B 1 91 ? 42.464 11.672 108.869 1.00 0.00 91 THR B CA 1
ATOM 2790 C C . THR B 1 91 ? 41.372 12.609 109.425 1.00 0.00 91 THR B C 1
ATOM 2791 O O . THR B 1 91 ? 41.561 13.222 110.470 1.00 0.00 91 THR B O 1
ATOM 2795 N N . HIS B 1 92 ? 40.226 12.713 108.751 1.00 0.00 92 HIS B N 1
ATOM 2796 C CA . HIS B 1 92 ? 39.149 13.581 109.246 1.00 0.00 92 HIS B CA 1
ATOM 2797 C C . HIS B 1 92 ? 37.852 12.803 109.462 1.00 0.00 92 HIS B C 1
ATOM 2798 O O . HIS B 1 92 ? 36.760 13.375 109.462 1.00 0.00 92 HIS B O 1
ATOM 2805 N N . ASP B 1 93 ? 37.983 11.495 109.632 1.00 0.00 93 ASP B N 1
ATOM 2806 C CA . ASP B 1 93 ? 36.853 10.591 109.842 1.00 0.00 93 ASP B CA 1
ATOM 2807 C C . ASP B 1 93 ? 36.018 10.925 111.086 1.00 0.00 93 ASP B C 1
ATOM 2808 O O . ASP B 1 93 ? 34.794 10.773 111.095 1.00 0.00 93 ASP B O 1
ATOM 2813 N N . HIS B 1 94 ? 36.692 11.362 112.138 1.00 0.00 94 HIS B N 1
ATOM 2814 C CA . HIS B 1 94 ? 36.022 11.685 113.379 1.00 0.00 94 HIS B CA 1
ATOM 2815 C C . HIS B 1 94 ? 35.201 12.968 113.252 1.00 0.00 94 HIS B C 1
ATOM 2816 O O . HIS B 1 94 ? 34.086 13.046 113.780 1.00 0.00 94 HIS B O 1
ATOM 2823 N N . ILE B 1 95 ? 35.988 13.895 112.551 1.00 0.00 95 ILE B N 1
ATOM 2824 C CA . ILE B 1 95 ? 35.296 15.159 112.338 1.00 0.00 95 ILE B CA 1
ATOM 2825 C C . ILE B 1 95 ? 34.032 14.876 111.529 1.00 0.00 95 ILE B C 1
ATOM 2826 O O . ILE B 1 95 ? 32.925 15.285 111.900 1.00 0.00 95 ILE B O 1
ATOM 2831 N N . CYS B 1 96 ? 33.970 14.201 110.429 1.00 0.00 96 CYS B N 1
ATOM 2832 C CA . CYS B 1 96 ? 32.878 13.850 109.538 1.00 0.00 96 CYS B CA 1
ATOM 2833 C C . CYS B 1 96 ? 31.775 13.024 110.223 1.00 0.00 96 CYS B C 1
ATOM 2834 O O . CYS B 1 96 ? 30.588 13.156 109.904 1.00 0.00 96 CYS B O 1
ATOM 2837 N N . ARG B 1 97 ? 32.153 12.167 111.164 1.00 0.00 97 ARG B N 1
ATOM 2838 C CA . ARG B 1 97 ? 31.155 11.379 111.864 1.00 0.00 97 ARG B CA 1
ATOM 2839 C C . ARG B 1 97 ? 30.301 12.290 112.717 1.00 0.00 97 ARG B C 1
ATOM 2840 O O . ARG B 1 97 ? 29.076 12.202 112.714 1.00 0.00 97 ARG B O 1
ATOM 2848 N N . ARG B 1 98 ? 30.956 13.171 113.456 1.00 0.00 98 ARG B N 1
ATOM 2849 C CA . ARG B 1 98 ? 30.242 14.088 114.328 1.00 0.00 98 ARG B CA 1
ATOM 2850 C C . ARG B 1 98 ? 29.419 15.093 113.550 1.00 0.00 98 ARG B C 1
ATOM 2851 O O . ARG B 1 98 ? 28.341 15.487 113.996 1.00 0.00 98 ARG B O 1
ATOM 2859 N N . LEU B 1 99 ? 29.741 15.444 112.544 1.00 0.00 99 LEU B N 1
ATOM 2860 C CA . LEU B 1 99 ? 29.080 16.458 111.728 1.00 0.00 99 LEU B CA 1
ATOM 2861 C C . LEU B 1 99 ? 27.745 15.906 111.276 1.00 0.00 99 LEU B C 1
ATOM 2862 O O . LEU B 1 99 ? 26.714 16.557 111.414 1.00 0.00 99 LEU B O 1
ATOM 2867 N N . SER B 1 100 ? 28.018 14.638 110.586 1.00 0.00 100 SER B N 1
ATOM 2868 C CA . SER B 1 100 ? 26.880 13.877 110.080 1.00 0.00 100 SER B CA 1
ATOM 2869 C C . SER B 1 100 ? 25.798 13.779 111.137 1.00 0.00 100 SER B C 1
ATOM 2870 O O . SER B 1 100 ? 24.641 14.128 110.911 1.00 0.00 100 SER B O 1
ATOM 2873 N N . ARG B 1 101 ? 26.208 13.312 112.305 1.00 0.00 101 ARG B N 1
ATOM 2874 C CA . ARG B 1 101 ? 25.301 13.114 113.415 1.00 0.00 101 ARG B CA 1
ATOM 2875 C C . ARG B 1 101 ? 24.694 14.364 114.023 1.00 0.00 101 ARG B C 1
ATOM 2876 O O . ARG B 1 101 ? 23.492 14.397 114.286 1.00 0.00 101 ARG B O 1
ATOM 2884 N N . LEU B 1 102 ? 25.515 15.379 114.262 1.00 0.00 102 LEU B N 1
ATOM 2885 C CA . LEU B 1 102 ? 25.029 16.608 114.869 1.00 0.00 102 LEU B CA 1
ATOM 2886 C C . LEU B 1 102 ? 24.165 17.443 113.922 1.00 0.00 102 LEU B C 1
ATOM 2887 O O . LEU B 1 102 ? 23.229 18.124 114.366 1.00 0.00 102 LEU B O 1
ATOM 2892 N N . SER B 1 103 ? 24.462 17.383 112.625 1.00 0.00 103 SER B N 1
ATOM 2893 C CA . SER B 1 103 ? 23.694 18.141 111.629 1.00 0.00 103 SER B CA 1
ATOM 2894 C C . SER B 1 103 ? 22.577 17.269 111.075 1.00 0.00 103 SER B C 1
ATOM 2895 O O . SER B 1 103 ? 21.596 17.777 110.530 1.00 0.00 103 SER B O 1
ATOM 2898 N N . ASP B 1 104 ? 22.745 15.955 111.201 1.00 0.00 104 ASP B N 1
ATOM 2899 C CA . ASP B 1 104 ? 21.763 15.002 110.704 1.00 0.00 104 ASP B CA 1
ATOM 2900 C C . ASP B 1 104 ? 21.671 15.106 109.191 1.00 0.00 104 ASP B C 1
ATOM 2901 O O . ASP B 1 104 ? 20.584 15.203 108.610 1.00 0.00 104 ASP B O 1
ATOM 2906 N N . SER B 1 105 ? 22.839 15.060 108.565 1.00 0.00 105 SER B N 1
ATOM 2907 C CA . SER B 1 105 ? 22.955 15.162 107.125 1.00 0.00 105 SER B CA 1
ATOM 2908 C C . SER B 1 105 ? 23.948 14.099 106.664 1.00 0.00 105 SER B C 1
ATOM 2909 O O . SER B 1 105 ? 24.748 13.610 107.465 1.00 0.00 105 SER B O 1
ATOM 2912 N N . VAL B 1 106 ? 23.888 13.714 105.394 1.00 0.00 106 VAL B N 1
ATOM 2913 C CA . VAL B 1 106 ? 24.853 12.749 104.885 1.00 0.00 106 VAL B CA 1
ATOM 2914 C C . VAL B 1 106 ? 26.141 13.561 104.737 1.00 0.00 106 VAL B C 1
ATOM 2915 O O . VAL B 1 106 ? 26.094 14.775 104.532 1.00 0.00 106 VAL B O 1
ATOM 2919 N N . VAL B 1 107 ? 27.288 12.922 104.902 1.00 0.00 107 VAL B N 1
ATOM 2920 C CA . VAL B 1 107 ? 28.544 13.626 104.736 1.00 0.00 107 VAL B CA 1
ATOM 2921 C C . VAL B 1 107 ? 29.338 12.730 103.827 1.00 0.00 107 VAL B C 1
ATOM 2922 O O . VAL B 1 107 ? 29.464 11.535 104.079 1.00 0.00 107 VAL B O 1
ATOM 2926 N N . VAL B 1 108 ? 29.842 13.288 102.742 1.00 0.00 108 VAL B N 1
ATOM 2927 C CA . VAL B 1 108 ? 30.624 12.480 101.842 1.00 0.00 108 VAL B CA 1
ATOM 2928 C C . VAL B 1 108 ? 32.018 13.100 101.843 1.00 0.00 108 VAL B C 1
ATOM 2929 O O . VAL B 1 108 ? 32.254 14.145 101.247 1.00 0.00 108 VAL B O 1
ATOM 2933 N N . SER B 1 109 ? 32.932 12.464 102.577 1.00 0.00 109 SER B N 1
ATOM 2934 C CA . SER B 1 109 ? 34.296 12.968 102.680 1.00 0.00 109 SER B CA 1
ATOM 2935 C C . SER B 1 109 ? 35.083 12.532 101.463 1.00 0.00 109 SER B C 1
ATOM 2936 O O . SER B 1 109 ? 35.206 11.345 101.192 1.00 0.00 109 SER B O 1
ATOM 2939 N N . VAL B 1 110 ? 35.706 13.469 100.857 1.00 0.00 110 VAL B N 1
ATOM 2940 C CA . VAL B 1 110 ? 36.384 13.250 99.577 1.00 0.00 110 VAL B CA 1
ATOM 2941 C C . VAL B 1 110 ? 37.900 13.176 99.570 1.00 0.00 110 VAL B C 1
ATOM 2942 O O . VAL B 1 110 ? 38.589 14.114 99.975 1.00 0.00 110 VAL B O 1
ATOM 2946 N N . ASP B 1 111 ? 38.399 12.064 99.126 1.00 0.00 111 ASP B N 1
ATOM 2947 C CA . ASP B 1 111 ? 39.828 11.846 99.087 1.00 0.00 111 ASP B CA 1
ATOM 2948 C C . ASP B 1 111 ? 40.423 12.398 97.798 1.00 0.00 111 ASP B C 1
ATOM 2949 O O . ASP B 1 111 ? 40.996 11.664 96.996 1.00 0.00 111 ASP B O 1
ATOM 2954 N N . TYR B 1 112 ? 40.259 13.701 97.634 1.00 0.00 112 TYR B N 1
ATOM 2955 C CA . TYR B 1 112 ? 40.789 14.377 96.461 1.00 0.00 112 TYR B CA 1
ATOM 2956 C C . TYR B 1 112 ? 42.272 14.072 96.330 1.00 0.00 112 TYR B C 1
ATOM 2957 O O . TYR B 1 112 ? 42.939 13.706 97.302 1.00 0.00 112 TYR B O 1
ATOM 2966 N N . ARG B 1 113 ? 42.814 14.218 95.121 1.00 0.00 113 ARG B N 1
ATOM 2967 C CA . ARG B 1 113 ? 44.223 13.919 94.861 1.00 0.00 113 ARG B CA 1
ATOM 2968 C C . ARG B 1 113 ? 45.192 14.970 95.395 1.00 0.00 113 ARG B C 1
ATOM 2969 O O . ARG B 1 113 ? 44.895 16.150 95.450 1.00 0.00 113 ARG B O 1
ATOM 2977 N N . LEU B 1 114 ? 46.346 14.464 95.793 1.00 0.00 114 LEU B N 1
ATOM 2978 C CA . LEU B 1 114 ? 47.302 15.298 96.536 1.00 0.00 114 LEU B CA 1
ATOM 2979 C C . LEU B 1 114 ? 48.619 15.633 95.932 1.00 0.00 114 LEU B C 1
ATOM 2980 O O . LEU B 1 114 ? 49.215 14.877 95.148 1.00 0.00 114 LEU B O 1
ATOM 2985 N N . ALA B 1 115 ? 48.878 17.144 96.249 1.00 0.00 115 ALA B N 1
ATOM 2986 C CA . ALA B 1 115 ? 50.191 17.331 95.848 1.00 0.00 115 ALA B CA 1
ATOM 2987 C C . ALA B 1 115 ? 51.397 16.844 96.675 1.00 0.00 115 ALA B C 1
ATOM 2988 O O . ALA B 1 115 ? 51.487 16.652 97.895 1.00 0.00 115 ALA B O 1
ATOM 2990 N N . PRO B 1 116 ? 52.292 17.182 95.207 1.00 0.00 116 PRO B N 1
ATOM 2991 C CA . PRO B 1 116 ? 53.343 17.379 94.175 1.00 0.00 116 PRO B CA 1
ATOM 2992 C C . PRO B 1 116 ? 52.973 16.281 93.110 1.00 0.00 116 PRO B C 1
ATOM 2993 O O . PRO B 1 116 ? 53.295 16.489 91.953 1.00 0.00 116 PRO B O 1
ATOM 2997 N N . GLU B 1 117 ? 52.305 15.128 93.463 1.00 0.00 117 GLU B N 1
ATOM 2998 C CA . GLU B 1 117 ? 51.881 14.055 92.479 1.00 0.00 117 GLU B CA 1
ATOM 2999 C C . GLU B 1 117 ? 50.830 14.576 91.482 1.00 0.00 117 GLU B C 1
ATOM 3000 O O . GLU B 1 117 ? 50.973 14.464 90.255 1.00 0.00 117 GLU B O 1
ATOM 3006 N N . TYR B 1 118 ? 49.782 15.126 92.049 1.00 0.00 118 TYR B N 1
ATOM 3007 C CA . TYR B 1 118 ? 48.753 15.743 91.258 1.00 0.00 118 TYR B CA 1
ATOM 3008 C C . TYR B 1 118 ? 48.697 17.219 91.628 1.00 0.00 118 TYR B C 1
ATOM 3009 O O . TYR B 1 118 ? 48.098 17.599 92.640 1.00 0.00 118 TYR B O 1
ATOM 3018 N N . LYS B 1 119 ? 49.322 18.075 90.788 1.00 0.00 119 LYS B N 1
ATOM 3019 C CA . LYS B 1 119 ? 49.380 19.517 91.051 1.00 0.00 119 LYS B CA 1
ATOM 3020 C C . LYS B 1 119 ? 48.092 20.336 90.774 1.00 0.00 119 LYS B C 1
ATOM 3021 O O . LYS B 1 119 ? 47.149 19.848 90.141 1.00 0.00 119 LYS B O 1
ATOM 3027 N N . PHE B 1 120 ? 48.061 21.591 91.250 1.00 0.00 120 PHE B N 1
ATOM 3028 C CA . PHE B 1 120 ? 46.921 22.564 91.140 1.00 0.00 120 PHE B CA 1
ATOM 3029 C C . PHE B 1 120 ? 46.095 22.513 89.808 1.00 0.00 120 PHE B C 1
ATOM 3030 O O . PHE B 1 120 ? 46.652 22.179 88.767 1.00 0.00 120 PHE B O 1
ATOM 3038 N N . PRO B 1 121 ? 44.661 22.816 89.982 1.00 0.00 121 PRO B N 1
ATOM 3039 C CA . PRO B 1 121 ? 43.570 22.387 89.052 1.00 0.00 121 PRO B CA 1
ATOM 3040 C C . PRO B 1 121 ? 42.882 21.073 89.617 1.00 0.00 121 PRO B C 1
ATOM 3041 O O . PRO B 1 121 ? 41.688 21.068 89.891 1.00 0.00 121 PRO B O 1
ATOM 3045 N N . THR B 1 122 ? 43.794 19.945 89.653 1.00 0.00 122 THR B N 1
ATOM 3046 C CA . THR B 1 122 ? 43.446 18.531 90.078 1.00 0.00 122 THR B CA 1
ATOM 3047 C C . THR B 1 122 ? 42.555 18.424 91.331 1.00 0.00 122 THR B C 1
ATOM 3048 O O . THR B 1 122 ? 41.376 18.092 91.225 1.00 0.00 122 THR B O 1
ATOM 3052 N N . ALA B 1 123 ? 43.130 18.723 92.477 1.00 0.00 123 ALA B N 1
ATOM 3053 C CA . ALA B 1 123 ? 42.381 18.756 93.732 1.00 0.00 123 ALA B CA 1
ATOM 3054 C C . ALA B 1 123 ? 41.071 19.512 93.534 1.00 0.00 123 ALA B C 1
ATOM 3055 O O . ALA B 1 123 ? 39.991 19.034 93.891 1.00 0.00 123 ALA B O 1
ATOM 3057 N N . VAL B 1 124 ? 41.177 20.695 92.949 1.00 0.00 124 VAL B N 1
ATOM 3058 C CA . VAL B 1 124 ? 40.008 21.524 92.695 1.00 0.00 124 VAL B CA 1
ATOM 3059 C C . VAL B 1 124 ? 39.013 20.825 91.761 1.00 0.00 124 VAL B C 1
ATOM 3060 O O . VAL B 1 124 ? 37.799 20.909 91.962 1.00 0.00 124 VAL B O 1
ATOM 3064 N N . GLU B 1 125 ? 39.526 20.119 90.756 1.00 0.00 125 GLU B N 1
ATOM 3065 C CA . GLU B 1 125 ? 38.665 19.423 89.802 1.00 0.00 125 GLU B CA 1
ATOM 3066 C C . GLU B 1 125 ? 37.935 18.214 90.381 1.00 0.00 125 GLU B C 1
ATOM 3067 O O . GLU B 1 125 ? 36.777 17.978 90.037 1.00 0.00 125 GLU B O 1
ATOM 3073 N N . ASP B 1 126 ? 38.587 17.458 91.265 1.00 0.00 126 ASP B N 1
ATOM 3074 C CA . ASP B 1 126 ? 37.941 16.300 91.867 1.00 0.00 126 ASP B CA 1
ATOM 3075 C C . ASP B 1 126 ? 36.905 16.769 92.880 1.00 0.00 126 ASP B C 1
ATOM 3076 O O . ASP B 1 126 ? 35.810 16.200 92.984 1.00 0.00 126 ASP B O 1
ATOM 3081 N N . ALA B 1 127 ? 37.253 17.813 93.625 1.00 0.00 127 ALA B N 1
ATOM 3082 C CA . ALA B 1 127 ? 36.341 18.377 94.613 1.00 0.00 127 ALA B CA 1
ATOM 3083 C C . ALA B 1 127 ? 35.062 18.767 93.889 1.00 0.00 127 ALA B C 1
ATOM 3084 O O . ALA B 1 127 ? 33.955 18.588 94.406 1.00 0.00 127 ALA B O 1
ATOM 3086 N N . TYR B 1 128 ? 35.219 19.306 92.685 1.00 0.00 128 TYR B N 1
ATOM 3087 C CA . TYR B 1 128 ? 34.051 19.702 91.918 1.00 0.00 128 TYR B CA 1
ATOM 3088 C C . TYR B 1 128 ? 33.299 18.480 91.385 1.00 0.00 128 TYR B C 1
ATOM 3089 O O . TYR B 1 128 ? 32.079 18.392 91.521 1.00 0.00 128 TYR B O 1
ATOM 3098 N N . ALA B 1 129 ? 34.030 17.535 90.796 1.00 0.00 129 ALA B N 1
ATOM 3099 C CA . ALA B 1 129 ? 33.427 16.318 90.250 1.00 0.00 129 ALA B CA 1
ATOM 3100 C C . ALA B 1 129 ? 32.655 15.610 91.357 1.00 0.00 129 ALA B C 1
ATOM 3101 O O . ALA B 1 129 ? 31.528 15.139 91.153 1.00 0.00 129 ALA B O 1
ATOM 3103 N N . ALA B 1 130 ? 33.279 15.552 92.532 1.00 0.00 130 ALA B N 1
ATOM 3104 C CA . ALA B 1 130 ? 32.716 14.907 93.717 1.00 0.00 130 ALA B CA 1
ATOM 3105 C C . ALA B 1 130 ? 31.356 15.518 93.977 1.00 0.00 130 ALA B C 1
ATOM 3106 O O . ALA B 1 130 ? 30.313 14.844 93.962 1.00 0.00 130 ALA B O 1
ATOM 3108 N N . LEU B 1 131 ? 31.377 16.797 94.215 1.00 0.00 131 LEU B N 1
ATOM 3109 C CA . LEU B 1 131 ? 30.164 17.496 94.375 1.00 0.00 131 LEU B CA 1
ATOM 3110 C C . LEU B 1 131 ? 29.137 17.018 93.323 1.00 0.00 131 LEU B C 1
ATOM 3111 O O . LEU B 1 131 ? 28.079 16.485 93.689 1.00 0.00 131 LEU B O 1
ATOM 3116 N N . LYS B 1 132 ? 29.419 17.206 92.009 1.00 0.00 132 LYS B N 1
ATOM 3117 C CA . LYS B 1 132 ? 28.513 16.812 90.904 1.00 0.00 132 LYS B CA 1
ATOM 3118 C C . LYS B 1 132 ? 28.043 15.360 91.039 1.00 0.00 132 LYS B C 1
ATOM 3119 O O . LYS B 1 132 ? 26.832 15.096 90.920 1.00 0.00 132 LYS B O 1
ATOM 3125 N N . TRP B 1 133 ? 28.994 14.452 91.268 1.00 0.00 133 TRP B N 1
ATOM 3126 C CA . TRP B 1 133 ? 28.705 13.019 91.467 1.00 0.00 133 TRP B CA 1
ATOM 3127 C C . TRP B 1 133 ? 27.689 12.802 92.578 1.00 0.00 133 TRP B C 1
ATOM 3128 O O . TRP B 1 133 ? 26.752 12.011 92.454 1.00 0.00 133 TRP B O 1
ATOM 3139 N N . VAL B 1 134 ? 27.901 13.575 93.675 1.00 0.00 134 VAL B N 1
ATOM 3140 C CA . VAL B 1 134 ? 26.994 13.471 94.790 1.00 0.00 134 VAL B CA 1
ATOM 3141 C C . VAL B 1 134 ? 25.585 13.907 94.356 1.00 0.00 134 VAL B C 1
ATOM 3142 O O . VAL B 1 134 ? 24.650 13.248 94.794 1.00 0.00 134 VAL B O 1
ATOM 3146 N N . ALA B 1 135 ? 25.351 14.933 93.530 1.00 0.00 135 ALA B N 1
ATOM 3147 C CA . ALA B 1 135 ? 23.962 15.328 93.180 1.00 0.00 135 ALA B CA 1
ATOM 3148 C C . ALA B 1 135 ? 23.321 14.371 92.164 1.00 0.00 135 ALA B C 1
ATOM 3149 O O . ALA B 1 135 ? 22.166 13.988 92.302 1.00 0.00 135 ALA B O 1
ATOM 3151 N N . ASP B 1 136 ? 24.104 13.957 91.124 1.00 0.00 136 ASP B N 1
ATOM 3152 C CA . ASP B 1 136 ? 23.532 12.992 90.178 1.00 0.00 136 ASP B CA 1
ATOM 3153 C C . ASP B 1 136 ? 23.254 11.604 90.841 1.00 0.00 136 ASP B C 1
ATOM 3154 O O . ASP B 1 136 ? 22.359 10.911 90.368 1.00 0.00 136 ASP B O 1
ATOM 3159 N N . ARG B 1 137 ? 23.947 11.135 91.890 1.00 0.00 137 ARG B N 1
ATOM 3160 C CA . ARG B 1 137 ? 23.740 9.724 92.401 1.00 0.00 137 ARG B CA 1
ATOM 3161 C C . ARG B 1 137 ? 23.037 9.738 93.716 1.00 0.00 137 ARG B C 1
ATOM 3162 O O . ARG B 1 137 ? 23.214 8.889 94.600 1.00 0.00 137 ARG B O 1
ATOM 3170 N N . ALA B 1 138 ? 22.258 10.791 93.832 1.00 0.00 138 ALA B N 1
ATOM 3171 C CA . ALA B 1 138 ? 21.625 11.169 95.027 1.00 0.00 138 ALA B CA 1
ATOM 3172 C C . ALA B 1 138 ? 20.421 10.322 95.431 1.00 0.00 138 ALA B C 1
ATOM 3173 O O . ALA B 1 138 ? 20.167 10.124 96.624 1.00 0.00 138 ALA B O 1
ATOM 3175 N N . ASP B 1 139 ? 19.690 9.790 94.432 1.00 0.00 139 ASP B N 1
ATOM 3176 C CA . ASP B 1 139 ? 18.595 8.860 94.727 1.00 0.00 139 ASP B CA 1
ATOM 3177 C C . ASP B 1 139 ? 19.254 7.708 95.421 1.00 0.00 139 ASP B C 1
ATOM 3178 O O . ASP B 1 139 ? 18.859 7.312 96.515 1.00 0.00 139 ASP B O 1
ATOM 3183 N N . GLU B 1 140 ? 20.282 7.171 94.760 1.00 0.00 140 GLU B N 1
ATOM 3184 C CA . GLU B 1 140 ? 21.080 6.071 95.313 1.00 0.00 140 GLU B CA 1
ATOM 3185 C C . GLU B 1 140 ? 21.446 6.355 96.774 1.00 0.00 140 GLU B C 1
ATOM 3186 O O . GLU B 1 140 ? 21.026 5.642 97.683 1.00 0.00 140 GLU B O 1
ATOM 3192 N N . LEU B 1 141 ? 22.240 7.400 96.991 1.00 0.00 141 LEU B N 1
ATOM 3193 C CA . LEU B 1 141 ? 22.675 7.785 98.336 1.00 0.00 141 LEU B CA 1
ATOM 3194 C C . LEU B 1 141 ? 21.519 8.137 99.271 1.00 0.00 141 LEU B C 1
ATOM 3195 O O . LEU B 1 141 ? 21.728 8.307 100.477 1.00 0.00 141 LEU B O 1
ATOM 3200 N N . GLY B 1 142 ? 20.308 8.248 98.728 1.00 0.00 142 GLY B N 1
ATOM 3201 C CA . GLY B 1 142 ? 19.166 8.596 99.559 1.00 0.00 142 GLY B CA 1
ATOM 3202 C C . GLY B 1 142 ? 19.260 10.025 100.073 1.00 0.00 142 GLY B C 1
ATOM 3203 O O . GLY B 1 142 ? 18.858 10.330 101.202 1.00 0.00 142 GLY B O 1
ATOM 3204 N N . VAL B 1 143 ? 19.759 10.913 99.218 1.00 0.00 143 VAL B N 1
ATOM 3205 C CA . VAL B 1 143 ? 19.955 12.318 99.563 1.00 0.00 143 VAL B CA 1
ATOM 3206 C C . VAL B 1 143 ? 19.048 13.286 98.803 1.00 0.00 143 VAL B C 1
ATOM 3207 O O . VAL B 1 143 ? 18.679 13.042 97.649 1.00 0.00 143 VAL B O 1
ATOM 3211 N N . ASP B 1 144 ? 18.700 14.400 99.441 1.00 0.00 144 ASP B N 1
ATOM 3212 C CA . ASP B 1 144 ? 17.867 15.380 98.764 1.00 0.00 144 ASP B CA 1
ATOM 3213 C C . ASP B 1 144 ? 18.706 16.274 97.835 1.00 0.00 144 ASP B C 1
ATOM 3214 O O . ASP B 1 144 ? 19.564 17.040 98.270 1.00 0.00 144 ASP B O 1
ATOM 3219 N N . PRO B 1 145 ? 18.522 16.334 96.614 1.00 0.00 145 PRO B N 1
ATOM 3220 C CA . PRO B 1 145 ? 19.212 17.151 95.612 1.00 0.00 145 PRO B CA 1
ATOM 3221 C C . PRO B 1 145 ? 19.239 18.654 95.821 1.00 0.00 145 PRO B C 1
ATOM 3222 O O . PRO B 1 145 ? 20.255 19.290 95.576 1.00 0.00 145 PRO B O 1
ATOM 3226 N N . ASP B 1 146 ? 18.109 19.211 96.240 1.00 0.00 146 ASP B N 1
ATOM 3227 C CA . ASP B 1 146 ? 17.984 20.638 96.457 1.00 0.00 146 ASP B CA 1
ATOM 3228 C C . ASP B 1 146 ? 18.533 21.081 97.805 1.00 0.00 146 ASP B C 1
ATOM 3229 O O . ASP B 1 146 ? 18.391 22.247 98.194 1.00 0.00 146 ASP B O 1
ATOM 3234 N N . ARG B 1 147 ? 19.165 20.151 98.514 1.00 0.00 147 ARG B N 1
ATOM 3235 C CA . ARG B 1 147 ? 19.690 20.440 99.840 1.00 0.00 147 ARG B CA 1
ATOM 3236 C C . ARG B 1 147 ? 21.096 19.904 100.037 1.00 0.00 147 ARG B C 1
ATOM 3237 O O . ARG B 1 147 ? 21.285 18.909 100.732 1.00 0.00 147 ARG B O 1
ATOM 3245 N N . ILE B 1 148 ? 22.083 20.561 99.437 1.00 0.00 148 ILE B N 1
ATOM 3246 C CA . ILE B 1 148 ? 23.477 20.131 99.560 1.00 0.00 148 ILE B CA 1
ATOM 3247 C C . ILE B 1 148 ? 24.404 21.275 99.946 1.00 0.00 148 ILE B C 1
ATOM 3248 O O . ILE B 1 148 ? 24.270 22.386 99.433 1.00 0.00 148 ILE B O 1
ATOM 3253 N N . ALA B 1 149 ? 25.349 20.987 100.837 1.00 0.00 149 ALA B N 1
ATOM 3254 C CA . ALA B 1 149 ? 26.326 21.977 101.310 1.00 0.00 149 ALA B CA 1
ATOM 3255 C C . ALA B 1 149 ? 27.746 21.481 101.046 1.00 0.00 149 ALA B C 1
ATOM 3256 O O . ALA B 1 149 ? 27.957 20.322 100.697 1.00 0.00 149 ALA B O 1
ATOM 3258 N N . VAL B 1 150 ? 28.720 22.366 101.220 1.00 0.00 150 VAL B N 1
ATOM 3259 C CA . VAL B 1 150 ? 30.122 22.021 101.019 1.00 0.00 150 VAL B CA 1
ATOM 3260 C C . VAL B 1 150 ? 30.877 22.561 102.219 1.00 0.00 150 VAL B C 1
ATOM 3261 O O . VAL B 1 150 ? 30.721 23.724 102.584 1.00 0.00 150 VAL B O 1
ATOM 3265 N N . ALA B 1 151 ? 31.685 21.726 102.849 1.00 0.00 151 ALA B N 1
ATOM 3266 C CA . ALA B 1 151 ? 32.446 22.169 104.005 1.00 0.00 151 ALA B CA 1
ATOM 3267 C C . ALA B 1 151 ? 33.874 21.718 103.792 1.00 0.00 151 ALA B C 1
ATOM 3268 O O . ALA B 1 151 ? 34.135 20.876 102.931 1.00 0.00 151 ALA B O 1
ATOM 3270 N N . GLY B 1 152 ? 34.793 22.284 104.569 1.00 0.00 152 GLY B N 1
ATOM 3271 C CA . GLY B 1 152 ? 36.185 21.907 104.455 1.00 0.00 152 GLY B CA 1
ATOM 3272 C C . GLY B 1 152 ? 37.018 22.708 105.425 1.00 0.00 152 GLY B C 1
ATOM 3273 O O . GLY B 1 152 ? 36.633 23.821 105.790 1.00 0.00 152 GLY B O 1
ATOM 3274 N N . ASP B 1 153 ? 38.147 22.144 105.853 1.00 0.00 153 ASP B N 1
ATOM 3275 C CA . ASP B 1 153 ? 39.039 22.843 106.775 1.00 0.00 153 ASP B CA 1
ATOM 3276 C C . ASP B 1 153 ? 40.380 23.139 106.097 1.00 0.00 153 ASP B C 1
ATOM 3277 O O . ASP B 1 153 ? 40.883 22.318 105.335 1.00 0.00 153 ASP B O 1
ATOM 3282 N N . SER B 1 154 ? 41.102 24.234 106.411 1.00 0.00 154 SER B N 1
ATOM 3283 C CA . SER B 1 154 ? 42.389 24.618 105.820 1.00 0.00 154 SER B CA 1
ATOM 3284 C C . SER B 1 154 ? 42.341 24.467 104.288 1.00 0.00 154 SER B C 1
ATOM 3285 O O . SER B 1 154 ? 41.452 25.033 103.641 1.00 0.00 154 SER B O 1
ATOM 3288 N N . ALA B 1 155 ? 43.118 23.793 10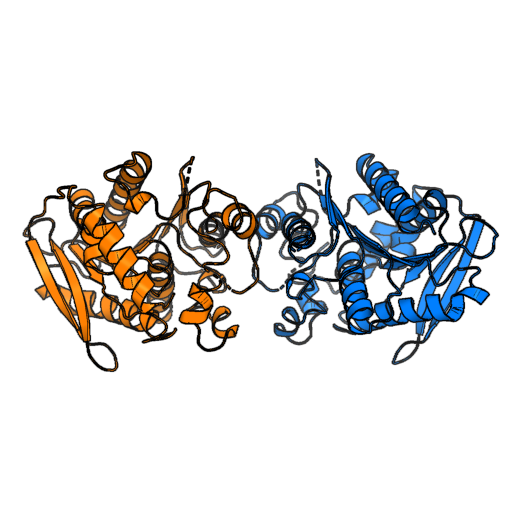3.659 1.00 0.00 155 ALA B N 1
ATOM 3289 C CA . ALA B 1 155 ? 43.152 23.586 102.211 1.00 0.00 155 ALA B CA 1
ATOM 3290 C C . ALA B 1 155 ? 41.804 23.052 101.752 1.00 0.00 155 ALA B C 1
ATOM 3291 O O . ALA B 1 155 ? 41.429 23.167 100.583 1.00 0.00 155 ALA B O 1
ATOM 3293 N N . GLY B 1 156 ? 41.087 22.442 102.684 1.00 0.00 156 GLY B N 1
ATOM 3294 C CA . GLY B 1 156 ? 39.782 21.906 102.362 1.00 0.00 156 GLY B CA 1
ATOM 3295 C C . GLY B 1 156 ? 38.772 23.031 102.271 1.00 0.00 156 GLY B C 1
ATOM 3296 O O . GLY B 1 156 ? 37.837 22.966 101.476 1.00 0.00 156 GLY B O 1
ATOM 3297 N N . GLY B 1 157 ? 38.959 24.065 103.090 1.00 0.00 157 GLY B N 1
ATOM 3298 C CA . GLY B 1 157 ? 38.047 25.199 103.080 1.00 0.00 157 GLY B CA 1
ATOM 3299 C C . GLY B 1 157 ? 38.175 25.906 101.758 1.00 0.00 157 GLY B C 1
ATOM 3300 O O . GLY B 1 157 ? 37.202 26.399 101.184 1.00 0.00 157 GLY B O 1
ATOM 3301 N N . ASN B 1 158 ? 39.423 25.951 101.285 1.00 0.00 158 ASN B N 1
ATOM 3302 C CA . ASN B 1 158 ? 39.781 26.558 100.003 1.00 0.00 158 ASN B CA 1
ATOM 3303 C C . ASN B 1 158 ? 38.974 25.855 98.924 1.00 0.00 158 ASN B C 1
ATOM 3304 O O . ASN B 1 158 ? 38.232 26.497 98.179 1.00 0.00 158 ASN B O 1
ATOM 3309 N N . LEU B 1 159 ? 39.124 24.532 98.857 1.00 0.00 159 LEU B N 1
ATOM 3310 C CA . LEU B 1 159 ? 38.410 23.706 97.893 1.00 0.00 159 LEU B CA 1
ATOM 3311 C C . LEU B 1 159 ? 36.895 23.906 98.027 1.00 0.00 159 LEU B C 1
ATOM 3312 O O . LEU B 1 159 ? 36.183 23.974 97.030 1.00 0.00 159 LEU B O 1
ATOM 3317 N N . ALA B 1 160 ? 36.408 23.989 99.259 1.00 0.00 160 ALA B N 1
ATOM 3318 C CA . ALA B 1 160 ? 34.989 24.194 99.484 1.00 0.00 160 ALA B CA 1
ATOM 3319 C C . ALA B 1 160 ? 34.582 25.528 98.876 1.00 0.00 160 ALA B C 1
ATOM 3320 O O . ALA B 1 160 ? 33.547 25.628 98.239 1.00 0.00 160 ALA B O 1
ATOM 3322 N N . ALA B 1 161 ? 35.493 26.608 99.072 1.00 0.00 161 ALA B N 1
ATOM 3323 C CA . ALA B 1 161 ? 35.217 27.943 98.539 1.00 0.00 161 ALA B CA 1
ATOM 3324 C C . ALA B 1 161 ? 35.281 27.954 97.020 1.00 0.00 161 ALA B C 1
ATOM 3325 O O . ALA B 1 161 ? 34.385 28.471 96.349 1.00 0.00 161 ALA B O 1
ATOM 3327 N N . VAL B 1 162 ? 36.375 27.325 96.498 1.00 0.00 162 VAL B N 1
ATOM 3328 C CA . VAL B 1 162 ? 36.457 27.291 95.046 1.00 0.00 162 VAL B CA 1
ATOM 3329 C C . VAL B 1 162 ? 35.295 26.500 94.487 1.00 0.00 162 VAL B C 1
ATOM 3330 O O . VAL B 1 162 ? 34.773 26.834 93.437 1.00 0.00 162 VAL B O 1
ATOM 3334 N N . VAL B 1 163 ? 34.985 25.362 95.076 1.00 0.00 163 VAL B N 1
ATOM 3335 C CA . VAL B 1 163 ? 33.926 24.554 94.507 1.00 0.00 163 VAL B CA 1
ATOM 3336 C C . VAL B 1 163 ? 32.662 25.399 94.429 1.00 0.00 163 VAL B C 1
ATOM 3337 O O . VAL B 1 163 ? 31.903 25.314 93.467 1.00 0.00 163 VAL B O 1
ATOM 3341 N N . SER B 1 164 ? 32.467 26.194 95.475 1.00 0.00 164 SER B N 1
ATOM 3342 C CA . SER B 1 164 ? 31.309 27.071 95.473 1.00 0.00 164 SER B CA 1
ATOM 3343 C C . SER B 1 164 ? 31.439 28.092 94.337 1.00 0.00 164 SER B C 1
ATOM 3344 O O . SER B 1 164 ? 30.426 28.668 93.924 1.00 0.00 164 SER B O 1
ATOM 3347 N N . ILE B 1 165 ? 32.605 28.379 93.838 1.00 0.00 165 ILE B N 1
ATOM 3348 C CA . ILE B 1 165 ? 32.530 29.391 92.800 1.00 0.00 165 ILE B CA 1
ATOM 3349 C C . ILE B 1 165 ? 32.302 28.742 91.443 1.00 0.00 165 ILE B C 1
ATOM 3350 O O . ILE B 1 165 ? 31.876 29.387 90.474 1.00 0.00 165 ILE B O 1
ATOM 3355 N N . LEU B 1 166 ? 32.646 27.483 91.381 1.00 0.00 166 LEU B N 1
ATOM 3356 C CA . LEU B 1 166 ? 32.478 26.730 90.154 1.00 0.00 166 LEU B CA 1
ATOM 3357 C C . LEU B 1 166 ? 30.994 26.480 89.994 1.00 0.00 166 LEU B C 1
ATOM 3358 O O . LEU B 1 166 ? 30.451 26.591 88.889 1.00 0.00 166 LEU B O 1
ATOM 3363 N N . ASP B 1 167 ? 30.330 26.150 91.106 1.00 0.00 167 ASP B N 1
ATOM 3364 C CA . ASP B 1 167 ? 28.901 25.929 91.045 1.00 0.00 167 ASP B CA 1
ATOM 3365 C C . ASP B 1 167 ? 28.223 27.233 90.631 1.00 0.00 167 ASP B C 1
ATOM 3366 O O . ASP B 1 167 ? 27.274 27.232 89.856 1.00 0.00 167 ASP B O 1
ATOM 3371 N N . ARG B 1 168 ? 28.714 28.355 91.142 1.00 0.00 168 ARG B N 1
ATOM 3372 C CA . ARG B 1 168 ? 28.107 29.614 90.756 1.00 0.00 168 ARG B CA 1
ATOM 3373 C C . ARG B 1 168 ? 28.275 29.773 89.249 1.00 0.00 168 ARG B C 1
ATOM 3374 O O . ARG B 1 168 ? 27.292 29.756 88.521 1.00 0.00 168 ARG B O 1
ATOM 3382 N N . ASN B 1 169 ? 29.512 29.934 88.782 1.00 0.00 169 ASN B N 1
ATOM 3383 C CA . ASN B 1 169 ? 29.777 30.112 87.352 1.00 0.00 169 ASN B CA 1
ATOM 3384 C C . ASN B 1 169 ? 28.994 29.135 86.456 1.00 0.00 169 ASN B C 1
ATOM 3385 O O . ASN B 1 169 ? 28.370 29.541 85.484 1.00 0.00 169 ASN B O 1
ATOM 3390 N N . SER B 1 170 ? 29.019 27.822 86.815 1.00 0.00 170 SER B N 1
ATOM 3391 C CA . SER B 1 170 ? 28.296 26.797 86.103 1.00 0.00 170 SER B CA 1
ATOM 3392 C C . SER B 1 170 ? 26.783 27.102 86.082 1.00 0.00 170 SER B C 1
ATOM 3393 O O . SER B 1 170 ? 26.129 26.784 85.104 1.00 0.00 170 SER B O 1
ATOM 3396 N N . GLY B 1 171 ? 26.211 27.713 87.147 1.00 0.00 171 GLY B N 1
ATOM 3397 C CA . GLY B 1 171 ? 24.787 28.048 87.166 1.00 0.00 171 GLY B CA 1
ATOM 3398 C C . GLY B 1 171 ? 23.895 26.877 87.553 1.00 0.00 171 GLY B C 1
ATOM 3399 O O . GLY B 1 171 ? 22.671 26.984 87.477 1.00 0.00 171 GLY B O 1
ATOM 3400 N N . GLU B 1 172 ? 24.485 25.767 87.981 1.00 0.00 172 GLU B N 1
ATOM 3401 C CA . GLU B 1 172 ? 23.705 24.587 88.364 1.00 0.00 172 GLU B CA 1
ATOM 3402 C C . GLU B 1 172 ? 23.078 24.664 89.770 1.00 0.00 172 GLU B C 1
ATOM 3403 O O . GLU B 1 172 ? 22.215 23.868 90.114 1.00 0.00 172 GLU B O 1
ATOM 3409 N N . LYS B 1 173 ? 23.521 25.629 90.570 1.00 0.00 173 LYS B N 1
ATOM 3410 C CA . LYS B 1 173 ? 23.013 25.854 91.928 1.00 0.00 173 LYS B CA 1
ATOM 3411 C C . LYS B 1 173 ? 22.961 24.646 92.864 1.00 0.00 173 LYS B C 1
ATOM 3412 O O . LYS B 1 173 ? 22.009 24.470 93.630 1.00 0.00 173 LYS B O 1
ATOM 3418 N N . LEU B 1 174 ? 24.009 23.837 92.826 1.00 0.00 174 LEU B N 1
ATOM 3419 C CA . LEU B 1 174 ? 24.087 22.648 93.657 1.00 0.00 174 LEU B CA 1
ATOM 3420 C C . LEU B 1 174 ? 24.423 22.950 95.118 1.00 0.00 174 LEU B C 1
ATOM 3421 O O . LEU B 1 174 ? 23.982 22.234 96.023 1.00 0.00 174 LEU B O 1
ATOM 3426 N N . VAL B 1 175 ? 25.169 24.061 95.299 1.00 0.00 175 VAL B N 1
ATOM 3427 C CA . VAL B 1 175 ? 25.585 24.451 96.643 1.00 0.00 175 VAL B CA 1
ATOM 3428 C C . VAL B 1 175 ? 24.624 25.454 97.295 1.00 0.00 175 VAL B C 1
ATOM 3429 O O . VAL B 1 175 ? 24.415 26.552 96.780 1.00 0.00 175 VAL B O 1
ATOM 3433 N N . LYS B 1 176 ? 24.076 25.022 98.474 1.00 0.00 176 LYS B N 1
ATOM 3434 C CA . LYS B 1 176 ? 23.133 25.893 99.167 1.00 0.00 176 LYS B CA 1
ATOM 3435 C C . LYS B 1 176 ? 23.736 26.581 100.382 1.00 0.00 176 LYS B C 1
ATOM 3436 O O . LYS B 1 176 ? 23.192 27.561 100.891 1.00 0.00 176 LYS B O 1
ATOM 3442 N N . LYS B 1 177 ? 24.871 26.075 100.847 1.00 0.00 177 LYS B N 1
ATOM 3443 C CA . LYS B 1 177 ? 25.517 26.654 102.014 1.00 0.00 177 LYS B CA 1
ATOM 3444 C C . LYS B 1 177 ? 26.979 26.241 102.041 1.00 0.00 177 LYS B C 1
ATOM 3445 O O . LYS B 1 177 ? 27.354 25.215 101.477 1.00 0.00 177 LYS B O 1
ATOM 3451 N N . GLN B 1 178 ? 27.821 27.051 102.663 1.00 0.00 178 GLN B N 1
ATOM 3452 C CA . GLN B 1 178 ? 29.203 26.654 102.749 1.00 0.00 178 GLN B CA 1
ATOM 3453 C C . GLN B 1 178 ? 29.765 26.874 104.139 1.00 0.00 178 GLN B C 1
ATOM 3454 O O . GLN B 1 178 ? 29.444 27.863 104.791 1.00 0.00 178 GLN B O 1
ATOM 3460 N N . VAL B 1 179 ? 30.606 25.950 104.583 1.00 0.00 179 VAL B N 1
ATOM 3461 C CA . VAL B 1 179 ? 31.224 26.107 105.885 1.00 0.00 179 VAL B CA 1
ATOM 3462 C C . VAL B 1 179 ? 32.737 26.089 105.683 1.00 0.00 179 VAL B C 1
ATOM 3463 O O . VAL B 1 179 ? 33.341 25.043 105.490 1.00 0.00 179 VAL B O 1
ATOM 3467 N N . LEU B 1 180 ? 33.334 27.272 105.684 1.00 0.00 180 LEU B N 1
ATOM 3468 C CA . LEU B 1 180 ? 34.772 27.427 105.576 1.00 0.00 180 LEU B CA 1
ATOM 3469 C C . LEU B 1 180 ? 35.363 27.464 107.024 1.00 0.00 180 LEU B C 1
ATOM 3470 O O . LEU B 1 180 ? 35.191 28.439 107.760 1.00 0.00 180 LEU B O 1
ATOM 3475 N N . ILE B 1 181 ? 36.039 26.367 107.371 1.00 0.00 181 ILE B N 1
ATOM 3476 C CA . ILE B 1 181 ? 36.770 26.177 108.652 1.00 0.00 181 ILE B CA 1
ATOM 3477 C C . ILE B 1 181 ? 38.212 26.497 108.336 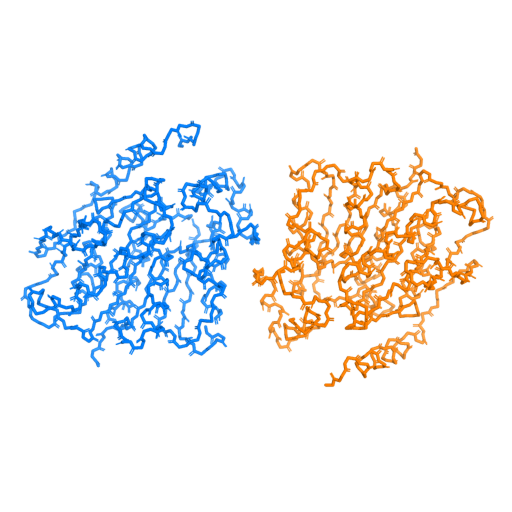1.00 0.00 181 ILE B C 1
ATOM 3478 O O . ILE B 1 181 ? 38.868 25.769 107.586 1.00 0.00 181 ILE B O 1
ATOM 3483 N N . TYR B 1 182 ? 38.740 27.569 108.916 1.00 0.00 182 TYR B N 1
ATOM 3484 C CA . TYR B 1 182 ? 40.110 28.055 108.652 1.00 0.00 182 TYR B CA 1
ATOM 3485 C C . TYR B 1 182 ? 40.650 27.855 107.229 1.00 0.00 182 TYR B C 1
ATOM 3486 O O . TYR B 1 182 ? 41.683 27.203 107.025 1.00 0.00 182 TYR B O 1
ATOM 3495 N N . PRO B 1 183 ? 39.954 28.465 106.253 1.00 0.00 183 PRO B N 1
ATOM 3496 C CA . PRO B 1 183 ? 40.329 28.405 104.866 1.00 0.00 183 PRO B CA 1
ATOM 3497 C C . PRO B 1 183 ? 41.561 29.249 104.585 1.00 0.00 183 PRO B C 1
ATOM 3498 O O . PRO B 1 183 ? 41.744 30.318 105.152 1.00 0.00 183 PRO B O 1
ATOM 3502 N N . VAL B 1 184 ? 42.383 28.740 103.687 1.00 0.00 184 VAL B N 1
ATOM 3503 C CA . VAL B 1 184 ? 43.439 29.474 103.124 1.00 0.00 184 VAL B CA 1
ATOM 3504 C C . VAL B 1 184 ? 42.785 30.012 101.850 1.00 0.00 184 VAL B C 1
ATOM 3505 O O . VAL B 1 184 ? 42.404 29.223 100.983 1.00 0.00 184 VAL B O 1
ATOM 3509 N N . VAL B 1 185 ? 42.668 31.314 101.714 1.00 0.00 185 VAL B N 1
ATOM 3510 C CA . VAL B 1 185 ? 42.019 31.846 100.500 1.00 0.00 185 VAL B CA 1
ATOM 3511 C C . VAL B 1 185 ? 42.957 32.675 99.637 1.00 0.00 185 VAL B C 1
ATOM 3512 O O . VAL B 1 185 ? 42.597 33.105 98.539 1.00 0.00 185 VAL B O 1
ATOM 3516 N N . ASN B 1 186 ? 44.165 32.897 100.134 1.00 0.00 186 ASN B N 1
ATOM 3517 C CA . ASN B 1 186 ? 45.158 33.668 99.394 1.00 0.00 186 ASN B CA 1
ATOM 3518 C C . ASN B 1 186 ? 46.468 32.868 99.286 1.00 0.00 186 ASN B C 1
ATOM 3519 O O . ASN B 1 186 ? 47.170 32.708 100.274 1.00 0.00 186 ASN B O 1
ATOM 3532 N N . THR B 1 188 ? 48.824 33.773 97.143 1.00 0.00 188 THR B N 1
ATOM 3533 C CA . THR B 1 188 ? 49.794 34.689 96.510 1.00 0.00 188 THR B CA 1
ATOM 3534 C C . THR B 1 188 ? 50.992 34.906 97.426 1.00 0.00 188 THR B C 1
ATOM 3535 O O . THR B 1 188 ? 51.271 34.091 98.322 1.00 0.00 188 THR B O 1
ATOM 3539 N N . GLY B 1 189 ? 51.711 36.002 97.169 1.00 0.00 189 GLY B N 1
ATOM 3540 C CA . GLY B 1 189 ? 52.881 36.341 97.932 1.00 0.00 189 GLY B CA 1
ATOM 3541 C C . GLY B 1 189 ? 52.636 37.614 98.715 1.00 0.00 189 GLY B C 1
ATOM 3542 O O . GLY B 1 189 ? 53.525 38.115 99.401 1.00 0.00 189 GLY B O 1
ATOM 3543 N N . VAL B 1 190 ? 51.442 38.101 98.585 1.00 0.00 190 VAL B N 1
ATOM 3544 C CA . VAL B 1 190 ? 51.059 39.271 99.330 1.00 0.00 190 VAL B CA 1
ATOM 3545 C C . VAL B 1 190 ? 50.550 38.793 100.675 1.00 0.00 190 VAL B C 1
ATOM 3546 O O . VAL B 1 190 ? 49.378 38.399 100.819 1.00 0.00 190 VAL B O 1
ATOM 3550 N N . PRO B 1 191 ? 51.425 38.834 101.676 1.00 0.00 191 PRO B N 1
ATOM 3551 C CA . PRO B 1 191 ? 51.131 38.409 103.037 1.00 0.00 191 PRO B CA 1
ATOM 3552 C C . PRO B 1 191 ? 50.089 39.264 103.739 1.00 0.00 191 PRO B C 1
ATOM 3553 O O . PRO B 1 191 ? 49.740 40.358 103.291 1.00 0.00 191 PRO B O 1
ATOM 3557 N N . THR B 1 192 ? 49.605 38.670 104.763 1.00 0.00 192 THR B N 1
ATOM 3558 C CA . THR B 1 192 ? 48.621 39.296 105.613 1.00 0.00 192 THR B CA 1
ATOM 3559 C C . THR B 1 192 ? 49.381 39.697 106.899 1.00 0.00 192 THR B C 1
ATOM 3560 O O . THR B 1 192 ? 50.494 39.233 107.097 1.00 0.00 192 THR B O 1
ATOM 3564 N N . ALA B 1 193 ? 48.822 40.601 107.855 1.00 0.00 193 ALA B N 1
ATOM 3565 C CA . ALA B 1 193 ? 49.546 40.901 109.085 1.00 0.00 193 ALA B CA 1
ATOM 3566 C C . ALA B 1 193 ? 49.501 39.659 109.984 1.00 0.00 193 ALA B C 1
ATOM 3567 O O . ALA B 1 193 ? 50.497 39.319 110.634 1.00 0.00 193 ALA B O 1
ATOM 3569 N N . SER B 1 194 ? 48.364 38.962 110.014 1.00 0.00 194 SER B N 1
ATOM 3570 C CA . SER B 1 194 ? 48.266 37.754 110.839 1.00 0.00 194 SER B CA 1
ATOM 3571 C C . SER B 1 194 ? 49.065 36.600 110.207 1.00 0.00 194 SER B C 1
ATOM 3572 O O . SER B 1 194 ? 49.540 35.710 110.908 1.00 0.00 194 SER B O 1
ATOM 3575 N N . LEU B 1 195 ? 49.169 36.725 109.004 1.00 0.00 195 LEU B N 1
ATOM 3576 C CA . LEU B 1 195 ? 49.931 35.690 108.325 1.00 0.00 195 LEU B CA 1
ATOM 3577 C C . LEU B 1 195 ? 51.351 35.712 108.881 1.00 0.00 195 LEU B C 1
ATOM 3578 O O . LEU B 1 195 ? 51.918 34.690 109.247 1.00 0.00 195 LEU B O 1
ATOM 3583 N N . VAL B 1 196 ? 51.954 36.868 108.825 1.00 0.00 196 VAL B N 1
ATOM 3584 C CA . VAL B 1 196 ? 53.310 37.050 109.268 1.00 0.00 196 VAL B CA 1
ATOM 3585 C C . VAL B 1 196 ? 53.405 36.871 110.764 1.00 0.00 196 VAL B C 1
ATOM 3586 O O . VAL B 1 196 ? 54.275 36.172 111.277 1.00 0.00 196 VAL B O 1
ATOM 3590 N N . GLU B 1 197 ? 52.490 37.506 111.489 1.00 0.00 197 GLU B N 1
ATOM 3591 C CA . GLU B 1 197 ? 52.491 37.447 112.950 1.00 0.00 197 GLU B CA 1
ATOM 3592 C C . GLU B 1 197 ? 52.472 36.026 113.553 1.00 0.00 197 GLU B C 1
ATOM 3593 O O . GLU B 1 197 ? 53.277 35.698 114.436 1.00 0.00 197 GLU B O 1
ATOM 3599 N N . PHE B 1 198 ? 51.556 35.192 113.078 1.00 0.00 198 PHE B N 1
ATOM 3600 C CA . PHE B 1 198 ? 51.373 33.844 113.608 1.00 0.00 198 PHE B CA 1
ATOM 3601 C C . PHE B 1 198 ? 52.130 32.832 112.769 1.00 0.00 198 PHE B C 1
ATOM 3602 O O . PHE B 1 198 ? 52.145 31.627 113.076 1.00 0.00 198 PHE B O 1
ATOM 3610 N N . GLY B 1 199 ? 52.750 33.326 111.716 1.00 0.00 199 GLY B N 1
ATOM 3611 C CA . GLY B 1 199 ? 53.534 32.421 110.871 1.00 0.00 199 GLY B CA 1
ATOM 3612 C C . GLY B 1 199 ? 54.932 32.309 111.349 1.00 0.00 199 GLY B C 1
ATOM 3613 O O . GLY B 1 199 ? 55.670 31.374 111.020 1.00 0.00 199 GLY B O 1
ATOM 3614 N N . VAL B 1 200 ? 55.295 33.278 112.137 1.00 0.00 200 VAL B N 1
ATOM 3615 C CA . VAL B 1 200 ? 56.647 33.385 112.588 1.00 0.00 200 VAL B CA 1
ATOM 3616 C C . VAL B 1 200 ? 56.828 33.107 114.069 1.00 0.00 200 VAL B C 1
ATOM 3617 O O . VAL B 1 200 ? 57.940 32.827 114.532 1.00 0.00 200 VAL B O 1
ATOM 3621 N N . ALA B 1 201 ? 55.766 33.233 114.761 1.00 0.00 201 ALA B N 1
ATOM 3622 C CA . ALA B 1 201 ? 55.922 33.093 116.183 1.00 0.00 201 ALA B CA 1
ATOM 3623 C C . ALA B 1 201 ? 56.583 31.809 116.611 1.00 0.00 201 ALA B C 1
ATOM 3624 O O . ALA B 1 201 ? 56.699 30.869 115.841 1.00 0.00 201 ALA B O 1
ATOM 3626 N N . GLU B 1 202 ? 57.000 31.778 117.896 1.00 0.00 202 GLU B N 1
ATOM 3627 C CA . GLU B 1 202 ? 57.687 30.608 118.480 1.00 0.00 202 GLU B CA 1
ATOM 3628 C C . GLU B 1 202 ? 56.678 29.595 119.059 1.00 0.00 202 GLU B C 1
ATOM 3629 O O . GLU B 1 202 ? 57.084 28.683 119.782 1.00 0.00 202 GLU B O 1
ATOM 3635 N N . THR B 1 203 ? 55.439 29.744 118.713 1.00 0.00 203 THR B N 1
ATOM 3636 C CA . THR B 1 203 ? 54.409 28.809 119.132 1.00 0.00 203 THR B CA 1
ATOM 3637 C C . THR B 1 203 ? 53.371 28.693 118.054 1.00 0.00 203 THR B C 1
ATOM 3638 O O . THR B 1 203 ? 52.189 28.776 118.330 1.00 0.00 203 THR B O 1
ATOM 3642 N N . THR B 1 204 ? 53.325 28.906 117.014 1.00 0.00 204 THR B N 1
ATOM 3643 C CA . THR B 1 204 ? 52.514 28.340 115.958 1.00 0.00 204 THR B CA 1
ATOM 3644 C C . THR B 1 204 ? 52.898 26.901 115.676 1.00 0.00 204 THR B C 1
ATOM 3645 O O . THR B 1 204 ? 54.044 26.496 115.864 1.00 0.00 204 THR B O 1
ATOM 3649 N N . SER B 1 205 ? 51.699 26.464 115.112 1.00 0.00 205 SER B N 1
ATOM 3650 C CA . SER B 1 205 ? 51.129 25.263 114.464 1.00 0.00 205 SER B CA 1
ATOM 3651 C C . SER B 1 205 ? 50.985 25.392 112.938 1.00 0.00 205 SER B C 1
ATOM 3652 O O . SER B 1 205 ? 50.454 24.479 112.289 1.00 0.00 205 SER B O 1
ATOM 3655 N N . LEU B 1 206 ? 51.468 26.477 112.346 1.00 0.00 206 LEU B N 1
ATOM 3656 C CA . LEU B 1 206 ? 51.421 26.652 110.894 1.00 0.00 206 LEU B CA 1
ATOM 3657 C C . LEU B 1 206 ? 52.597 27.513 110.451 1.00 0.00 206 LEU B C 1
ATOM 3658 O O . LEU B 1 206 ? 52.403 28.612 109.928 1.00 0.00 206 LEU B O 1
ATOM 3663 N N . PRO B 1 207 ? 53.831 27.022 110.643 1.00 0.00 207 PRO B N 1
ATOM 3664 C CA . PRO B 1 207 ? 55.048 27.754 110.297 1.00 0.00 207 PRO B CA 1
ATOM 3665 C C . PRO B 1 207 ? 54.976 28.396 108.937 1.00 0.00 207 PRO B C 1
ATOM 3666 O O . PRO B 1 207 ? 54.462 27.807 107.996 1.00 0.00 207 PRO B O 1
ATOM 3670 N N . ILE B 1 208 ? 55.522 29.624 108.820 1.00 0.00 208 ILE B N 1
ATOM 3671 C CA . ILE B 1 208 ? 55.484 30.276 107.548 1.00 0.00 208 ILE B CA 1
ATOM 3672 C C . ILE B 1 208 ? 56.333 29.526 106.560 1.00 0.00 208 ILE B C 1
ATOM 3673 O O . ILE B 1 208 ? 56.062 29.569 105.366 1.00 0.00 208 ILE B O 1
ATOM 3678 N N . GLU B 1 209 ? 57.338 28.836 107.000 1.00 0.00 209 GLU B N 1
ATOM 3679 C CA . GLU B 1 209 ? 58.180 28.086 106.109 1.00 0.00 209 GLU B CA 1
ATOM 3680 C C . GLU B 1 209 ? 57.429 26.906 105.484 1.00 0.00 209 GLU B C 1
ATOM 3681 O O . GLU B 1 209 ? 57.647 26.527 104.323 1.00 0.00 209 GLU B O 1
ATOM 3687 N N . LEU B 1 210 ? 56.539 26.366 106.263 1.00 0.00 210 LEU B N 1
ATOM 3688 C CA . LEU B 1 210 ? 55.766 25.245 105.816 1.00 0.00 210 LEU B CA 1
ATOM 3689 C C . LEU B 1 210 ? 54.671 25.646 104.823 1.00 0.00 210 LEU B C 1
ATOM 3690 O O . LEU B 1 210 ? 54.301 24.858 103.948 1.00 0.00 210 LEU B O 1
ATOM 3703 N N . VAL B 1 212 ? 54.802 28.364 102.664 1.00 0.00 212 VAL B N 1
ATOM 3704 C CA . VAL B 1 212 ? 55.582 28.635 101.460 1.00 0.00 212 VAL B CA 1
ATOM 3705 C C . VAL B 1 212 ? 55.897 27.262 100.774 1.00 0.00 212 VAL B C 1
ATOM 3706 O O . VAL B 1 212 ? 55.926 27.188 99.544 1.00 0.00 212 VAL B O 1
ATOM 3710 N N . TRP B 1 213 ? 56.148 26.165 101.593 1.00 0.00 213 TRP B N 1
ATOM 3711 C CA . TRP B 1 213 ? 56.411 24.782 101.121 1.00 0.00 213 TRP B CA 1
ATOM 3712 C C . TRP B 1 213 ? 55.185 24.217 100.431 1.00 0.00 213 TRP B C 1
ATOM 3713 O O . TRP B 1 213 ? 55.239 23.770 99.273 1.00 0.00 213 TRP B O 1
ATOM 3724 N N . PHE B 1 214 ? 54.061 24.229 101.147 1.00 0.00 214 PHE B N 1
ATOM 3725 C CA . PHE B 1 214 ? 52.798 23.777 100.579 1.00 0.00 214 PHE B CA 1
ATOM 3726 C C . PHE B 1 214 ? 52.705 24.380 99.176 1.00 0.00 214 PHE B C 1
ATOM 3727 O O . PHE B 1 214 ? 52.630 23.657 98.179 1.00 0.00 214 PHE B O 1
ATOM 3735 N N . GLY B 1 215 ? 52.727 25.711 99.118 1.00 0.00 215 GLY B N 1
ATOM 3736 C CA . GLY B 1 215 ? 52.642 26.423 97.853 1.00 0.00 215 GLY B CA 1
ATOM 3737 C C . GLY B 1 215 ? 53.492 25.841 96.740 1.00 0.00 215 GLY B C 1
ATOM 3738 O O . GLY B 1 215 ? 53.013 25.620 95.619 1.00 0.00 215 GLY B O 1
ATOM 3739 N N . ARG B 1 216 ? 54.756 25.575 97.046 1.00 0.00 216 ARG B N 1
ATOM 3740 C CA . ARG B 1 216 ? 55.669 25.024 96.055 1.00 0.00 216 ARG B CA 1
ATOM 3741 C C . ARG B 1 216 ? 55.267 23.634 95.587 1.00 0.00 216 ARG B C 1
ATOM 3742 O O . ARG B 1 216 ? 55.285 23.345 94.396 1.00 0.00 216 ARG B O 1
ATOM 3750 N N . GLN B 1 217 ? 54.893 22.772 96.518 1.00 0.00 217 GLN B N 1
ATOM 3751 C CA . GLN B 1 217 ? 54.512 21.415 96.148 1.00 0.00 217 GLN B CA 1
ATOM 3752 C C . GLN B 1 217 ? 53.208 21.334 95.342 1.00 0.00 217 GLN B C 1
ATOM 3753 O O . GLN B 1 217 ? 52.966 20.371 94.616 1.00 0.00 217 GLN B O 1
ATOM 3759 N N . TYR B 1 218 ? 52.386 22.368 95.446 1.00 0.00 218 TYR B N 1
ATOM 3760 C CA . TYR B 1 218 ? 51.072 22.380 94.810 1.00 0.00 218 TYR B CA 1
ATOM 3761 C C . TYR B 1 218 ? 50.929 23.146 93.509 1.00 0.00 218 TYR B C 1
ATOM 3762 O O . TYR B 1 218 ? 50.301 22.666 92.561 1.00 0.00 218 TYR B O 1
ATOM 3771 N N . LEU B 1 219 ? 51.454 24.341 93.467 1.00 0.00 219 LEU B N 1
ATOM 3772 C CA . LEU B 1 219 ? 51.405 25.143 92.264 1.00 0.00 219 LEU B CA 1
ATOM 3773 C C . LEU B 1 219 ? 52.603 24.766 91.390 1.00 0.00 219 LEU B C 1
ATOM 3774 O O . LEU B 1 219 ? 53.720 24.603 91.878 1.00 0.00 219 LEU B O 1
ATOM 3779 N N . LYS B 1 220 ? 52.370 24.614 90.086 1.00 0.00 220 LYS B N 1
ATOM 3780 C CA . LYS B 1 220 ? 53.400 24.350 89.126 1.00 0.00 220 LYS B CA 1
ATOM 3781 C C . LYS B 1 220 ? 54.299 25.579 89.091 1.00 0.00 220 LYS B C 1
ATOM 3782 O O . LYS B 1 220 ? 55.411 25.601 89.626 1.00 0.00 220 LYS B O 1
ATOM 3788 N N . ARG B 1 221 ? 53.783 26.574 88.404 1.00 0.00 221 ARG B N 1
ATOM 3789 C CA . ARG B 1 221 ? 54.373 27.904 88.271 1.00 0.00 221 ARG B CA 1
ATOM 3790 C C . ARG B 1 221 ? 53.752 28.711 89.384 1.00 0.00 221 ARG B C 1
ATOM 3791 O O . ARG B 1 221 ? 52.694 28.327 89.890 1.00 0.00 221 ARG B O 1
ATOM 3799 N N . PRO B 1 222 ? 54.317 29.851 89.834 1.00 0.00 222 PRO B N 1
ATOM 3800 C CA . PRO B 1 222 ? 53.677 30.523 91.012 1.00 0.00 222 PRO B CA 1
ATOM 3801 C C . PRO B 1 222 ? 52.657 31.660 90.723 1.00 0.00 222 PRO B C 1
ATOM 3802 O O . PRO B 1 222 ? 52.145 32.242 91.690 1.00 0.00 222 PRO B O 1
ATOM 3806 N N . GLU B 1 223 ? 52.353 31.993 89.434 1.00 0.00 223 GLU B N 1
ATOM 3807 C CA . GLU B 1 223 ? 51.329 32.993 89.164 1.00 0.00 223 GLU B CA 1
ATOM 3808 C C . GLU B 1 223 ? 49.987 32.269 89.154 1.00 0.00 223 GLU B C 1
ATOM 3809 O O . GLU B 1 223 ? 48.930 32.875 89.102 1.00 0.00 223 GLU B O 1
ATOM 3815 N N . GLU B 1 224 ? 50.113 30.955 89.204 1.00 0.00 224 GLU B N 1
ATOM 3816 C CA . GLU B 1 224 ? 48.948 30.114 89.289 1.00 0.00 224 GLU B CA 1
ATOM 3817 C C . GLU B 1 224 ? 48.257 30.527 90.554 1.00 0.00 224 GLU B C 1
ATOM 3818 O O . GLU B 1 224 ? 47.049 30.349 90.697 1.00 0.00 224 GLU B O 1
ATOM 3824 N N . ALA B 1 225 ? 49.046 31.075 91.468 1.00 0.00 225 ALA B N 1
ATOM 3825 C CA . ALA B 1 225 ? 48.515 31.524 92.728 1.00 0.00 225 ALA B CA 1
ATOM 3826 C C . ALA B 1 225 ? 47.576 32.702 92.484 1.00 0.00 225 ALA B C 1
ATOM 3827 O O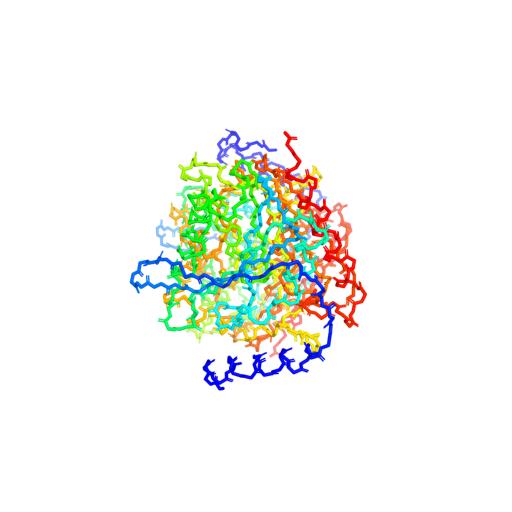 . ALA B 1 225 ? 46.634 32.906 93.243 1.00 0.00 225 ALA B O 1
ATOM 3829 N N . TYR B 1 226 ? 47.799 33.471 91.421 1.00 0.00 226 TYR B N 1
ATOM 3830 C CA . TYR B 1 226 ? 46.901 34.599 91.182 1.00 0.00 226 TYR B CA 1
ATOM 3831 C C . TYR B 1 226 ? 45.620 34.196 90.517 1.00 0.00 226 TYR B C 1
ATOM 3832 O O . TYR B 1 226 ? 44.762 35.027 90.232 1.00 0.00 226 TYR B O 1
ATOM 3841 N N . ASP B 1 227 ? 45.497 32.904 90.259 1.00 0.00 227 ASP B N 1
ATOM 3842 C CA . ASP B 1 227 ? 44.290 32.371 89.659 1.00 0.00 227 ASP B CA 1
ATOM 3843 C C . ASP B 1 227 ? 43.230 32.228 90.743 1.00 0.00 227 ASP B C 1
ATOM 3844 O O . ASP B 1 227 ? 43.555 31.946 91.902 1.00 0.00 227 ASP B O 1
ATOM 3849 N N . PHE B 1 228 ? 41.963 32.371 90.364 1.00 0.00 228 PHE B N 1
ATOM 3850 C CA . PHE B 1 228 ? 40.876 32.303 91.338 1.00 0.00 228 PHE B CA 1
ATOM 3851 C C . PHE B 1 228 ? 40.627 30.937 91.933 1.00 0.00 228 PHE B C 1
ATOM 3852 O O . PHE B 1 228 ? 39.980 30.820 92.976 1.00 0.00 228 PHE B O 1
ATOM 3860 N N . LYS B 1 229 ? 41.113 29.893 91.276 1.00 0.00 229 LYS B N 1
ATOM 3861 C CA . LYS B 1 229 ? 40.883 28.559 91.801 1.00 0.00 229 LYS B CA 1
ATOM 3862 C C . LYS B 1 229 ? 41.921 28.214 92.833 1.00 0.00 229 LYS B C 1
ATOM 3863 O O . LYS B 1 229 ? 41.748 27.272 93.601 1.00 0.00 229 LYS B O 1
ATOM 3869 N N . ALA B 1 230 ? 43.010 28.976 92.821 1.00 0.00 230 ALA B N 1
ATOM 3870 C CA . ALA B 1 230 ? 44.112 28.794 93.769 1.00 0.00 230 ALA B CA 1
ATOM 3871 C C . ALA B 1 230 ? 43.852 29.726 94.944 1.00 0.00 230 ALA B C 1
ATOM 3872 O O . ALA B 1 230 ? 43.897 29.314 96.110 1.00 0.00 230 ALA B O 1
ATOM 3874 N N . SER B 1 231 ? 43.569 30.985 94.613 1.00 0.00 231 SER B N 1
ATOM 3875 C CA . SER B 1 231 ? 43.294 32.029 95.597 1.00 0.00 231 SER B CA 1
ATOM 3876 C C . SER B 1 231 ? 41.861 32.528 95.422 1.00 0.00 231 SER B C 1
ATOM 3877 O O . SER B 1 231 ? 41.611 33.512 94.732 1.00 0.00 231 SER B O 1
ATOM 3880 N N . PRO B 1 232 ? 40.899 31.854 96.061 1.00 0.00 232 PRO B N 1
ATOM 3881 C CA . PRO B 1 232 ? 39.481 32.211 95.977 1.00 0.00 232 PRO B CA 1
ATOM 3882 C C . PRO B 1 232 ? 39.122 33.688 96.279 1.00 0.00 232 PRO B C 1
ATOM 3883 O O . PRO B 1 232 ? 38.173 34.225 95.688 1.00 0.00 232 PRO B O 1
ATOM 3887 N N . LEU B 1 233 ? 39.878 34.328 97.183 1.00 0.00 233 LEU B N 1
ATOM 3888 C CA . LEU B 1 233 ? 39.656 35.732 97.586 1.00 0.00 233 LEU B CA 1
ATOM 3889 C C . LEU B 1 233 ? 39.939 36.759 96.494 1.00 0.00 233 LEU B C 1
ATOM 3890 O O . LEU B 1 233 ? 39.409 37.865 96.536 1.00 0.00 233 LEU B O 1
ATOM 3895 N N . LEU B 1 234 ? 40.776 36.412 95.523 1.00 0.00 234 LEU B N 1
ATOM 3896 C CA . LEU B 1 234 ? 41.083 37.351 94.445 1.00 0.00 234 LEU B CA 1
ATOM 3897 C C . LEU B 1 234 ? 39.914 37.411 93.451 1.00 0.00 234 LEU B C 1
ATOM 3898 O O . LEU B 1 234 ? 39.877 38.260 92.559 1.00 0.00 234 LEU B O 1
ATOM 3903 N N . ALA B 1 235 ? 38.953 36.512 93.621 1.00 0.00 235 ALA B N 1
ATOM 3904 C CA . ALA B 1 235 ? 37.797 36.433 92.733 1.00 0.00 235 ALA B CA 1
ATOM 3905 C C . ALA B 1 235 ? 36.669 37.385 93.109 1.00 0.00 235 ALA B C 1
ATOM 3906 O O . ALA B 1 235 ? 36.615 37.884 94.236 1.00 0.00 235 ALA B O 1
ATOM 3908 N N . ASP B 1 236 ? 35.763 37.641 92.169 1.00 0.00 236 ASP B N 1
ATOM 3909 C CA . ASP B 1 236 ? 34.623 38.478 92.492 1.00 0.00 236 ASP B CA 1
ATOM 3910 C C . ASP B 1 236 ? 33.734 37.511 93.276 1.00 0.00 236 ASP B C 1
ATOM 3911 O O . ASP B 1 236 ? 33.473 36.398 92.834 1.00 0.00 236 ASP B O 1
ATOM 3916 N N . LEU B 1 237 ? 33.289 37.941 94.450 1.00 0.00 237 LEU B N 1
ATOM 3917 C CA . LEU B 1 237 ? 32.510 37.078 95.311 1.00 0.00 237 LEU B CA 1
ATOM 3918 C C . LEU B 1 237 ? 31.018 37.374 95.389 1.00 0.00 237 LEU B C 1
ATOM 3919 O O . LEU B 1 237 ? 30.365 37.061 96.386 1.00 0.00 237 LEU B O 1
ATOM 3924 N N . GLY B 1 238 ? 30.475 37.962 94.332 1.00 0.00 238 GLY B N 1
ATOM 3925 C CA . GLY B 1 238 ? 29.056 38.247 94.318 1.00 0.00 238 GLY B CA 1
ATOM 3926 C C . GLY B 1 238 ? 28.350 36.995 93.845 1.00 0.00 238 GLY B C 1
ATOM 3927 O O . GLY B 1 238 ? 28.934 36.179 93.130 1.00 0.00 238 GLY B O 1
ATOM 3928 N N . GLY B 1 239 ? 27.105 36.818 94.265 1.00 0.00 239 GLY B N 1
ATOM 3929 C CA . GLY B 1 239 ? 26.349 35.655 93.832 1.00 0.00 239 GLY B CA 1
ATOM 3930 C C . GLY B 1 239 ? 26.709 34.274 94.377 1.00 0.00 239 GLY B C 1
ATOM 3931 O O . GLY B 1 239 ? 26.467 33.273 93.711 1.00 0.00 239 GLY B O 1
ATOM 3932 N N . LEU B 1 240 ? 27.246 34.209 95.589 1.00 0.00 240 LEU B N 1
ATOM 3933 C CA . LEU B 1 240 ? 27.624 32.937 96.184 1.00 0.00 240 LEU B CA 1
ATOM 3934 C C . LEU B 1 240 ? 26.662 32.442 97.265 1.00 0.00 240 LEU B C 1
ATOM 3935 O O . LEU B 1 240 ? 25.900 33.218 97.829 1.00 0.00 240 LEU B O 1
ATOM 3940 N N . PRO B 1 241 ? 26.677 31.126 97.556 1.00 0.00 241 PRO B N 1
ATOM 3941 C CA . PRO B 1 241 ? 25.798 30.549 98.585 1.00 0.00 241 PRO B CA 1
ATOM 3942 C C . PRO B 1 241 ? 26.191 31.064 99.985 1.00 0.00 241 PRO B C 1
ATOM 3943 O O . PRO B 1 241 ? 27.359 31.369 100.222 1.00 0.00 241 PRO B O 1
ATOM 3947 N N . PRO B 1 242 ? 25.221 31.152 100.924 1.00 0.00 242 PRO B N 1
ATOM 3948 C CA . PRO B 1 242 ? 25.478 31.625 102.291 1.00 0.00 242 PRO B CA 1
ATOM 3949 C C . PRO B 1 242 ? 26.685 30.901 102.871 1.00 0.00 242 PRO B C 1
ATOM 3950 O O . PRO B 1 242 ? 26.837 29.693 102.696 1.00 0.00 242 PRO B O 1
ATOM 3954 N N . ALA B 1 243 ? 27.546 31.645 103.553 1.00 0.00 243 ALA B N 1
ATOM 3955 C CA . ALA B 1 243 ? 28.743 31.060 104.115 1.00 0.00 243 ALA B CA 1
ATOM 3956 C C . ALA B 1 243 ? 28.965 31.337 105.590 1.00 0.00 243 ALA B C 1
ATOM 3957 O O . ALA B 1 243 ? 28.638 32.407 106.103 1.00 0.00 243 ALA B O 1
ATOM 3959 N N . LEU B 1 244 ? 29.508 30.346 106.258 1.00 0.00 244 LEU B N 1
ATOM 3960 C CA . LEU B 1 244 ? 29.869 30.400 107.670 1.00 0.00 244 LEU B CA 1
ATOM 3961 C C . LEU B 1 244 ? 31.380 30.208 107.673 1.00 0.00 244 LEU B C 1
ATOM 3962 O O . LEU B 1 244 ? 31.852 29.130 107.282 1.00 0.00 244 LEU B O 1
ATOM 3967 N N . VAL B 1 245 ? 32.145 31.205 108.096 1.00 0.00 245 VAL B N 1
ATOM 3968 C CA . VAL B 1 245 ? 33.596 31.054 108.127 1.00 0.00 245 VAL B CA 1
ATOM 3969 C C . VAL B 1 245 ? 34.078 31.115 109.560 1.00 0.00 245 VAL B C 1
ATOM 3970 O O . VAL B 1 245 ? 33.723 32.035 110.293 1.00 0.00 245 VAL B O 1
ATOM 3974 N N . VAL B 1 246 ? 34.879 30.128 109.952 1.00 0.00 246 VAL B N 1
ATOM 3975 C CA . VAL B 1 246 ? 35.381 30.058 111.276 1.00 0.00 246 VAL B CA 1
ATOM 3976 C C . VAL B 1 246 ? 36.841 30.338 111.308 1.00 0.00 246 VAL B C 1
ATOM 3977 O O . VAL B 1 246 ? 37.614 29.787 110.535 1.00 0.00 246 VAL B O 1
ATOM 3981 N N . THR B 1 247 ? 37.238 31.206 112.278 1.00 0.00 247 THR B N 1
ATOM 3982 C CA . THR B 1 247 ? 38.659 31.540 112.458 1.00 0.00 247 THR B CA 1
ATOM 3983 C C . THR B 1 247 ? 39.171 31.305 113.855 1.00 0.00 247 THR B C 1
ATOM 3984 O O . THR B 1 247 ? 38.414 31.184 114.822 1.00 0.00 247 THR B O 1
ATOM 3988 N N . ALA B 1 248 ? 40.481 31.233 113.903 1.00 0.00 248 ALA B N 1
ATOM 3989 C CA . ALA B 1 248 ? 41.244 31.010 115.129 1.00 0.00 248 ALA B CA 1
ATOM 3990 C C . ALA B 1 248 ? 42.081 32.250 115.432 1.00 0.00 248 ALA B C 1
ATOM 3991 O O . ALA B 1 248 ? 42.809 32.726 114.564 1.00 0.00 248 ALA B O 1
ATOM 3993 N N . GLU B 1 249 ? 41.972 32.774 116.651 1.00 0.00 249 GLU B N 1
ATOM 3994 C CA . GLU B 1 249 ? 42.711 33.981 117.029 1.00 0.00 249 GLU B CA 1
ATOM 3995 C C . GLU B 1 249 ? 44.200 33.912 116.714 1.00 0.00 249 GLU B C 1
ATOM 3996 O O . GLU B 1 249 ? 44.785 34.928 116.326 1.00 0.00 249 GLU B O 1
ATOM 4002 N N . TYR B 1 250 ? 44.810 32.748 116.886 1.00 0.00 250 TYR B N 1
ATOM 4003 C CA . TYR B 1 250 ? 46.241 32.627 116.658 1.00 0.00 250 TYR B CA 1
ATOM 4004 C C . TYR B 1 250 ? 46.612 31.828 115.425 1.00 0.00 250 TYR B C 1
ATOM 4005 O O . TYR B 1 250 ? 47.543 31.029 115.436 1.00 0.00 250 TYR B O 1
ATOM 4014 N N . ASP B 1 251 ? 45.881 32.079 114.351 1.00 0.00 251 ASP B N 1
ATOM 4015 C CA . ASP B 1 251 ? 46.068 31.388 113.089 1.00 0.00 251 ASP B CA 1
ATOM 4016 C C . ASP B 1 251 ? 46.553 32.332 111.997 1.00 0.00 251 ASP B C 1
ATOM 4017 O O . ASP B 1 251 ? 45.979 33.391 111.773 1.00 0.00 251 ASP B O 1
ATOM 4022 N N . PRO B 1 252 ? 47.639 31.967 111.317 1.00 0.00 252 PRO B N 1
ATOM 4023 C CA . PRO B 1 252 ? 48.121 32.849 110.252 1.00 0.00 252 PRO B CA 1
ATOM 4024 C C . PRO B 1 252 ? 47.067 33.120 109.165 1.00 0.00 252 PRO B C 1
ATOM 4025 O O . PRO B 1 252 ? 47.099 34.160 108.506 1.00 0.00 252 PRO B O 1
ATOM 4029 N N . LEU B 1 253 ? 46.126 32.196 108.992 1.00 0.00 253 LEU B N 1
ATOM 4030 C CA . LEU B 1 253 ? 45.080 32.356 107.973 1.00 0.00 253 LEU B CA 1
ATOM 4031 C C . LEU B 1 253 ? 43.886 33.189 108.440 1.00 0.00 253 LEU B C 1
ATOM 4032 O O . LEU B 1 253 ? 42.942 33.404 107.684 1.00 0.00 253 LEU B O 1
ATOM 4037 N N . ARG B 1 254 ? 43.933 33.655 109.678 1.00 0.00 254 ARG B N 1
ATOM 4038 C CA . ARG B 1 254 ? 42.842 34.428 110.245 1.00 0.00 254 ARG B CA 1
ATOM 4039 C C . ARG B 1 254 ? 42.379 35.644 109.432 1.00 0.00 254 ARG B C 1
ATOM 4040 O O . ARG B 1 254 ? 41.207 35.723 109.053 1.00 0.00 254 ARG B O 1
ATOM 4048 N N . ASP B 1 255 ? 43.280 36.588 109.172 1.00 0.00 255 ASP B N 1
ATOM 4049 C CA . ASP B 1 255 ? 42.917 37.780 108.408 1.00 0.00 255 ASP B CA 1
ATOM 4050 C C . ASP B 1 255 ? 42.308 37.424 107.055 1.00 0.00 255 ASP B C 1
ATOM 4051 O O . ASP B 1 255 ? 41.267 37.965 106.677 1.00 0.00 255 ASP B O 1
ATOM 4056 N N . GLU B 1 256 ? 42.938 36.509 106.323 1.00 0.00 256 GLU B N 1
ATOM 4057 C CA . GLU B 1 256 ? 42.396 36.154 105.024 1.00 0.00 256 GLU B CA 1
ATOM 4058 C C . GLU B 1 256 ? 41.024 35.502 105.143 1.00 0.00 256 GLU B C 1
ATOM 4059 O O . GLU B 1 256 ? 40.090 35.893 104.457 1.00 0.00 256 GLU B O 1
ATOM 4065 N N . GLY B 1 257 ? 40.889 34.529 106.035 1.00 0.00 257 GLY B N 1
ATOM 4066 C CA . GLY B 1 257 ? 39.605 33.873 106.192 1.00 0.00 257 GLY B CA 1
ATOM 4067 C C . GLY B 1 257 ? 38.555 34.922 106.477 1.00 0.00 257 GLY B C 1
ATOM 4068 O O . GLY B 1 257 ? 37.490 34.967 105.847 1.00 0.00 257 GLY B O 1
ATOM 4069 N N . GLU B 1 258 ? 38.701 35.837 107.404 1.00 0.00 258 GLU B N 1
ATOM 4070 C CA . GLU B 1 258 ? 37.803 36.902 107.811 1.00 0.00 258 GLU B CA 1
ATOM 4071 C C . GLU B 1 258 ? 37.584 37.945 106.711 1.00 0.00 258 GLU B C 1
ATOM 4072 O O . GLU B 1 258 ? 36.517 38.549 106.637 1.00 0.00 258 GLU B O 1
ATOM 4078 N N . LEU B 1 259 ? 38.763 38.092 105.849 1.00 0.00 259 LEU B N 1
ATOM 4079 C CA . LEU B 1 259 ? 38.614 39.022 104.740 1.00 0.00 259 LEU B CA 1
ATOM 4080 C C . LEU B 1 259 ? 37.720 38.360 103.678 1.00 0.00 259 LEU B C 1
ATOM 4081 O O . LEU B 1 259 ? 36.974 39.035 102.969 1.00 0.00 259 LEU B O 1
ATOM 4086 N N . TYR B 1 260 ? 37.783 37.035 103.577 1.00 0.00 260 TYR B N 1
ATOM 4087 C CA . TYR B 1 260 ? 36.973 36.345 102.575 1.00 0.00 260 TYR B CA 1
ATOM 4088 C C . TYR B 1 260 ? 35.524 36.669 102.858 1.00 0.00 260 TYR B C 1
ATOM 4089 O O . TYR B 1 260 ? 34.781 37.079 101.970 1.00 0.00 260 TYR B O 1
ATOM 4098 N N . ALA B 1 261 ? 35.136 36.499 104.114 1.00 0.00 261 ALA B N 1
ATOM 4099 C CA . ALA B 1 261 ? 33.772 36.770 104.528 1.00 0.00 261 ALA B CA 1
ATOM 4100 C C . ALA B 1 261 ? 33.359 38.223 104.261 1.00 0.00 261 ALA B C 1
ATOM 4101 O O . ALA B 1 261 ? 32.295 38.464 103.702 1.00 0.00 261 ALA B O 1
ATOM 4103 N N . TYR B 1 262 ? 34.187 39.188 104.654 1.00 0.00 262 TYR B N 1
ATOM 4104 C CA . TYR B 1 262 ? 33.826 40.582 104.425 1.00 0.00 262 TYR B CA 1
ATOM 4105 C C . TYR B 1 262 ? 33.494 40.809 102.964 1.00 0.00 262 TYR B C 1
ATOM 4106 O O . TYR B 1 262 ? 32.447 41.366 102.632 1.00 0.00 262 TYR B O 1
ATOM 4115 N N . LYS B 1 263 ? 34.392 40.356 102.099 1.00 0.00 263 LYS B N 1
ATOM 4116 C CA . LYS B 1 263 ? 34.252 40.524 100.660 1.00 0.00 263 LYS B CA 1
ATOM 4117 C C . LYS B 1 263 ? 32.970 39.924 100.073 1.00 0.00 263 LYS B C 1
ATOM 4118 O O . LYS B 1 263 ? 32.341 40.540 99.213 1.00 0.00 263 LYS B O 1
ATOM 4132 N N . LYS B 1 265 ? 30.167 39.366 101.642 1.00 0.00 265 LYS B N 1
ATOM 4133 C CA . LYS B 1 265 ? 29.105 40.224 102.136 1.00 0.00 265 LYS B CA 1
ATOM 4134 C C . LYS B 1 265 ? 29.068 41.579 101.429 1.00 0.00 265 LYS B C 1
ATOM 4135 O O . LYS B 1 265 ? 27.993 42.106 101.171 1.00 0.00 265 LYS B O 1
ATOM 4141 N N . ALA B 1 266 ? 30.231 42.146 101.120 1.00 0.00 266 ALA B N 1
ATOM 4142 C CA . ALA B 1 266 ? 30.276 43.439 100.435 1.00 0.00 266 ALA B CA 1
ATOM 4143 C C . ALA B 1 266 ? 29.765 43.301 98.994 1.00 0.00 266 ALA B C 1
ATOM 4144 O O . ALA B 1 266 ? 29.208 44.244 98.423 1.00 0.00 266 ALA B O 1
ATOM 4146 N N . SER B 1 267 ? 29.964 42.115 98.425 1.00 0.00 267 SER B N 1
ATOM 4147 C CA . SER B 1 267 ? 29.557 41.816 97.064 1.00 0.00 267 SER B CA 1
ATOM 4148 C C . SER B 1 267 ? 28.159 41.230 97.015 1.00 0.00 267 SER B C 1
ATOM 4149 O O . SER B 1 267 ? 27.746 40.671 96.012 1.00 0.00 267 SER B O 1
ATOM 4152 N N . GLY B 1 268 ? 27.432 41.353 98.114 1.00 0.00 268 GLY B N 1
ATOM 4153 C CA . GLY B 1 268 ? 26.071 40.850 98.155 1.00 0.00 268 GLY B CA 1
ATOM 4154 C C . GLY B 1 268 ? 25.871 39.395 98.537 1.00 0.00 268 GLY B C 1
ATOM 4155 O O . GLY B 1 268 ? 24.733 38.910 98.522 1.00 0.00 268 GLY B O 1
ATOM 4156 N N . SER B 1 269 ? 26.939 38.678 98.873 1.00 0.00 269 SER B N 1
ATOM 4157 C CA . SER B 1 269 ? 26.773 37.281 99.245 1.00 0.00 269 SER B CA 1
ATOM 4158 C C . SER B 1 269 ? 26.739 37.251 100.773 1.00 0.00 269 SER B C 1
ATOM 4159 O O . SER B 1 269 ? 27.499 37.960 101.429 1.00 0.00 269 SER B O 1
ATOM 4162 N N . ARG B 1 270 ? 25.840 36.459 101.343 1.00 0.00 270 ARG B N 1
ATOM 4163 C CA . ARG B 1 270 ? 25.746 36.380 102.790 1.00 0.00 270 ARG B CA 1
ATOM 4164 C C . ARG B 1 270 ? 26.919 35.628 103.394 1.00 0.00 270 ARG B C 1
ATOM 4165 O O . ARG B 1 270 ? 27.331 34.584 102.878 1.00 0.00 270 ARG B O 1
ATOM 4173 N N . ALA B 1 271 ? 27.415 36.154 104.515 1.00 0.00 271 ALA B N 1
ATOM 4174 C CA . ALA B 1 271 ? 28.554 35.588 105.243 1.00 0.00 271 ALA B CA 1
ATOM 4175 C C . ALA B 1 271 ? 28.596 35.981 106.711 1.00 0.00 271 ALA B C 1
ATOM 4176 O O . ALA B 1 271 ? 28.322 37.131 107.070 1.00 0.00 271 ALA B O 1
ATOM 4178 N N . VAL B 1 272 ? 28.986 35.029 107.546 1.00 0.00 272 VAL B N 1
ATOM 4179 C CA . VAL B 1 272 ? 29.167 35.282 108.954 1.00 0.00 272 VAL B CA 1
ATOM 4180 C C . VAL B 1 272 ? 30.544 34.714 109.301 1.00 0.00 272 VAL B C 1
ATOM 4181 O O . VAL B 1 272 ? 30.887 33.595 108.911 1.00 0.00 272 VAL B O 1
ATOM 4185 N N . ALA B 1 273 ? 31.344 35.517 109.992 1.00 0.00 273 ALA B N 1
ATOM 4186 C CA . ALA B 1 273 ? 32.671 35.103 110.415 1.00 0.00 273 ALA B CA 1
ATOM 4187 C C . ALA B 1 273 ? 32.753 35.103 111.936 1.00 0.00 273 ALA B C 1
ATOM 4188 O O . ALA B 1 273 ? 32.544 36.123 112.588 1.00 0.00 273 ALA B O 1
ATOM 4190 N N . VAL B 1 274 ? 33.066 33.938 112.485 1.00 0.00 274 VAL B N 1
ATOM 4191 C CA . VAL B 1 274 ? 33.194 33.745 113.914 1.00 0.00 274 VAL B CA 1
ATOM 4192 C C . VAL B 1 274 ? 34.639 33.366 114.205 1.00 0.00 274 VAL B C 1
ATOM 4193 O O . VAL B 1 274 ? 35.208 32.472 113.563 1.00 0.00 274 VAL B O 1
ATOM 4197 N N . ARG B 1 275 ? 35.242 34.070 115.157 1.00 0.00 275 ARG B N 1
ATOM 4198 C CA . ARG B 1 275 ? 36.625 33.812 115.533 1.00 0.00 275 ARG B CA 1
ATOM 4199 C C . ARG B 1 275 ? 36.744 33.321 116.977 1.00 0.00 275 ARG B C 1
ATOM 4200 O O . ARG B 1 275 ? 36.318 34.004 117.900 1.00 0.00 275 ARG B O 1
ATOM 4208 N N . PHE B 1 276 ? 37.340 32.146 117.158 1.00 0.00 276 PHE B N 1
ATOM 4209 C CA . PHE B 1 276 ? 37.502 31.558 118.491 1.00 0.00 276 PHE B CA 1
ATOM 4210 C C . PHE B 1 276 ? 38.778 32.014 119.156 1.00 0.00 276 PHE B C 1
ATOM 4211 O O . PHE B 1 276 ? 39.853 31.959 118.565 1.00 0.00 276 PHE B O 1
ATOM 4219 N N . ALA B 1 277 ? 38.647 32.468 120.396 1.00 0.00 277 ALA B N 1
ATOM 4220 C CA . ALA B 1 277 ? 39.787 32.954 121.152 1.00 0.00 277 ALA B CA 1
ATOM 4221 C C . ALA B 1 277 ? 40.720 31.838 121.588 1.00 0.00 277 ALA B C 1
ATOM 4222 O O . ALA B 1 277 ? 40.310 30.696 121.772 1.00 0.00 277 ALA B O 1
ATOM 4224 N N . GLY B 1 278 ? 41.988 32.198 121.733 1.00 0.00 278 GLY B N 1
ATOM 4225 C CA . GLY B 1 278 ? 43.011 31.277 122.192 1.00 0.00 278 GLY B CA 1
ATOM 4226 C C . GLY B 1 278 ? 43.317 30.048 121.362 1.00 0.00 278 GLY B C 1
ATOM 4227 O O . GLY B 1 278 ? 44.189 29.262 121.726 1.00 0.00 278 GLY B O 1
ATOM 4236 N N . VAL B 1 280 ? 44.472 27.818 117.895 1.00 0.00 280 VAL B N 1
ATOM 4237 C CA . VAL B 1 280 ? 45.496 27.881 116.867 1.00 0.00 280 VAL B CA 1
ATOM 4238 C C . VAL B 1 280 ? 44.938 27.199 115.625 1.00 0.00 280 VAL B C 1
ATOM 4239 O O . VAL B 1 280 ? 43.859 26.617 115.663 1.00 0.00 280 VAL B O 1
ATOM 4243 N N . HIS B 1 281 ? 45.664 27.283 114.519 1.00 0.00 281 HIS B N 1
ATOM 4244 C CA . HIS B 1 281 ? 45.225 26.663 113.284 1.00 0.00 281 HIS B CA 1
ATOM 4245 C C . HIS B 1 281 ? 44.994 25.162 113.494 1.00 0.00 281 HIS B C 1
ATOM 4246 O O . HIS B 1 281 ? 45.673 24.529 114.301 1.00 0.00 281 HIS B O 1
ATOM 4253 N N . GLY B 1 282 ? 44.015 24.611 112.807 1.00 0.00 282 GLY B N 1
ATOM 4254 C CA . GLY B 1 282 ? 43.667 23.195 112.842 1.00 0.00 282 GLY B CA 1
ATOM 4255 C C . GLY B 1 282 ? 43.082 22.690 114.169 1.00 0.00 282 GLY B C 1
ATOM 4256 O O . GLY B 1 282 ? 43.085 21.479 114.402 1.00 0.00 282 GLY B O 1
ATOM 4257 N N . PHE B 1 283 ? 42.548 23.581 114.989 1.00 0.00 283 PHE B N 1
ATOM 4258 C CA . PHE B 1 283 ? 42.041 23.160 116.312 1.00 0.00 283 PHE B CA 1
ATOM 4259 C C . PHE B 1 283 ? 40.772 22.307 116.330 1.00 0.00 283 PHE B C 1
ATOM 4260 O O . PHE B 1 283 ? 40.615 21.504 117.251 1.00 0.00 283 PHE B O 1
ATOM 4268 N N . VAL B 1 284 ? 39.877 22.454 115.382 1.00 0.00 284 VAL B N 1
ATOM 4269 C CA . VAL B 1 284 ? 38.666 21.648 115.413 1.00 0.00 284 VAL B CA 1
ATOM 4270 C C . VAL B 1 284 ? 39.083 20.175 115.363 1.00 0.00 284 VAL B C 1
ATOM 4271 O O . VAL B 1 284 ? 38.429 19.290 115.922 1.00 0.00 284 VAL B O 1
ATOM 4275 N N . SER B 1 285 ? 40.180 19.955 114.621 1.00 0.00 285 SER B N 1
ATOM 4276 C CA . SER B 1 285 ? 40.734 18.634 114.390 1.00 0.00 285 SER B CA 1
ATOM 4277 C C . SER B 1 285 ? 41.059 17.902 115.712 1.00 0.00 285 SER B C 1
ATOM 4278 O O . SER B 1 285 ? 40.979 16.677 115.787 1.00 0.00 285 SER B O 1
ATOM 4281 N N . PHE B 1 286 ? 41.411 18.668 116.748 1.00 0.00 286 PHE B N 1
ATOM 4282 C CA . PHE B 1 286 ? 41.715 18.134 118.082 1.00 0.00 286 PHE B CA 1
ATOM 4283 C C . PHE B 1 286 ? 40.495 18.319 118.956 1.00 0.00 286 PHE B C 1
ATOM 4284 O O . PHE B 1 286 ? 40.631 18.397 120.172 1.00 0.00 286 PHE B O 1
ATOM 4292 N N . TYR B 1 287 ? 39.311 18.405 118.354 1.00 0.00 287 TYR B N 1
ATOM 4293 C CA . TYR B 1 287 ? 38.121 18.589 119.151 1.00 0.00 287 TYR B CA 1
ATOM 4294 C C . TYR B 1 287 ? 37.939 17.653 120.366 1.00 0.00 287 TYR B C 1
ATOM 4295 O O . TYR B 1 287 ? 37.589 18.151 121.433 1.00 0.00 287 TYR B O 1
ATOM 4304 N N . PRO B 1 288 ? 38.108 16.284 120.204 1.00 0.00 288 PRO B N 1
ATOM 4305 C CA . PRO B 1 288 ? 37.845 15.424 121.361 1.00 0.00 288 PRO B CA 1
ATOM 4306 C C . PRO B 1 288 ? 38.720 15.885 122.556 1.00 0.00 288 PRO B C 1
ATOM 4307 O O . PRO B 1 288 ? 38.490 15.511 123.712 1.00 0.00 288 PRO B O 1
ATOM 4311 N N . PHE B 1 289 ? 39.754 16.720 122.258 1.00 0.00 289 PHE B N 1
ATOM 4312 C CA . PHE B 1 289 ? 40.740 17.150 123.306 1.00 0.00 289 PHE B CA 1
ATOM 4313 C C . PHE B 1 289 ? 40.735 18.657 123.640 1.00 0.00 289 PHE B C 1
ATOM 4314 O O . PHE B 1 289 ? 41.314 19.082 124.648 1.00 0.00 289 PHE B O 1
ATOM 4322 N N . VAL B 1 290 ? 40.082 19.463 122.774 1.00 0.00 290 VAL B N 1
ATOM 4323 C CA . VAL B 1 290 ? 39.936 20.885 123.041 1.00 0.00 290 VAL B CA 1
ATOM 4324 C C . VAL B 1 290 ? 38.489 21.290 122.827 1.00 0.00 290 VAL B C 1
ATOM 4325 O O . VAL B 1 290 ? 37.878 21.094 121.764 1.00 0.00 290 VAL B O 1
ATOM 4329 N N . ASP B 1 291 ? 37.978 21.881 123.935 1.00 0.00 291 ASP B N 1
ATOM 4330 C CA . ASP B 1 291 ? 36.606 22.382 124.113 1.00 0.00 291 ASP B CA 1
ATOM 4331 C C . ASP B 1 291 ? 36.198 23.320 123.007 1.00 0.00 291 ASP B C 1
ATOM 4332 O O . ASP B 1 291 ? 35.090 23.218 122.491 1.00 0.00 291 ASP B O 1
ATOM 4337 N N . ALA B 1 292 ? 37.073 24.246 122.647 1.00 0.00 292 ALA B N 1
ATOM 4338 C CA . ALA B 1 292 ? 36.730 25.188 121.596 1.00 0.00 292 ALA B CA 1
ATOM 4339 C C . ALA B 1 292 ? 36.428 24.481 120.268 1.00 0.00 292 ALA B C 1
ATOM 4340 O O . ALA B 1 292 ? 35.601 24.968 119.486 1.00 0.00 292 ALA B O 1
ATOM 4342 N N . GLY B 1 293 ? 37.086 23.353 120.013 1.00 0.00 293 GLY B N 1
ATOM 4343 C CA . GLY B 1 293 ? 36.842 22.616 118.779 1.00 0.00 293 GLY B CA 1
ATOM 4344 C C . GLY B 1 293 ? 35.501 21.899 118.826 1.00 0.00 293 GLY B C 1
ATOM 4345 O O . GLY B 1 293 ? 34.920 21.528 117.808 1.00 0.00 293 GLY B O 1
ATOM 4346 N N . ARG B 1 294 ? 35.001 21.713 120.037 1.00 0.00 294 ARG B N 1
ATOM 4347 C CA . ARG B 1 294 ? 33.726 21.057 120.247 1.00 0.00 294 ARG B CA 1
ATOM 4348 C C . ARG B 1 294 ? 32.660 22.084 119.909 1.00 0.00 294 ARG B C 1
ATOM 4349 O O . ARG B 1 294 ? 31.784 21.852 119.080 1.00 0.00 294 ARG B O 1
ATOM 4357 N N . GLU B 1 295 ? 32.764 23.238 120.556 1.00 0.00 295 GLU B N 1
ATOM 4358 C CA . GLU B 1 295 ? 31.824 24.317 120.340 1.00 0.00 295 GLU B CA 1
ATOM 4359 C C . GLU B 1 295 ? 31.792 24.712 118.861 1.00 0.00 295 GLU B C 1
ATOM 4360 O O . GLU B 1 295 ? 30.751 25.121 118.341 1.00 0.00 295 GLU B O 1
ATOM 4366 N N . ALA B 1 296 ? 32.927 24.577 118.175 1.00 0.00 296 ALA B N 1
ATOM 4367 C CA . ALA B 1 296 ? 32.986 24.927 116.754 1.00 0.00 296 ALA B CA 1
ATOM 4368 C C . ALA B 1 296 ? 32.318 23.894 115.841 1.00 0.00 296 ALA B C 1
ATOM 4369 O O . ALA B 1 296 ? 31.663 24.262 114.866 1.00 0.00 296 ALA B O 1
ATOM 4371 N N . LEU B 1 297 ? 32.470 22.609 116.130 1.00 0.00 297 LEU B N 1
ATOM 4372 C CA . LEU B 1 297 ? 31.811 21.616 115.289 1.00 0.00 297 LEU B CA 1
ATOM 4373 C C . LEU B 1 297 ? 30.308 21.712 115.529 1.00 0.00 297 LEU B C 1
ATOM 4374 O O . LEU B 1 297 ? 29.504 21.617 114.595 1.00 0.00 297 LEU B O 1
ATOM 4379 N N . ASP B 1 298 ? 29.940 21.905 116.790 1.00 0.00 298 ASP B N 1
ATOM 4380 C CA . ASP B 1 298 ? 28.546 22.034 117.173 1.00 0.00 298 ASP B CA 1
ATOM 4381 C C . ASP B 1 298 ? 27.895 23.176 116.388 1.00 0.00 298 ASP B C 1
ATOM 4382 O O . ASP B 1 298 ? 26.712 23.123 116.025 1.00 0.00 298 ASP B O 1
ATOM 4387 N N . LEU B 1 299 ? 28.684 24.211 116.129 1.00 0.00 299 LEU B N 1
ATOM 4388 C CA . LEU B 1 299 ? 28.214 25.364 115.379 1.00 0.00 299 LEU B CA 1
ATOM 4389 C C . LEU B 1 299 ? 28.145 25.066 113.897 1.00 0.00 299 LEU B C 1
ATOM 4390 O O . LEU B 1 299 ? 27.188 25.447 113.228 1.00 0.00 299 LEU B O 1
ATOM 4395 N N . ALA B 1 300 ? 29.189 24.429 113.382 1.00 0.00 300 ALA B N 1
ATOM 4396 C CA . ALA B 1 300 ? 29.223 24.090 111.977 1.00 0.00 300 ALA B CA 1
ATOM 4397 C C . ALA B 1 300 ? 27.919 23.356 111.671 1.00 0.00 300 ALA B C 1
ATOM 4398 O O . ALA B 1 300 ? 27.154 23.750 110.791 1.00 0.00 300 ALA B O 1
ATOM 4400 N N . ALA B 1 301 ? 27.651 22.310 112.443 1.00 0.00 301 ALA B N 1
ATOM 4401 C CA . ALA B 1 301 ? 26.461 21.484 112.271 1.00 0.00 301 ALA B CA 1
ATOM 4402 C C . ALA B 1 301 ? 25.157 22.262 112.296 1.00 0.00 301 ALA B C 1
ATOM 4403 O O . ALA B 1 301 ? 24.322 22.126 111.394 1.00 0.00 301 ALA B O 1
ATOM 4405 N N . ALA B 1 302 ? 24.979 23.059 113.343 1.00 0.00 302 ALA B N 1
ATOM 4406 C CA . ALA B 1 302 ? 23.786 23.876 113.508 1.00 0.00 302 ALA B CA 1
ATOM 4407 C C . ALA B 1 302 ? 23.649 24.839 112.332 1.00 0.00 302 ALA B C 1
ATOM 4408 O O . ALA B 1 302 ? 22.548 25.186 111.915 1.00 0.00 302 ALA B O 1
ATOM 4410 N N . SER B 1 303 ? 24.781 25.280 111.797 1.00 0.00 303 SER B N 1
ATOM 4411 C CA . SER B 1 303 ? 24.753 26.192 110.669 1.00 0.00 303 SER B CA 1
ATOM 4412 C C . SER B 1 303 ? 24.285 25.415 109.439 1.00 0.00 303 SER B C 1
ATOM 4413 O O . SER B 1 303 ? 23.440 25.886 108.680 1.00 0.00 303 SER B O 1
ATOM 4416 N N . ILE B 1 304 ? 24.827 24.219 109.251 1.00 0.00 304 ILE B N 1
ATOM 4417 C CA . ILE B 1 304 ? 24.434 23.387 108.115 1.00 0.00 304 ILE B CA 1
ATOM 4418 C C . ILE B 1 304 ? 22.962 23.029 108.224 1.00 0.00 304 ILE B C 1
ATOM 4419 O O . ILE B 1 304 ? 22.200 23.197 107.282 1.00 0.00 304 ILE B O 1
ATOM 4424 N N . ARG B 1 305 ? 22.560 22.547 109.388 1.00 0.00 305 ARG B N 1
ATOM 4425 C CA . ARG B 1 305 ? 21.174 22.175 109.600 1.00 0.00 305 ARG B CA 1
ATOM 4426 C C . ARG B 1 305 ? 20.200 23.300 109.257 1.00 0.00 305 ARG B C 1
ATOM 4427 O O . ARG B 1 305 ? 19.228 23.080 108.539 1.00 0.00 305 ARG B O 1
ATOM 4435 N N . SER B 1 306 ? 20.429 24.504 109.770 1.00 0.00 306 SER B N 1
ATOM 4436 C CA . SER B 1 306 ? 19.498 25.583 109.434 1.00 0.00 306 SER B CA 1
ATOM 4437 C C . SER B 1 306 ? 19.626 25.985 107.968 1.00 0.00 306 SER B C 1
ATOM 4438 O O . SER B 1 306 ? 18.632 26.356 107.341 1.00 0.00 306 SER B O 1
ATOM 4441 N N . GLY B 1 307 ? 20.834 25.889 107.443 1.00 0.00 307 GLY B N 1
ATOM 4442 C CA . GLY B 1 307 ? 21.075 26.257 106.060 1.00 0.00 307 GLY B CA 1
ATOM 4443 C C . GLY B 1 307 ? 20.380 25.339 105.053 1.00 0.00 307 GLY B C 1
ATOM 4444 O O . GLY B 1 307 ? 20.043 25.759 103.935 1.00 0.00 307 GLY B O 1
ATOM 4445 N N . LEU B 1 308 ? 20.153 24.091 105.444 1.00 0.00 308 LEU B N 1
ATOM 4446 C CA . LEU B 1 308 ? 19.532 23.125 104.537 1.00 0.00 308 LEU B CA 1
ATOM 4447 C C . LEU B 1 308 ? 18.054 22.816 104.761 1.00 0.00 308 LEU B C 1
ATOM 4448 O O . LEU B 1 308 ? 17.501 21.891 104.176 1.00 0.00 308 LEU B O 1
ATOM 4453 N N . GLN B 1 309 ? 17.413 23.599 105.634 1.00 0.00 309 GLN B N 1
ATOM 4454 C CA . GLN B 1 309 ? 15.997 23.448 105.941 1.00 0.00 309 GLN B CA 1
ATOM 4455 C C . GLN B 1 309 ? 15.253 23.777 104.670 1.00 0.00 309 GLN B C 1
ATOM 4456 O O . GLN B 1 309 ? 15.511 24.804 104.056 1.00 0.00 309 GLN B O 1
ATOM 4462 N N . PRO B 1 310 ? 14.316 22.923 104.256 1.00 0.00 310 PRO B N 1
ATOM 4463 C CA . PRO B 1 310 ? 13.595 23.251 103.020 1.00 0.00 310 PRO B CA 1
ATOM 4464 C C . PRO B 1 310 ? 12.930 24.632 103.059 1.00 0.00 310 PRO B C 1
ATOM 4465 O O . PRO B 1 310 ? 12.873 25.226 104.166 1.00 0.00 310 PRO B O 1
ATOM 4469 N N . SER B 1 311 ? 12.480 25.098 101.983 1.00 0.00 311 SER B N 1
#

Foldseek 3Di:
DDVVDDLVVVQVVLQVVLLVLVVLDDFDFPDKDWDWFAAVPGTWIKIKTQLDDAAAFAEEEEEEADLQRHDACSSCVNLQSNLCNLLNHIYIYTGFDGWPVDAPPRSLRNLLSVLVVCLVCRRVVSHNQLRYAYEYEACRLLSRLLSQVVCVVVVVNSHQEYEYELYQQAAPPFDPLLCQLLPDPPAPHHNVVVVSCVGHHVDSCCRVPCSNRVQNDQSARTHAYEFEEEPNESSRVVRVSSQVSVVRHYHYHYDYDYDHGPVLSNVVPDVSVVVVSSVSSVVSSVSRDD/DDLVVVQVVLLCVQCVLPVDDDQDADDKDKDWFDFVPGIWIKIKTQRHPAAAFAEEEEEEDDLLRHDACSSCVNLLSVLCNLLVGMYIYTGFDGWLVDAPPRSLRVLLSVLVVCLVCVRVVRHRQLHYAYEYEECRLLSSLLSQVVCQVVVVNRHQEYEYHLYQQAAPDFDPLLVVLQPDPDDPHHNVVVVSQPRHHPDRCVRVPCSNRVQNDQPARTHAYEYEEEPRESSRVVSVVSQVSVVNVYHYDYYYDYDYGPVLSSCVPDVSVVVVSSVSSVRSNVSRDD

Organism: Uncultured archaeon (NCBI:txid115547)

Secondary structure (P-SEA, 3-state):
ccccccaaaaaaaaaaaaaaaaaabbbbbccccccccccccbbbbbbbbbcccccbbbbbbbbbbccccccccccaaaaaaaaaaaaccbbbbbbcccccccccaaaaaaaaaaaaaaaaacccccccccbbbbccccaaaaaaaaaaaaaaaaccccccbbbbcccccccccccaaaaaaaacccccccccccaaaaaccccccccccccccccccccccccbbbbbbbccccaaaaaaaaaacccccccbbbbbbcccccccccccccaaaaaaaaaaaaaaaaaacc/ccaaaaaaaaaaaaaaacccccccccbbbbbcccccccbbbbbbbbcccccbbbbbbbbbbccccccccccaaaaaaaaaaaacbbbbbbbccccccccccaaaaaaaaaaaaaaaacccccccccbbbbbbccaaaaaaaaaaaaaaaaccccccbbbbcccccccccccaaaaaaaccccccccccccaaaaaccccccccccccccccccccccccbbbbbbbccccaaaaaaaaaacccccccbbbbbbcccccccccccccaaaaaaaaaaaaaaaaaacc

Solvent-accessible surface area: 22995 Å² total

InterPro domains:
  IPR013094 Alpha/beta hydrolase fold-3 [PF07859] (76-284)
  IPR029058 Alpha/Beta hydrolase fold [G3DSA:3.40.50.1820] (17-311)
  IPR029058 Alpha/Beta hydrolase fold [SSF53474] (24-305)
  IPR033140 Lipase, GDXG, putative serine active site [PS01174] (148-160)
  IPR050300 GDXG lipolytic enzyme [PTHR48081] (24-286)

Radius of gyration: 27.76 Å; Cα contacts (8 Å, |Δi|>4): 1293; chains: 2; bounding box: 67×76×46 Å

Nearest PDB structures (foldseek):
  2yh2-assembly1_D  TM=9.879E-01  e=2.511E-41  Pyrobaculum calidifontis
  2yh2-assembly1_B  TM=9.880E-01  e=5.416E-41  Pyrobaculum calidifontis
  2yh2-assembly1_C  TM=9.822E-01  e=2.827E-41  Pyrobaculum calidifontis
  3zwq-assembly1_A-2  TM=9.885E-01  e=6.861E-41  Pyrobaculum calidifontis JCM 11548
  1jji-assembly1_A  TM=9.381E-01  e=3.230E-36  Archaeoglobus fulgidus

Sequence (576 aa):
LSIAASPQELRRQVEEQSRLLTAAVQEPIAETRDVHIPVSGGSIRARVYFPKKAAGLPAVLYYHGGGFVFGSIETHDHICRRLSRLSDSVVVSVDYRLAPEYKFPTAVEDAYAALKWVADRADELGVDPDRIAVAGDSAGGNLAAVVSILDRNSGEKLVKKQVLIYPVVNTGVPTASLVEFGVAETTSLPIELVWFGRQYLKRPEEAYDFKASPLLADLGGLPPALVVTAEYDPLRDEGELYAYKKASGSRAVAVRFAGVHGFVSFYPFVDAGREALDLAAASIRSGLQPASPQELRRQVEEQSRLLTAAVQEPIAETRDVHIPVSGGSIRARVYFPKKAAGLPAVLYYHGGGFVFGSIETHDHICRRLSRLSDSVVVSVDYRLAPEYKFPTAVEDAYAALKWVADRADELGVDPDRIAVAGDSAGGNLAAVVSILDRNSGEKLVKKQVLIYPVVNTGVPTASLVEFGVAETTSLPIELVWFGRQYLKRPEEAYDFKASPLLADLGGLPPALVVTAEYDPLRDEGELYAYKKASGSRAVAVRFAGVHGFVSFYPFVDAGREALDLAAASIRSGLQP